Protein AF-A0AAD7FNU8-F1 (afdb_monomer)

Solvent-accessible surface area (backbone atoms only — not comparable to full-atom values): 42254 Å² total; per-residue (Å²): 108,74,70,59,52,51,51,50,52,50,52,52,50,50,50,50,52,49,52,51,49,50,51,52,52,49,50,64,72,70,51,75,76,80,75,76,83,82,71,83,77,91,69,83,56,54,27,39,28,39,37,50,43,70,77,60,97,54,62,67,62,53,40,52,51,52,29,52,52,54,51,49,30,21,74,75,56,26,42,32,42,37,39,37,27,58,85,37,62,63,69,80,40,42,68,61,36,52,51,46,36,35,50,73,66,65,56,71,81,77,80,84,76,89,80,83,79,81,82,83,85,83,83,91,75,88,82,82,87,89,84,80,92,75,95,72,87,74,72,80,72,70,72,64,51,54,74,48,79,45,75,61,56,75,85,75,84,78,81,91,71,90,81,84,93,72,94,68,80,86,72,84,89,65,79,36,43,40,32,36,42,24,45,39,30,39,62,53,12,71,57,40,54,55,52,51,51,52,52,40,62,72,67,68,64,83,86,77,54,70,66,60,52,46,49,71,74,21,48,99,75,67,57,71,62,31,50,33,33,38,46,45,70,61,61,66,97,83,65,80,83,71,80,95,72,70,68,53,58,45,73,85,42,56,82,78,37,47,79,46,72,78,72,83,78,78,51,71,69,68,62,74,58,77,85,68,83,77,80,81,78,75,93,83,66,85,75,82,73,72,76,86,76,79,78,54,38,36,44,34,42,31,24,26,19,55,90,49,36,48,82,82,43,91,48,80,54,27,35,20,41,46,54,54,50,62,71,22,50,37,66,47,27,74,94,42,90,76,56,33,43,38,49,77,44,79,43,75,13,60,81,69,68,91,49,97,76,43,88,83,75,57,84,80,52,68,65,65,55,54,54,52,32,48,52,58,43,48,54,45,23,66,72,59,52,69,66,44,42,35,33,32,26,12,18,27,54,10,17,41,36,34,46,50,38,48,18,46,41,65,49,31,19,44,45,52,60,86,52,51,86,47,48,66,60,52,52,52,45,49,46,47,52,40,64,57,87,48,68,66,62,44,52,50,50,51,59,73,43,38,72,42,49,36,83,83,8,72,12,25,47,36,40,44,56,73,72,53,83,41,61,26,50,35,38,44,30,20,41,30,28,51,71,64,29,85,62,26,78,72,54,33,54,53,82,76,60,61,51,52,58,33,39,34,32,39,39,37,43,36,42,47,60,41,26,47,50,54,57,43,64,57,75,66,73,60,50,75,66,21,50,73,74,63,37,44,67,43,27,36,35,35,54,17,13,61,44,29,40,26,24,43,39,66,83,34,57,46,13,48,53,47,41,38,51,53,50,48,73,42,47,89,79,42,46,62,38,61,69,60,55,71,62,66,73,73,33,86,47,61,82,44,35,61,76,58,65,82,79,64,58,74,95,44,60,80,55,60,74,48,80,57,80,79,85,80,64,78,39,94,42,44,38,50,30,35,38,57,46,53,76,45,40,77,84,62,54,72,66,57,52,50,52,50,63,77,41,42,89,78,33,46,40,79,77,51,71,59,38,51,55,53,55,68,49,47,69,70,55,22,80,79,62,66,90,85,81,75,86,75,95,77,77,95,77,80,92,82,82,76,94,78,85,93,73,72,75,76,54,60,70,53,50,57,57,52,49,54,55,47,52,50,48,56,52,60,73,66,58,133

Sequence (720 aa):
MAVLEFLLLRILHWLYCFIALVNAYWNRFLWSPPLPLEAPRRRIPQHLALLLVPVSSSPGLCVETVSRTAAWCRVVGIEKLTVFDSHGVLVDCADQIQQSVAGACGLDEYDSSSDIEYPITPPPSDYSESRPRSPENDSQKETSVITFRFPEIKPKPKPSRFGLKRRQQRTLDAPTAPLTLCIASRQCSKPAIAAAATQLARRRQLDLSIESLNTLLEGPHALAPPDFLIVHHLCPSNVMPRPLELYGFPPWQIRLTEIYNNSKRRSLRQWLTLGKTPPIPDSTNGPNQAPFTRVKKRIIVCCDGTWEDGVSQENRQSYTNILRLARTINHEDARFQPPIPQIVFYQSGIGSEKTLYSQYVVGITGDSLGDKVEEAYAFIAHNYQPGDEIFLFGFSRGAYTARMVAMFIGEIGVLDRTDMDHFATIFLAYQKLGKSKDAAETQQLKAEMAPWTSSNSPGKRRADSDQDTFSIKFVGVFETVGSGSYLSILITTNPTLLSREHIQYAYHALALDENRVDFTPCKFEQTPHGLQKGQVLSQCWFSGSHADVGGGWKEHDLADISLFWMAANVGDHLSLDYAYLGSLPNPSAAWGALPPHNPDKGLYTLAKLQPRAPPTEKNNVTHETIHLSVTQRKSATPVLKEDLQVHSSSIIAPLLALEDGLRSHWHSLGPGAQDHSAPSAKHAAAKEELQTDSVGKHAREKHWLSHIVKDIKHAVEKLP

Mean predicted aligned error: 20.64 Å

Radius of gyration: 37.25 Å; Cα contacts (8 Å, |Δi|>4): 1048; chains: 1; bounding box: 126×72×102 Å

InterPro domains:
  IPR018712 T6SS, Phospholipase effector Tle1-like, catalytic domain [PF09994] (297-568)
  IPR029058 Alpha/Beta hydrolase fold [SSF53474] (349-410)
  IPR036424 Decaprenyl diphosphate synthase-like superfamily [SSF64005] (42-262)

Organism: NCBI:txid1738132

Nearest PDB structures (foldseek):
  7pax-assembly1_B-2  TM=7.019E-01  e=1.034E-06  Homo sapiens
  6jcn-assembly1_B  TM=6.489E-01  e=5.544E-07  Saccharomyces cerevisiae S288C
  6yv9-assembly1_A  TM=4.170E-01  e=2.598E+00  Pyrobaculum calidifontis JCM 11548
  6xyw-assembly1_Bj  TM=4.434E-01  e=4.578E+00  Arabidopsis thaliana

pLDDT: mean 72.39, std 21.75, range [24.98, 98.69]

Structure (mmCIF, N/CA/C/O backbone):
data_AF-A0AAD7FNU8-F1
#
_entry.id   AF-A0AAD7FNU8-F1
#
loop_
_atom_site.group_PDB
_atom_site.id
_atom_site.type_symbol
_atom_site.label_atom_id
_atom_site.label_alt_id
_atom_site.label_comp_id
_atom_site.label_asym_id
_atom_site.label_entity_id
_atom_site.label_seq_id
_atom_site.pdbx_PDB_ins_code
_atom_site.Cartn_x
_atom_site.Cartn_y
_atom_site.Cartn_z
_atom_site.occupancy
_atom_site.B_iso_or_equiv
_atom_site.auth_seq_id
_atom_site.auth_comp_id
_atom_site.auth_asym_id
_atom_site.auth_atom_id
_atom_site.pdbx_PDB_model_num
ATOM 1 N N . MET A 1 1 ? -38.423 -18.707 -46.048 1.00 62.41 1 MET A N 1
ATOM 2 C CA . MET A 1 1 ? -38.112 -17.553 -45.177 1.00 62.41 1 MET A CA 1
ATOM 3 C C . MET A 1 1 ? -38.368 -17.884 -43.708 1.00 62.41 1 MET A C 1
ATOM 5 O O . MET A 1 1 ? -37.390 -18.076 -43.004 1.00 62.41 1 MET A O 1
ATOM 9 N N . ALA A 1 2 ? -39.609 -18.148 -43.277 1.00 67.62 2 ALA A N 1
ATOM 10 C CA . ALA A 1 2 ? -39.935 -18.438 -41.865 1.00 67.62 2 ALA A CA 1
ATOM 11 C C . ALA A 1 2 ? -39.154 -19.605 -41.205 1.00 67.62 2 ALA A C 1
ATOM 13 O O . ALA A 1 2 ? -38.770 -19.520 -40.043 1.00 67.62 2 ALA A O 1
ATOM 14 N N . VAL A 1 3 ? -38.865 -20.689 -41.937 1.00 81.06 3 VAL A N 1
ATOM 15 C CA . VAL A 1 3 ? -38.079 -21.827 -41.404 1.00 81.06 3 VAL A CA 1
ATOM 16 C C . VAL A 1 3 ? -36.604 -21.457 -41.202 1.00 81.06 3 VAL A C 1
ATOM 18 O O . VAL A 1 3 ? -35.977 -21.895 -40.239 1.00 81.06 3 VAL A O 1
ATOM 21 N N . LEU A 1 4 ? -36.059 -20.616 -42.086 1.00 80.81 4 LEU A N 1
ATOM 22 C CA . LEU A 1 4 ? -34.679 -20.140 -42.005 1.00 80.81 4 LEU A CA 1
ATOM 23 C C . LEU A 1 4 ? -34.521 -19.133 -40.855 1.00 80.81 4 LEU A C 1
ATOM 25 O O . LEU A 1 4 ? -33.554 -19.204 -40.105 1.00 80.81 4 LEU A O 1
ATOM 29 N N . GLU A 1 5 ? -35.510 -18.254 -40.671 1.00 83.88 5 GLU A N 1
ATOM 30 C CA . GLU A 1 5 ? -35.587 -17.311 -39.548 1.00 83.88 5 GLU A CA 1
ATOM 31 C C . GLU A 1 5 ? -35.706 -18.039 -38.203 1.00 83.88 5 GLU A C 1
ATOM 33 O O . GLU A 1 5 ? -34.999 -17.700 -37.257 1.00 83.88 5 GLU A O 1
ATOM 38 N N . PHE A 1 6 ? -36.524 -19.094 -38.122 1.00 88.38 6 PHE A N 1
ATOM 39 C CA . PHE A 1 6 ? -36.639 -19.923 -36.920 1.00 88.38 6 PHE A CA 1
ATOM 40 C C . PHE A 1 6 ? -35.325 -20.642 -36.569 1.00 88.38 6 PHE A C 1
ATOM 42 O O . PHE A 1 6 ? -34.935 -20.690 -35.399 1.00 88.38 6 PHE A O 1
ATOM 49 N N . LEU A 1 7 ? -34.619 -21.173 -37.573 1.00 88.69 7 LEU A N 1
ATOM 50 C CA . LEU A 1 7 ? -33.307 -21.800 -37.390 1.00 88.69 7 LEU A CA 1
ATOM 51 C C . LEU A 1 7 ? -32.254 -20.784 -36.936 1.00 88.69 7 LEU A C 1
ATOM 53 O O . LEU A 1 7 ? -31.523 -21.055 -35.984 1.00 88.69 7 LEU A O 1
ATOM 57 N N . LEU A 1 8 ? -32.222 -19.603 -37.555 1.00 90.88 8 LEU A N 1
ATOM 58 C CA . LEU A 1 8 ? -31.321 -18.518 -37.172 1.00 90.88 8 LEU A CA 1
ATOM 59 C C . LEU A 1 8 ? -31.574 -18.072 -35.725 1.00 90.88 8 LEU A C 1
ATOM 61 O O . LEU A 1 8 ? -30.629 -17.944 -34.947 1.00 90.88 8 LEU A O 1
ATOM 65 N N . LEU A 1 9 ? -32.844 -17.908 -35.338 1.00 88.81 9 LEU A N 1
ATOM 66 C CA . LEU A 1 9 ? -33.218 -17.523 -33.979 1.00 88.81 9 LEU A CA 1
ATOM 67 C C . LEU A 1 9 ? -32.806 -18.594 -32.960 1.00 88.81 9 LEU A C 1
ATOM 69 O O . LEU A 1 9 ? -32.323 -18.255 -31.883 1.00 88.81 9 LEU A O 1
ATOM 73 N N . ARG A 1 10 ? -32.942 -19.885 -33.297 1.00 91.25 10 ARG A N 1
ATOM 74 C CA . ARG A 1 10 ? -32.477 -20.983 -32.435 1.00 91.25 10 ARG A CA 1
ATOM 75 C C . ARG A 1 10 ? -30.962 -21.017 -32.284 1.00 91.25 10 ARG A C 1
ATOM 77 O O . ARG A 1 10 ? -30.492 -21.274 -31.180 1.00 91.25 10 ARG A O 1
ATOM 84 N N . ILE A 1 11 ? -30.212 -20.736 -33.349 1.00 92.75 11 ILE A N 1
ATOM 85 C CA . ILE A 1 11 ? -28.746 -20.653 -33.295 1.00 92.75 11 ILE A CA 1
ATOM 86 C C . ILE A 1 11 ? -28.316 -19.473 -32.415 1.00 92.75 11 ILE A C 1
ATOM 88 O O . ILE A 1 11 ? -27.470 -19.645 -31.541 1.00 92.75 11 ILE A O 1
ATOM 92 N N . LEU A 1 12 ? -28.946 -18.305 -32.574 1.00 91.88 12 LEU A N 1
ATOM 93 C CA . LEU A 1 12 ? -28.713 -17.131 -31.724 1.00 91.88 12 LEU A CA 1
ATOM 94 C C . LEU A 1 12 ? -29.041 -17.406 -30.254 1.00 91.88 12 LEU A C 1
ATOM 96 O O . LEU A 1 12 ? -28.252 -17.063 -29.376 1.00 91.88 12 LEU A O 1
ATOM 100 N N . HIS A 1 13 ? -30.169 -18.064 -29.977 1.00 85.88 13 HIS A N 1
ATOM 101 C CA . HIS A 1 13 ? -30.561 -18.415 -28.612 1.00 85.88 13 HIS A CA 1
ATOM 102 C C . HIS A 1 13 ? -29.588 -19.427 -27.997 1.00 85.88 13 HIS A C 1
ATOM 104 O O . HIS A 1 13 ? -29.202 -19.285 -26.840 1.00 85.88 13 HIS A O 1
ATOM 110 N N . TRP A 1 14 ? -29.141 -20.417 -28.776 1.00 94.94 14 TRP A N 1
ATOM 111 C CA . TRP A 1 14 ? -28.143 -21.386 -28.333 1.00 94.94 14 TRP A CA 1
ATOM 112 C C . TRP A 1 14 ? -26.798 -20.714 -28.035 1.00 94.94 14 TRP A C 1
ATOM 114 O O . TRP A 1 14 ? -26.209 -20.976 -26.989 1.00 94.94 14 TRP A O 1
ATOM 124 N N . LEU A 1 15 ? -26.354 -19.788 -28.892 1.00 91.50 15 LEU A N 1
ATOM 125 C CA . LEU A 1 15 ? -25.132 -19.012 -28.684 1.00 91.50 15 LEU A CA 1
ATOM 126 C C . LEU A 1 15 ? -25.233 -18.122 -27.438 1.00 91.50 15 LEU A C 1
ATOM 128 O O . LEU A 1 15 ? -24.309 -18.094 -26.630 1.00 91.50 15 LEU A O 1
ATOM 132 N N . TYR A 1 16 ? -26.368 -17.447 -27.240 1.00 88.12 16 TYR A N 1
ATOM 133 C CA . TYR A 1 16 ? -26.632 -16.657 -26.038 1.00 88.12 16 TYR A CA 1
ATOM 134 C C . TYR A 1 16 ? -26.602 -17.526 -24.775 1.00 88.12 16 TYR A C 1
ATOM 136 O O . TYR A 1 16 ? -25.912 -17.184 -23.816 1.00 88.12 16 TYR A O 1
ATOM 144 N N . CYS A 1 17 ? -27.280 -18.680 -24.784 1.00 79.00 17 CYS A N 1
ATOM 145 C CA . CYS A 1 17 ? -27.246 -19.631 -23.674 1.00 79.00 17 CYS A CA 1
ATOM 146 C C . CYS A 1 17 ? -25.829 -20.147 -23.407 1.00 79.00 17 CYS A C 1
ATOM 148 O O . CYS A 1 17 ? -25.443 -20.273 -22.248 1.00 79.00 17 CYS A O 1
ATOM 150 N N . PHE A 1 18 ? -25.045 -20.415 -24.453 1.00 88.44 18 PHE A N 1
ATOM 151 C CA . PHE A 1 18 ? -23.664 -20.867 -24.325 1.00 88.44 18 PHE A CA 1
ATOM 152 C C . PHE A 1 18 ? -22.765 -19.782 -23.724 1.00 88.44 18 PHE A C 1
ATOM 154 O O . PHE A 1 18 ? -22.047 -20.053 -22.766 1.00 88.44 18 PHE A O 1
ATOM 161 N N . ILE A 1 19 ? -22.854 -18.540 -24.208 1.00 87.44 19 ILE A N 1
ATOM 162 C CA . ILE A 1 19 ? -22.109 -17.398 -23.656 1.00 87.44 19 ILE A CA 1
ATOM 163 C C . ILE A 1 19 ? -22.520 -17.145 -22.205 1.00 87.44 19 ILE A C 1
ATOM 165 O O . ILE A 1 19 ? -21.654 -16.966 -21.353 1.00 87.44 19 ILE A O 1
ATOM 169 N N . ALA A 1 20 ? -23.817 -17.174 -21.894 1.00 69.25 20 ALA A N 1
ATOM 170 C CA . ALA A 1 20 ? -24.308 -17.020 -20.530 1.00 69.25 20 ALA A CA 1
ATOM 171 C C . ALA A 1 20 ? -23.807 -18.148 -19.616 1.00 69.25 20 ALA A C 1
ATOM 173 O O . ALA A 1 20 ? -23.425 -17.882 -18.480 1.00 69.25 20 ALA A O 1
ATOM 174 N N . LEU A 1 21 ? -23.747 -19.387 -20.113 1.00 77.81 21 LEU A N 1
ATOM 175 C CA . LEU A 1 21 ? -23.231 -20.539 -19.376 1.00 77.81 21 LEU A CA 1
ATOM 176 C C . LEU A 1 21 ?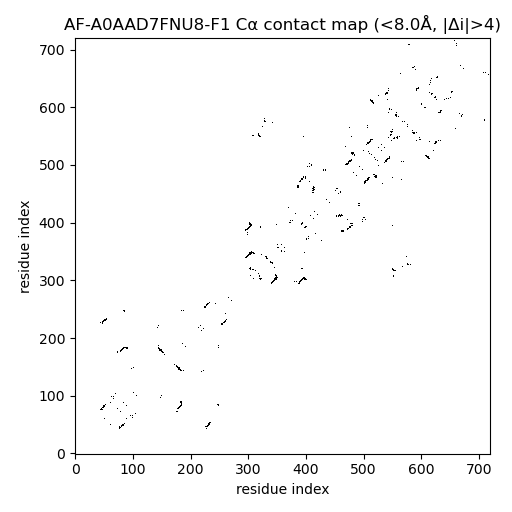 -21.720 -20.437 -19.143 1.00 77.81 21 LEU A C 1
ATOM 178 O O . LEU A 1 21 ? -21.272 -20.669 -18.023 1.00 77.81 21 LEU A O 1
ATOM 182 N N . VAL A 1 22 ? -20.947 -20.028 -20.153 1.00 78.38 22 VAL A N 1
ATOM 183 C CA . VAL A 1 22 ? -19.506 -19.771 -20.021 1.00 78.38 22 VAL A CA 1
ATOM 184 C C . VAL A 1 22 ? -19.259 -18.621 -19.053 1.00 78.38 22 VAL A C 1
ATOM 186 O O . VAL A 1 22 ? -18.458 -18.776 -18.143 1.00 78.38 22 VAL A O 1
ATOM 189 N N . ASN A 1 23 ? -19.981 -17.506 -19.175 1.00 70.94 23 ASN A N 1
ATOM 190 C CA . ASN A 1 23 ? -19.835 -16.349 -18.292 1.00 70.94 23 ASN A CA 1
ATOM 191 C C . ASN A 1 23 ? -20.239 -16.695 -16.848 1.00 70.94 23 ASN A C 1
ATOM 193 O O . ASN A 1 23 ? -19.533 -16.363 -15.903 1.00 70.94 23 ASN A O 1
ATOM 197 N N . ALA A 1 24 ? -21.322 -17.454 -16.657 1.00 62.41 24 ALA A N 1
ATOM 198 C CA . ALA A 1 24 ? -21.714 -17.960 -15.344 1.00 62.41 24 ALA A CA 1
ATOM 199 C C . ALA A 1 24 ? -20.671 -18.928 -14.766 1.00 62.41 24 ALA A C 1
ATOM 201 O O . ALA A 1 24 ? -20.383 -18.861 -13.574 1.00 62.41 24 ALA A O 1
ATOM 202 N N . TYR A 1 25 ? -20.080 -19.800 -15.587 1.00 69.00 25 TYR A N 1
ATOM 203 C CA . TYR A 1 25 ? -19.017 -20.719 -15.174 1.00 69.00 25 TYR A CA 1
ATOM 204 C C . TYR A 1 25 ? -17.726 -19.969 -14.812 1.00 69.00 25 TYR A C 1
ATOM 206 O O . TYR A 1 25 ? -17.117 -20.250 -13.782 1.00 69.00 25 TYR A O 1
ATOM 214 N N . TRP A 1 26 ? -17.359 -18.965 -15.608 1.00 68.94 26 TRP A N 1
ATOM 215 C CA . TRP A 1 26 ? -16.191 -18.104 -15.422 1.00 68.94 26 TRP A CA 1
ATOM 216 C C . TRP A 1 26 ? -16.326 -17.261 -14.147 1.00 68.94 26 TRP A C 1
ATOM 218 O O . TRP A 1 26 ? -15.466 -17.321 -13.269 1.00 68.94 26 TRP A O 1
ATOM 228 N N . ASN A 1 27 ? -17.469 -16.592 -13.963 1.00 59.06 27 ASN A N 1
ATOM 229 C CA . ASN A 1 27 ? -17.781 -15.831 -12.749 1.00 59.06 27 ASN A CA 1
ATOM 230 C C . ASN A 1 27 ? -17.885 -16.740 -11.516 1.00 59.06 27 ASN A C 1
ATOM 232 O O . ASN A 1 27 ? -17.497 -16.348 -10.421 1.00 59.06 27 ASN A O 1
ATOM 236 N N . ARG A 1 28 ? -18.347 -17.986 -11.672 1.00 56.06 28 ARG A N 1
ATOM 237 C CA . ARG A 1 28 ? -18.404 -18.978 -10.587 1.00 56.06 28 ARG A CA 1
ATOM 238 C C . ARG A 1 28 ? -17.026 -19.481 -10.148 1.00 56.06 28 ARG A C 1
ATOM 240 O O . ARG A 1 28 ? -16.899 -19.876 -8.991 1.00 56.06 28 ARG A O 1
ATOM 247 N N . PHE A 1 29 ? -16.029 -19.481 -11.033 1.00 56.44 29 PHE A N 1
ATOM 248 C CA . PHE A 1 29 ? -14.654 -19.887 -10.714 1.00 56.44 29 PHE A CA 1
ATOM 249 C C . PHE A 1 29 ? -13.760 -18.737 -10.248 1.00 56.44 29 PHE A C 1
ATOM 251 O O . PHE A 1 29 ? -12.834 -18.986 -9.480 1.00 56.44 29 PHE A O 1
ATOM 258 N N . LEU A 1 30 ? -14.027 -17.507 -10.696 1.00 54.72 30 LEU A N 1
ATOM 259 C CA . LEU A 1 30 ? -13.150 -16.358 -10.454 1.00 54.72 30 LEU A CA 1
ATOM 260 C C . LEU A 1 30 ? -13.668 -15.369 -9.409 1.00 54.72 30 LEU A C 1
ATOM 262 O O . LEU A 1 30 ? -12.879 -14.569 -8.915 1.00 54.72 30 LEU A O 1
ATOM 266 N N . TRP A 1 31 ? -14.953 -15.399 -9.042 1.00 46.62 31 TRP A N 1
ATOM 267 C CA . TRP A 1 31 ? -15.440 -14.571 -7.939 1.00 46.62 31 TRP A CA 1
ATOM 268 C C . TRP A 1 31 ? -15.300 -15.271 -6.594 1.00 46.62 31 TRP A C 1
ATOM 270 O O . TRP A 1 31 ? -15.918 -16.312 -6.331 1.00 46.62 31 TRP A O 1
ATOM 280 N N . SER A 1 32 ? -14.564 -14.614 -5.701 1.00 46.31 32 SER A N 1
ATOM 281 C CA . SER A 1 32 ? -14.634 -14.841 -4.263 1.00 46.31 32 SER A CA 1
ATOM 282 C C . SER A 1 32 ? -16.096 -14.771 -3.799 1.00 46.31 32 SER A C 1
ATOM 284 O O . SER A 1 32 ? -16.859 -13.936 -4.296 1.00 46.31 32 SER A O 1
ATOM 286 N N . PRO A 1 33 ? -16.543 -15.651 -2.883 1.00 47.25 33 PRO A N 1
ATOM 287 C CA . PRO A 1 33 ? -17.853 -15.479 -2.270 1.00 47.25 33 PRO A CA 1
ATOM 288 C C . PRO A 1 33 ? -17.920 -14.074 -1.646 1.00 47.25 33 PRO A C 1
ATOM 290 O O . PRO A 1 33 ? -16.927 -13.651 -1.050 1.00 47.25 33 PRO A O 1
ATOM 293 N N . PRO A 1 34 ? -19.039 -13.339 -1.788 1.00 49.03 34 PRO A N 1
ATOM 294 C CA . PRO A 1 34 ? -19.197 -12.073 -1.086 1.00 49.03 34 PRO A CA 1
ATOM 295 C C . PRO A 1 34 ? -18.975 -12.323 0.407 1.00 49.03 34 PRO A C 1
ATOM 297 O O . PRO A 1 34 ? -19.515 -13.287 0.962 1.00 49.03 34 PRO A O 1
ATOM 300 N N . LEU A 1 35 ? -18.123 -11.500 1.020 1.00 47.16 35 LEU A N 1
ATOM 301 C CA . LEU A 1 35 ? -17.827 -11.585 2.444 1.00 47.16 35 LEU A CA 1
ATOM 302 C C . LEU A 1 35 ? -19.149 -11.480 3.225 1.00 47.16 35 LEU A C 1
ATOM 304 O O . LEU A 1 35 ? -20.014 -10.683 2.845 1.00 47.16 35 LEU A O 1
ATOM 308 N N . PRO A 1 36 ? -19.354 -12.302 4.269 1.00 48.16 36 PRO A N 1
ATOM 309 C CA . PRO A 1 36 ? -20.536 -12.175 5.108 1.00 48.16 36 PRO A CA 1
ATOM 310 C C . PRO A 1 36 ? -20.602 -10.745 5.651 1.00 48.16 36 PRO A C 1
ATOM 312 O O . PRO A 1 36 ? -19.588 -10.192 6.061 1.00 48.16 36 PRO A O 1
ATOM 315 N N . LEU A 1 37 ? -21.789 -10.139 5.636 1.00 47.16 37 LEU A N 1
ATOM 316 C CA . LEU A 1 37 ? -22.007 -8.825 6.238 1.00 47.16 37 LEU A CA 1
ATOM 317 C C . LEU A 1 37 ? -21.635 -8.902 7.728 1.00 47.16 37 LEU A C 1
ATOM 319 O O . LEU A 1 37 ? -22.375 -9.483 8.520 1.00 47.16 37 LEU A O 1
ATOM 323 N N . GLU A 1 38 ? -20.492 -8.325 8.103 1.00 44.38 38 GLU A N 1
ATOM 324 C CA . GLU A 1 38 ? -19.953 -8.315 9.475 1.00 44.38 38 GLU A CA 1
ATOM 325 C C . GLU A 1 38 ? -20.661 -7.308 10.399 1.00 44.38 38 GLU A C 1
ATOM 327 O O . GLU A 1 38 ? -20.214 -7.054 11.516 1.00 44.38 38 GLU A O 1
ATOM 332 N N . ALA A 1 39 ? -21.780 -6.723 9.961 1.00 44.53 39 ALA A N 1
ATOM 333 C CA . ALA A 1 39 ? -22.558 -5.800 10.775 1.00 44.53 39 ALA A CA 1
ATOM 334 C C . ALA A 1 39 ? -23.099 -6.525 12.031 1.00 44.53 39 ALA A C 1
ATOM 336 O O . ALA A 1 39 ? -23.901 -7.459 11.902 1.00 44.53 39 ALA A O 1
ATOM 337 N N . PRO A 1 40 ? -22.704 -6.119 13.256 1.00 45.53 40 PRO A N 1
ATOM 338 C CA . PRO A 1 40 ? -23.220 -6.722 14.478 1.00 45.53 40 PRO A CA 1
ATOM 339 C C . PRO A 1 40 ? -24.706 -6.381 14.626 1.00 45.53 40 PRO A C 1
ATOM 341 O O . PRO A 1 40 ? -25.088 -5.234 14.868 1.00 45.53 40 PRO A O 1
ATOM 344 N N . ARG A 1 41 ? -25.565 -7.392 14.478 1.00 55.81 41 ARG A N 1
ATOM 345 C CA . ARG A 1 41 ? -27.020 -7.238 14.579 1.00 55.81 41 ARG A CA 1
ATOM 346 C C . ARG A 1 41 ? -27.414 -7.118 16.046 1.00 55.81 41 ARG A C 1
ATOM 348 O O . ARG A 1 41 ? -27.297 -8.073 16.805 1.00 55.81 41 ARG A O 1
ATOM 355 N N . ARG A 1 42 ? -27.894 -5.941 16.451 1.00 54.78 42 ARG A N 1
ATOM 356 C CA . ARG A 1 42 ? -28.372 -5.692 17.824 1.00 54.78 42 ARG A CA 1
ATOM 357 C C . ARG A 1 42 ? -29.843 -6.076 18.043 1.00 54.78 42 ARG A C 1
ATOM 359 O O . ARG A 1 42 ? -30.299 -6.027 19.179 1.00 54.78 42 ARG A O 1
ATOM 366 N N . ARG A 1 43 ? -30.595 -6.418 16.986 1.00 71.31 43 ARG A N 1
ATOM 367 C CA . ARG A 1 43 ? -32.040 -6.710 17.047 1.00 71.31 43 ARG A CA 1
ATOM 368 C C . ARG A 1 43 ? -32.375 -8.050 16.392 1.00 71.31 43 ARG A C 1
ATOM 370 O O . ARG A 1 43 ? -31.843 -8.374 15.334 1.00 71.31 43 ARG A O 1
ATOM 377 N N . ILE A 1 44 ? -33.255 -8.800 17.048 1.00 80.38 44 ILE A N 1
ATOM 378 C CA . ILE A 1 44 ? -33.855 -10.045 16.556 1.00 80.38 44 ILE A CA 1
ATOM 379 C C . ILE A 1 44 ? -34.965 -9.668 15.555 1.00 80.38 44 ILE A C 1
ATOM 381 O O . ILE A 1 44 ? -35.704 -8.723 15.842 1.00 80.38 44 ILE A O 1
ATOM 385 N N . PRO A 1 45 ? -35.081 -10.337 14.390 1.00 86.56 45 PRO A N 1
ATOM 386 C CA . PRO A 1 45 ? -36.159 -10.066 13.438 1.00 86.56 45 PRO A CA 1
ATOM 387 C C . PRO A 1 45 ? -37.518 -10.429 14.048 1.00 86.56 45 PRO A C 1
ATOM 389 O O . PRO A 1 45 ? -37.653 -11.482 14.669 1.00 86.56 45 PRO A O 1
ATOM 392 N N . GLN A 1 46 ? -38.530 -9.585 13.849 1.00 87.62 46 GLN A N 1
ATOM 393 C CA . GLN A 1 46 ? -39.898 -9.873 14.291 1.00 87.62 46 GLN A CA 1
ATOM 394 C C . GLN A 1 46 ? -40.592 -10.823 13.312 1.00 87.62 46 GLN A C 1
ATOM 396 O O . GLN A 1 46 ? -41.360 -11.694 13.728 1.00 87.62 46 GLN A O 1
ATOM 401 N N . HIS A 1 47 ? -40.270 -10.697 12.020 1.00 89.81 47 HIS A N 1
ATOM 402 C CA . HIS A 1 47 ? -40.770 -11.567 10.967 1.00 89.81 47 HIS A CA 1
ATOM 403 C C . HIS A 1 47 ? -39.634 -12.268 10.205 1.00 89.81 47 HIS A C 1
ATOM 405 O O . HIS A 1 47 ? -38.901 -11.655 9.425 1.00 89.81 47 HIS A O 1
ATOM 411 N N . LEU A 1 48 ? -39.531 -13.586 10.394 1.00 90.75 48 LEU A N 1
ATOM 412 C CA . LEU A 1 48 ? -38.610 -14.461 9.671 1.00 90.75 48 LEU A CA 1
ATOM 413 C C . LEU A 1 48 ? -39.327 -15.169 8.518 1.00 90.75 48 LEU A C 1
ATOM 415 O O . LEU A 1 48 ? -40.356 -15.809 8.725 1.00 90.75 48 LEU A O 1
ATOM 419 N N . ALA A 1 49 ? -38.748 -15.138 7.321 1.00 91.06 49 ALA A N 1
ATOM 420 C CA . ALA A 1 49 ? -39.161 -15.990 6.217 1.00 91.06 49 ALA A CA 1
ATOM 421 C C . ALA A 1 49 ? -38.123 -17.088 5.943 1.00 91.06 49 ALA A C 1
ATOM 423 O O . ALA A 1 49 ? -36.919 -16.838 5.892 1.00 91.06 49 ALA A O 1
ATOM 424 N N . LEU A 1 50 ? -38.589 -18.317 5.738 1.00 91.06 50 LEU A N 1
ATOM 425 C CA . LEU A 1 50 ? -37.778 -19.483 5.414 1.00 91.06 50 LEU A CA 1
ATOM 426 C C . LEU A 1 50 ? -38.232 -20.064 4.075 1.00 91.06 50 LEU A C 1
ATOM 428 O O . LEU A 1 50 ? -39.332 -20.600 3.953 1.00 91.06 50 LEU A O 1
ATOM 432 N N . LEU A 1 51 ? -37.366 -19.986 3.072 1.00 89.06 51 LEU A N 1
ATOM 433 C CA . LEU A 1 51 ? -37.590 -20.579 1.764 1.00 89.06 51 LEU A CA 1
ATOM 434 C C . LEU A 1 51 ? -36.937 -21.959 1.720 1.00 89.06 51 LEU A C 1
ATOM 436 O O . LEU A 1 51 ? -35.708 -22.068 1.726 1.00 89.06 51 LEU A O 1
ATOM 440 N N . LEU A 1 52 ? -37.757 -23.009 1.666 1.00 86.75 52 LEU A N 1
ATOM 441 C CA . LEU A 1 52 ? -37.290 -24.388 1.577 1.00 86.75 52 LEU A CA 1
ATOM 442 C C . LEU A 1 52 ? -37.164 -24.801 0.110 1.00 86.75 52 LEU A C 1
ATOM 444 O O . LEU A 1 52 ? -38.126 -24.746 -0.653 1.00 86.75 52 LEU A O 1
ATOM 448 N N . VAL A 1 53 ? -35.963 -25.231 -0.281 1.00 80.38 53 VAL A N 1
ATOM 449 C CA . VAL A 1 53 ? -35.683 -25.766 -1.620 1.00 80.38 53 VAL A CA 1
ATOM 450 C C . VAL A 1 53 ? -35.424 -27.271 -1.498 1.00 80.38 53 VAL A C 1
ATOM 452 O O . VAL A 1 53 ? -34.279 -27.668 -1.237 1.00 80.38 53 VAL A O 1
ATOM 455 N N . PRO A 1 54 ? -36.455 -28.124 -1.643 1.00 70.50 54 PRO A N 1
ATOM 456 C CA . PRO A 1 54 ? -36.284 -29.572 -1.604 1.00 70.50 54 PRO A CA 1
ATOM 457 C C . PRO A 1 54 ? -35.561 -30.089 -2.861 1.00 70.50 54 PRO A C 1
ATOM 459 O O . PRO A 1 54 ? -35.827 -29.642 -3.976 1.00 70.50 54 PRO A O 1
ATOM 462 N N . VAL A 1 55 ? -34.636 -31.045 -2.694 1.00 62.28 55 VAL A N 1
ATOM 463 C CA . VAL A 1 55 ? -33.995 -31.769 -3.819 1.00 62.28 55 VAL A CA 1
ATOM 464 C C . VAL A 1 55 ? -34.822 -32.977 -4.258 1.00 62.28 55 VAL A C 1
ATOM 466 O O . VAL A 1 55 ? -34.814 -33.338 -5.433 1.00 62.28 55 VAL A O 1
ATOM 469 N N . SER A 1 56 ? -35.552 -33.572 -3.319 1.00 59.62 56 SER A N 1
ATOM 470 C CA . SER A 1 56 ? -36.487 -34.674 -3.519 1.00 59.62 56 SER A CA 1
ATOM 471 C C . SER A 1 56 ? -37.779 -34.388 -2.757 1.00 59.62 56 SER A C 1
ATOM 473 O O . SER A 1 56 ? -37.770 -33.700 -1.737 1.00 59.62 56 SER A O 1
ATOM 475 N N . SER A 1 57 ? -38.894 -34.928 -3.244 1.00 57.19 57 SER A N 1
ATOM 476 C CA . SER A 1 57 ? -40.236 -34.794 -2.664 1.00 57.19 57 SER A CA 1
ATOM 477 C C . SER A 1 57 ? -40.390 -35.601 -1.365 1.00 57.19 57 SER A C 1
ATOM 479 O O . SER A 1 57 ? -41.287 -36.428 -1.258 1.00 57.19 57 SER A O 1
ATOM 481 N N . SER A 1 58 ? -39.479 -35.453 -0.399 1.00 67.06 58 SER A N 1
ATOM 482 C CA . SER A 1 58 ? -39.570 -36.117 0.904 1.00 67.06 58 SER A CA 1
ATOM 483 C C . SER A 1 58 ? -40.278 -35.192 1.905 1.00 67.06 58 SER A C 1
ATOM 485 O O . SER A 1 58 ? -39.608 -34.355 2.518 1.00 67.06 58 SER A O 1
ATOM 487 N N . PRO A 1 59 ? -41.605 -35.315 2.097 1.00 73.25 59 PRO A N 1
ATOM 488 C CA . PRO A 1 59 ? -42.369 -34.422 2.969 1.00 73.25 59 PRO A CA 1
ATOM 489 C C . PRO A 1 59 ? -41.879 -34.454 4.422 1.00 73.25 59 PRO A C 1
ATOM 491 O O . PRO A 1 59 ? -41.806 -33.408 5.058 1.00 73.25 59 PRO A O 1
ATOM 494 N N . GLY A 1 60 ? -41.441 -35.616 4.924 1.00 77.12 60 GLY A N 1
ATOM 495 C CA . GLY A 1 60 ? -41.003 -35.777 6.317 1.00 77.12 60 GLY A CA 1
ATOM 496 C C . GLY A 1 60 ? -39.843 -34.861 6.726 1.00 77.12 60 GLY A C 1
ATOM 497 O O . GLY A 1 60 ? -39.880 -34.271 7.802 1.00 77.12 60 GLY A O 1
ATOM 498 N N . LEU A 1 61 ? -38.853 -34.663 5.847 1.00 78.88 61 LEU A N 1
ATOM 499 C CA . LEU A 1 61 ? -37.718 -33.775 6.130 1.00 78.88 61 LEU A CA 1
ATOM 500 C C . LEU A 1 61 ? -38.151 -32.301 6.181 1.00 78.88 61 LEU A C 1
ATOM 502 O O . LEU A 1 61 ? -37.648 -31.527 6.997 1.00 78.88 61 LEU A O 1
ATOM 506 N N . CYS A 1 62 ? -39.097 -31.913 5.321 1.00 81.25 62 CYS A N 1
ATOM 507 C CA . CYS A 1 62 ? -39.666 -30.569 5.317 1.00 81.25 62 CYS A CA 1
ATOM 508 C C . CYS A 1 62 ? -40.447 -30.307 6.612 1.00 81.25 62 CYS A C 1
ATOM 510 O O . CYS A 1 62 ? -40.218 -29.280 7.247 1.00 81.25 62 CYS A O 1
ATOM 512 N N . VAL A 1 63 ? -41.298 -31.249 7.039 1.00 83.88 63 VAL A N 1
ATOM 513 C CA . VAL A 1 63 ? -42.065 -31.143 8.293 1.00 83.88 63 VAL A CA 1
ATOM 514 C C . VAL A 1 63 ? -41.138 -31.029 9.502 1.00 83.88 63 VAL A C 1
ATOM 516 O O . VAL A 1 63 ? -41.288 -30.110 10.306 1.00 83.88 63 VAL A O 1
ATOM 519 N N . GLU A 1 64 ? -40.126 -31.894 9.599 1.00 83.69 64 GLU A N 1
ATOM 520 C CA . GLU A 1 64 ? -39.155 -31.856 10.697 1.00 83.69 64 GLU A CA 1
ATOM 521 C C . GLU A 1 64 ? -38.390 -30.524 10.742 1.00 83.69 64 GLU A C 1
ATOM 523 O O . GLU A 1 64 ? -38.210 -29.934 11.811 1.00 83.69 64 GLU A O 1
ATOM 528 N N . THR A 1 65 ? -37.971 -30.020 9.578 1.00 85.50 65 THR A N 1
ATOM 529 C CA . THR A 1 65 ? -37.259 -28.739 9.471 1.00 85.50 65 THR A CA 1
ATOM 530 C C . THR A 1 65 ? -38.137 -27.586 9.947 1.00 85.50 65 THR A C 1
ATOM 532 O O . THR A 1 65 ? -37.704 -26.801 10.790 1.00 85.50 65 THR A O 1
ATOM 535 N N . VAL A 1 66 ? -39.388 -27.513 9.477 1.00 88.12 66 VAL A N 1
ATOM 536 C CA . VAL A 1 66 ? -40.344 -26.479 9.903 1.00 88.12 66 VAL A CA 1
ATOM 537 C C . VAL A 1 66 ? -40.617 -26.566 11.402 1.00 88.12 66 VAL A C 1
ATOM 539 O O . VAL A 1 66 ? -40.585 -25.540 12.080 1.00 88.12 66 VAL A O 1
ATOM 542 N N . SER A 1 67 ? -40.805 -27.774 11.940 1.00 85.62 67 SER A N 1
ATOM 543 C CA . SER A 1 67 ? -41.046 -27.994 13.368 1.00 85.62 67 SER A CA 1
ATOM 544 C C . SER A 1 67 ? -39.893 -27.482 14.233 1.00 85.62 67 SER A C 1
ATOM 546 O O . SER A 1 67 ? -40.112 -26.773 15.217 1.00 85.62 67 SER A O 1
ATOM 548 N N . ARG A 1 68 ? -38.649 -27.792 13.849 1.00 84.00 68 ARG A N 1
ATOM 549 C CA . ARG A 1 68 ? -37.447 -27.329 14.558 1.00 84.00 68 ARG A CA 1
ATOM 550 C C . ARG A 1 68 ? -37.271 -25.817 14.455 1.00 84.00 68 ARG A C 1
ATOM 552 O O . ARG A 1 68 ? -36.939 -25.176 15.451 1.00 84.00 68 ARG A O 1
ATOM 559 N N . THR A 1 69 ? -37.509 -25.234 13.279 1.00 87.81 69 THR A N 1
ATOM 560 C CA . THR A 1 69 ? -37.413 -23.781 13.095 1.00 87.81 69 THR A CA 1
ATOM 561 C C . THR A 1 69 ? -38.486 -23.043 13.889 1.00 87.81 69 THR A C 1
ATOM 563 O O . THR A 1 69 ? -38.166 -22.042 14.523 1.00 87.81 69 THR A O 1
ATOM 566 N N . ALA A 1 70 ? -39.724 -23.538 13.918 1.00 86.31 70 ALA A N 1
ATOM 567 C CA . ALA A 1 70 ? -40.801 -22.950 14.711 1.00 86.31 70 ALA A CA 1
ATOM 568 C C . ALA A 1 70 ? -40.483 -22.988 16.215 1.00 86.31 70 ALA A C 1
ATOM 570 O O . ALA A 1 70 ? -40.596 -21.964 16.889 1.00 86.31 70 ALA A O 1
ATOM 571 N N . ALA A 1 71 ? -39.998 -24.125 16.728 1.00 82.81 71 ALA A N 1
ATOM 572 C CA . ALA A 1 71 ? -39.559 -24.240 18.119 1.00 82.81 71 ALA A CA 1
ATOM 573 C C . ALA A 1 71 ? -38.426 -23.249 18.443 1.00 82.81 71 ALA A C 1
ATOM 575 O O . ALA A 1 71 ? -38.483 -22.540 19.448 1.00 82.81 71 ALA A O 1
ATOM 576 N N . TRP A 1 72 ? -37.431 -23.132 17.558 1.00 86.38 72 TRP A N 1
ATOM 577 C CA . TRP A 1 72 ? -36.342 -22.166 17.706 1.00 86.38 72 TRP A CA 1
ATOM 578 C C . TRP A 1 72 ? -36.840 -20.712 17.706 1.00 86.38 72 TRP A C 1
ATOM 580 O O . TRP A 1 72 ? -36.437 -19.935 18.569 1.00 86.38 72 TRP A O 1
ATOM 590 N N . CYS A 1 73 ? -37.769 -20.356 16.811 1.00 87.38 73 CYS A N 1
ATOM 591 C CA . CYS A 1 73 ? -38.365 -19.017 16.755 1.00 87.38 73 CYS A CA 1
ATOM 592 C C . CYS A 1 73 ? -39.028 -18.631 18.084 1.00 87.38 73 CYS A C 1
ATOM 594 O O . CYS A 1 73 ? -38.833 -17.513 18.557 1.00 87.38 73 CYS A O 1
ATOM 596 N N . ARG A 1 74 ? -39.733 -19.566 18.734 1.00 82.25 74 ARG A N 1
ATOM 597 C CA . ARG A 1 74 ? -40.380 -19.326 20.036 1.00 82.25 74 ARG A CA 1
ATOM 598 C C . ARG A 1 74 ? -39.395 -19.096 21.174 1.00 82.25 74 ARG A C 1
ATOM 600 O O . ARG A 1 74 ? -39.666 -18.270 22.040 1.00 82.25 74 ARG A O 1
ATOM 607 N N . VAL A 1 75 ? -38.272 -19.817 21.175 1.00 81.31 75 VAL A N 1
ATOM 608 C CA . VAL A 1 75 ? -37.209 -19.650 22.183 1.00 81.31 75 VAL A CA 1
ATOM 609 C C . VAL A 1 75 ? -36.500 -18.309 22.007 1.00 81.31 75 VAL A C 1
ATOM 611 O O . VAL A 1 75 ? -36.153 -17.659 22.988 1.00 81.31 75 VAL A O 1
ATOM 614 N N . VAL A 1 76 ? -36.290 -17.891 20.758 1.00 83.25 76 VAL A N 1
ATOM 615 C CA . VAL A 1 76 ? -35.612 -16.631 20.427 1.00 83.25 76 VAL A CA 1
ATOM 616 C C . VAL A 1 76 ? -36.540 -15.416 20.578 1.00 83.25 76 VAL A C 1
ATOM 618 O O . VAL A 1 76 ? -36.050 -14.308 20.776 1.00 83.25 76 VAL A O 1
ATOM 621 N N . GLY A 1 77 ? -37.861 -15.609 20.534 1.00 83.62 77 GLY A N 1
ATOM 622 C CA . GLY A 1 77 ? -38.849 -14.529 20.630 1.00 83.62 77 GLY A CA 1
ATOM 623 C C . GLY A 1 77 ? -39.217 -13.901 19.282 1.00 83.62 77 GLY A C 1
ATOM 624 O O . GLY A 1 77 ? -39.541 -12.721 19.226 1.00 83.62 77 GLY A O 1
ATOM 625 N N . ILE A 1 78 ? -39.142 -14.669 18.193 1.00 88.75 78 ILE A N 1
ATOM 626 C CA . ILE A 1 78 ? -39.602 -14.253 16.860 1.00 88.75 78 ILE A CA 1
ATOM 627 C C . ILE A 1 78 ? -41.121 -14.459 16.791 1.00 88.75 78 ILE A C 1
ATOM 629 O O . ILE A 1 78 ? -41.601 -15.578 16.964 1.00 88.75 78 ILE A O 1
ATOM 633 N N . GLU A 1 79 ? -41.872 -13.393 16.513 1.00 87.12 79 GLU A N 1
ATOM 634 C CA . GLU A 1 79 ? -43.343 -13.388 16.573 1.00 87.12 79 GLU A CA 1
ATOM 635 C C . GLU A 1 79 ? -44.004 -14.026 15.342 1.00 87.12 79 GLU A C 1
ATOM 637 O O . GLU A 1 79 ? -45.094 -14.603 15.436 1.00 87.12 79 GLU A O 1
ATOM 642 N N . LYS A 1 80 ? -43.356 -13.939 14.172 1.00 89.12 80 LYS A N 1
ATOM 643 C CA . LYS A 1 80 ? -43.903 -14.439 12.907 1.00 89.12 80 LYS A CA 1
ATOM 644 C C . LYS A 1 80 ? -42.880 -15.236 12.102 1.00 89.12 80 LYS A C 1
ATOM 646 O O . LYS A 1 80 ? -41.764 -14.777 11.861 1.00 89.12 80 LYS A O 1
ATOM 651 N N . LEU A 1 81 ? -43.298 -16.407 11.623 1.00 91.00 81 LEU A N 1
ATOM 652 C CA . LEU A 1 81 ? -42.530 -17.281 10.739 1.00 91.00 81 LEU A CA 1
ATOM 653 C C . LEU A 1 81 ? -43.329 -17.558 9.459 1.00 91.00 81 LEU A C 1
ATOM 655 O O . LEU A 1 81 ? -44.387 -18.175 9.522 1.00 91.00 81 LEU A O 1
ATOM 659 N N . THR A 1 82 ? -42.813 -17.157 8.298 1.00 91.25 82 THR A N 1
ATOM 660 C CA . THR A 1 82 ? -43.373 -17.532 6.990 1.00 91.25 82 THR A CA 1
ATOM 661 C C . THR A 1 82 ? -42.511 -18.607 6.345 1.00 91.25 82 THR A C 1
ATOM 663 O O . THR A 1 82 ? -41.334 -18.376 6.092 1.00 91.25 82 THR A O 1
ATOM 666 N N . VAL A 1 83 ? -43.073 -19.770 6.030 1.00 90.69 83 VAL A N 1
ATOM 667 C CA . VAL A 1 83 ? -42.360 -20.835 5.314 1.00 90.69 83 VAL A CA 1
ATOM 668 C C . VAL A 1 83 ? -42.895 -20.936 3.893 1.00 90.69 83 VAL A C 1
ATOM 670 O O . VAL A 1 83 ? -44.102 -21.051 3.691 1.00 90.69 83 VAL A O 1
ATOM 673 N N . PHE A 1 84 ? -41.998 -20.899 2.908 1.00 90.31 84 PHE A N 1
ATOM 674 C CA . PHE A 1 84 ? -42.346 -20.994 1.493 1.00 90.31 84 PHE A CA 1
ATOM 675 C C . PHE A 1 84 ? -41.777 -22.253 0.848 1.00 90.31 84 PHE A C 1
ATOM 677 O O . PHE A 1 84 ? -40.582 -22.535 0.971 1.00 90.31 84 PHE A O 1
ATOM 684 N N . ASP A 1 85 ? -42.622 -22.938 0.079 1.00 87.00 85 ASP A N 1
ATOM 685 C CA . ASP A 1 85 ? -42.219 -23.984 -0.858 1.00 87.00 85 ASP A CA 1
ATOM 686 C C . ASP A 1 85 ? -42.778 -23.714 -2.266 1.00 87.00 85 ASP A C 1
ATOM 688 O O . ASP A 1 85 ? -43.951 -23.391 -2.468 1.00 87.00 85 ASP A O 1
ATOM 692 N N . SER A 1 86 ? -41.921 -23.884 -3.269 1.00 81.88 86 SER A N 1
ATOM 693 C CA . SER A 1 86 ? -42.274 -23.694 -4.677 1.00 81.88 86 SER A CA 1
ATOM 694 C C . SER A 1 86 ? -43.159 -24.804 -5.252 1.00 81.88 86 SER A C 1
ATOM 696 O O . SER A 1 86 ? -43.884 -24.551 -6.220 1.00 81.88 86 SER A O 1
ATOM 698 N N . HIS A 1 87 ? -43.112 -26.007 -4.666 1.00 80.81 87 HIS A N 1
ATOM 699 C CA . HIS A 1 87 ? -43.816 -27.193 -5.157 1.00 80.81 87 HIS A CA 1
ATOM 700 C C . HIS A 1 87 ? -45.157 -27.461 -4.457 1.00 80.81 87 HIS A C 1
ATOM 702 O O . HIS A 1 87 ? -45.943 -28.241 -4.981 1.00 80.81 87 HIS A O 1
ATOM 708 N N . GLY A 1 88 ? -45.450 -26.782 -3.343 1.00 78.00 88 GLY A N 1
ATOM 709 C CA . GLY A 1 88 ? -46.707 -26.921 -2.598 1.00 78.00 88 GLY A CA 1
ATOM 710 C C . GLY A 1 88 ? -46.731 -28.061 -1.572 1.00 78.00 88 GLY A C 1
ATOM 711 O O . GLY A 1 88 ? -47.736 -28.233 -0.897 1.00 78.00 88 GLY A O 1
ATOM 712 N N . VAL A 1 89 ? -45.620 -28.769 -1.364 1.00 81.56 89 VAL A N 1
ATOM 713 C CA . VAL A 1 89 ? -45.487 -29.919 -0.450 1.00 81.56 89 VAL A CA 1
ATOM 714 C C . VAL A 1 89 ? -45.863 -29.557 0.990 1.00 81.56 89 VAL A C 1
ATOM 716 O O . VAL A 1 89 ? -46.442 -30.365 1.710 1.00 81.56 89 VAL A O 1
ATOM 719 N N . LEU A 1 90 ? -45.542 -28.335 1.425 1.00 82.50 90 LEU A N 1
ATOM 720 C CA . LEU A 1 90 ? -45.880 -27.859 2.772 1.00 82.50 90 LEU A CA 1
ATOM 721 C C . LEU A 1 90 ? -47.378 -27.620 2.966 1.00 82.50 90 LEU A C 1
ATOM 723 O O . LEU A 1 90 ? -47.869 -27.769 4.079 1.00 82.50 90 LEU A O 1
ATOM 727 N N . VAL A 1 91 ? -48.086 -27.236 1.901 1.00 83.69 91 VAL A N 1
ATOM 728 C CA . VAL A 1 91 ? -49.542 -27.051 1.934 1.00 83.69 91 VAL A CA 1
ATOM 729 C C . VAL A 1 91 ? -50.214 -28.413 2.093 1.00 83.69 91 VAL A C 1
ATOM 731 O O . VAL A 1 91 ? -51.100 -28.552 2.929 1.00 83.69 91 VAL A O 1
ATOM 734 N N . ASP A 1 92 ? -49.713 -29.433 1.393 1.00 81.50 92 ASP A N 1
ATOM 735 C CA . ASP A 1 92 ? -50.224 -30.807 1.481 1.00 81.50 92 ASP A CA 1
ATOM 736 C C . ASP A 1 92 ? -49.976 -31.457 2.858 1.00 81.50 92 ASP A C 1
ATOM 738 O O . ASP A 1 92 ? -50.702 -32.361 3.263 1.00 81.50 92 ASP A O 1
ATOM 742 N N . CYS A 1 93 ? -48.955 -30.999 3.594 1.00 81.69 93 CYS A N 1
ATOM 743 C CA . CYS A 1 93 ? -48.582 -31.524 4.914 1.00 81.69 93 CYS A CA 1
ATOM 744 C C . CYS A 1 93 ? -48.937 -30.573 6.072 1.00 81.69 93 CYS A C 1
ATOM 746 O O . CYS A 1 93 ? -48.391 -30.720 7.168 1.00 81.69 93 CYS A O 1
ATOM 748 N N . ALA A 1 94 ? -49.810 -29.584 5.849 1.00 81.31 94 ALA A N 1
ATOM 749 C CA . ALA A 1 94 ? -50.075 -28.514 6.812 1.00 81.31 94 ALA A CA 1
ATOM 750 C C . ALA A 1 94 ? -50.572 -29.032 8.176 1.00 81.31 94 ALA A C 1
ATOM 752 O O . ALA A 1 94 ? -50.085 -28.572 9.209 1.00 81.31 94 ALA A O 1
ATOM 753 N N . ASP A 1 95 ? -51.447 -30.042 8.188 1.00 77.44 95 ASP A N 1
ATOM 754 C CA . ASP A 1 95 ? -51.977 -30.641 9.423 1.00 77.44 95 ASP A CA 1
ATOM 755 C C . ASP A 1 95 ? -50.891 -31.376 10.227 1.00 77.44 95 ASP A C 1
ATOM 757 O O . ASP A 1 95 ? -50.808 -31.253 11.450 1.00 77.44 95 ASP A O 1
ATOM 761 N N . GLN A 1 96 ? -49.991 -32.089 9.538 1.00 79.94 96 GLN A N 1
ATOM 762 C CA . GLN A 1 96 ? -48.852 -32.768 10.169 1.00 79.94 96 GLN A CA 1
ATOM 763 C C . GLN A 1 96 ? -47.854 -31.762 10.749 1.00 79.94 96 GLN A C 1
ATOM 765 O O . GLN A 1 96 ? -47.286 -31.988 11.816 1.00 79.94 96 GLN A O 1
ATOM 770 N N . ILE A 1 97 ? -47.653 -30.631 10.064 1.00 81.44 97 ILE A N 1
ATOM 771 C CA . ILE A 1 97 ? -46.823 -29.528 10.555 1.00 81.44 97 ILE A CA 1
ATOM 772 C C . ILE A 1 97 ? -47.458 -28.909 11.800 1.00 81.44 97 ILE A C 1
ATOM 774 O O . ILE A 1 97 ? -46.752 -28.692 12.781 1.00 81.44 97 ILE A O 1
ATOM 778 N N . GLN A 1 98 ? -48.770 -28.662 11.797 1.00 81.19 98 GLN A N 1
ATOM 779 C CA . GLN A 1 98 ? -49.470 -28.117 12.959 1.00 81.19 98 GLN A CA 1
ATOM 780 C C . GLN A 1 98 ? -49.322 -29.032 14.182 1.00 81.19 98 GLN A C 1
ATOM 782 O O . GLN A 1 98 ? -48.954 -28.545 15.250 1.00 81.19 98 GLN A O 1
ATOM 787 N N . GLN A 1 99 ? -49.543 -30.339 14.018 1.00 80.56 99 GLN A N 1
ATOM 788 C CA . GLN A 1 99 ? -49.394 -31.332 15.089 1.00 80.56 99 GLN A CA 1
ATOM 789 C C . GLN A 1 99 ? -47.941 -31.455 15.562 1.00 80.56 99 GLN A C 1
ATOM 791 O O . GLN A 1 99 ? -47.674 -31.397 16.756 1.00 80.56 99 GLN A O 1
ATOM 796 N N . SER A 1 100 ? -46.976 -31.539 14.641 1.00 79.44 100 SER A N 1
ATOM 797 C CA . SER A 1 100 ? -45.552 -31.623 14.991 1.00 79.44 100 SER A CA 1
ATOM 798 C C . SER A 1 100 ? -45.069 -30.379 15.739 1.00 79.44 100 SER A C 1
ATOM 800 O O . SER A 1 100 ? -44.296 -30.489 16.689 1.00 79.44 100 SER A O 1
ATOM 802 N N . VAL A 1 1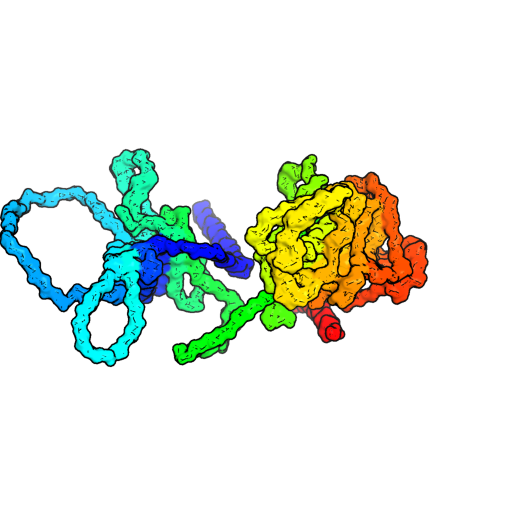01 ? -45.523 -29.188 15.335 1.00 78.50 101 VAL A N 1
ATOM 803 C CA . VAL A 1 101 ? -45.190 -27.929 16.014 1.00 78.50 101 VAL A CA 1
ATOM 804 C C . VAL A 1 101 ? -45.880 -27.857 17.377 1.00 78.50 101 VAL A C 1
ATOM 806 O O . VAL A 1 101 ? -45.240 -27.437 18.338 1.00 78.50 101 VAL A O 1
ATOM 809 N N . ALA A 1 102 ? -47.139 -28.291 17.491 1.00 75.06 102 ALA A N 1
ATOM 810 C CA . ALA A 1 102 ? -47.857 -28.359 18.764 1.00 75.06 102 ALA A CA 1
ATOM 811 C C . ALA A 1 102 ? -47.160 -29.303 19.763 1.00 75.06 102 ALA A C 1
ATOM 813 O O . ALA A 1 102 ? -46.848 -28.878 20.880 1.00 75.06 102 ALA A O 1
ATOM 814 N N . GLY A 1 103 ? -46.793 -30.511 19.330 1.00 68.88 103 GLY A N 1
ATOM 815 C CA . GLY A 1 103 ? -46.068 -31.491 20.140 1.00 68.88 103 GLY A CA 1
ATOM 816 C C . GLY A 1 103 ? -44.655 -31.056 20.516 1.00 68.88 103 GLY A C 1
ATOM 817 O O . GLY A 1 103 ? -44.274 -31.130 21.684 1.00 68.88 103 GLY A O 1
ATOM 818 N N . ALA A 1 104 ? -43.891 -30.488 19.576 1.00 62.03 104 ALA A N 1
ATOM 819 C CA . ALA A 1 104 ? -42.575 -29.909 19.865 1.00 62.03 104 ALA A CA 1
ATOM 820 C C . ALA A 1 104 ? -42.643 -28.717 20.842 1.00 62.03 104 ALA A C 1
ATOM 822 O O . ALA A 1 104 ? -41.651 -28.404 21.501 1.00 62.03 104 ALA A O 1
ATOM 823 N N . CYS A 1 105 ? -43.803 -28.062 20.944 1.00 57.62 105 CYS A N 1
ATOM 824 C CA . CYS A 1 105 ? -44.072 -26.979 21.890 1.00 57.62 105 CYS A CA 1
ATOM 825 C C . CYS A 1 105 ? -44.735 -27.450 23.200 1.00 57.62 105 CYS A C 1
ATOM 827 O O . CYS A 1 105 ? -45.069 -26.600 24.024 1.00 57.62 105 CYS A O 1
ATOM 829 N N . GLY A 1 106 ? -44.937 -28.758 23.403 1.00 57.66 106 GLY A N 1
ATOM 830 C CA . GLY A 1 106 ? -45.539 -29.311 24.623 1.00 57.66 106 GLY A CA 1
ATOM 831 C C . GLY A 1 106 ? -47.038 -29.027 24.785 1.00 57.66 106 GLY A C 1
ATOM 832 O O . GLY A 1 106 ? -47.532 -29.010 25.910 1.00 57.66 106 GLY A O 1
ATOM 833 N N . LEU A 1 107 ? -47.761 -28.769 23.689 1.00 55.66 107 LEU A N 1
ATOM 834 C CA . LEU A 1 107 ? -49.206 -28.502 23.709 1.00 55.66 107 LEU A CA 1
ATOM 835 C C . LEU A 1 107 ? -50.067 -29.780 23.693 1.00 55.66 107 LEU A C 1
ATOM 837 O O . LEU A 1 107 ? -51.257 -29.698 23.983 1.00 55.66 107 LEU A O 1
ATOM 841 N N . ASP A 1 108 ? -49.474 -30.946 23.426 1.00 45.81 108 ASP A N 1
ATOM 842 C CA . ASP A 1 108 ? -50.198 -32.221 23.280 1.00 45.81 108 ASP A CA 1
ATOM 843 C C . ASP A 1 108 ? -50.638 -32.856 24.618 1.00 45.81 108 ASP A C 1
ATOM 845 O O . ASP A 1 108 ? -51.433 -33.791 24.623 1.00 45.81 108 ASP A O 1
ATOM 849 N N . GLU A 1 109 ? -50.174 -32.355 25.771 1.00 43.72 109 GLU A N 1
ATOM 850 C CA . GLU A 1 109 ? -50.556 -32.885 27.097 1.00 43.72 109 GLU A CA 1
ATOM 851 C C . GLU A 1 109 ? -51.776 -32.189 27.735 1.00 43.72 109 GLU A C 1
ATOM 853 O O . GLU A 1 109 ? -52.167 -32.542 28.848 1.00 43.72 109 GLU A O 1
ATOM 858 N N . TYR A 1 110 ? -52.406 -31.218 27.061 1.00 41.91 110 TYR A N 1
ATOM 859 C CA . TYR A 1 110 ? -53.498 -30.419 27.642 1.00 41.91 110 TYR A CA 1
ATOM 860 C C . TYR A 1 110 ? -54.912 -30.738 27.145 1.00 41.91 110 TYR A C 1
ATOM 862 O O . TYR A 1 110 ? -55.829 -29.978 27.453 1.00 41.91 110 TYR A O 1
ATOM 870 N N . ASP A 1 111 ? -55.124 -31.870 26.472 1.00 36.19 111 ASP A N 1
ATOM 871 C CA . ASP A 1 111 ? -56.473 -32.305 26.088 1.00 36.19 111 ASP A CA 1
ATOM 872 C C . ASP A 1 111 ? -56.747 -33.767 26.474 1.00 36.19 111 ASP A C 1
ATOM 874 O O . ASP A 1 111 ? -56.846 -34.661 25.640 1.00 36.19 111 ASP A O 1
ATOM 878 N N . SER A 1 112 ? -56.808 -34.030 27.786 1.00 34.72 112 SER A N 1
ATOM 879 C CA . SER A 1 112 ? -57.459 -35.228 28.342 1.00 34.72 112 SER A CA 1
ATOM 880 C C . SER A 1 112 ? -57.759 -35.084 29.844 1.00 34.72 112 SER A C 1
ATOM 882 O O . SER A 1 112 ? -57.362 -35.919 30.657 1.00 34.72 112 SER A O 1
ATOM 884 N N . SER A 1 113 ? -58.494 -34.046 30.243 1.00 29.44 113 SER A N 1
ATOM 885 C CA . SER A 1 113 ? -59.392 -34.155 31.401 1.00 29.44 113 SER A CA 1
ATOM 886 C C . SER A 1 113 ? -60.478 -33.091 31.311 1.00 29.44 113 SER A C 1
ATOM 888 O O . SER A 1 113 ? -60.261 -31.913 31.584 1.00 29.44 113 SER A O 1
ATOM 890 N N . SER A 1 114 ? -61.655 -33.539 30.905 1.00 34.78 114 SER A N 1
ATOM 891 C CA . SER A 1 114 ? -62.920 -32.837 31.016 1.00 34.78 114 SER A CA 1
ATOM 892 C C . SER A 1 114 ? -63.242 -32.512 32.481 1.00 34.78 114 SER A C 1
ATOM 894 O O . SER A 1 114 ? -63.734 -33.383 33.194 1.00 34.78 114 SER A O 1
ATOM 896 N N . ASP A 1 115 ? -63.034 -31.267 32.904 1.00 31.73 115 ASP A N 1
ATOM 897 C CA . ASP A 1 115 ? -63.850 -30.667 33.963 1.00 31.73 115 ASP A CA 1
ATOM 898 C C . ASP A 1 115 ? -64.931 -29.838 33.272 1.00 31.73 115 ASP A C 1
ATOM 900 O O . ASP A 1 115 ? -64.733 -28.708 32.825 1.00 31.73 115 ASP A O 1
ATOM 904 N N . ILE A 1 116 ? -66.075 -30.492 33.091 1.00 40.62 116 ILE A N 1
ATOM 905 C CA . ILE A 1 116 ? -67.309 -29.896 32.604 1.00 40.62 116 ILE A CA 1
ATOM 906 C C . ILE A 1 116 ? -67.872 -29.038 33.740 1.00 40.62 116 ILE A C 1
ATOM 908 O O . ILE A 1 116 ? -68.410 -29.572 34.708 1.00 40.62 116 ILE A O 1
ATOM 912 N N . GLU A 1 117 ? -67.791 -27.718 33.608 1.00 31.77 117 GLU A N 1
ATOM 913 C CA . GLU A 1 117 ? -68.575 -26.787 34.420 1.00 31.77 117 GLU A CA 1
ATOM 914 C C . GLU A 1 117 ? -69.709 -26.233 33.546 1.00 31.77 117 GLU A C 1
ATOM 916 O O . GLU A 1 117 ? -69.511 -25.381 32.679 1.00 31.77 117 GLU A O 1
ATOM 921 N N . TYR A 1 118 ? -70.906 -26.798 33.718 1.00 37.59 118 TYR A N 1
ATOM 922 C CA . TYR A 1 118 ? -72.131 -26.306 33.088 1.00 37.59 118 TYR A CA 1
ATOM 923 C C . TYR A 1 118 ? -72.583 -25.003 33.760 1.00 37.59 118 TYR A C 1
ATOM 925 O O . TYR A 1 118 ? -72.771 -24.998 34.979 1.00 37.59 118 TYR A O 1
ATOM 933 N N . PRO A 1 119 ? -72.915 -23.942 33.008 1.00 37.81 119 PRO A N 1
ATOM 934 C CA . PRO A 1 119 ? -73.858 -22.953 33.492 1.00 37.81 119 PRO A CA 1
ATOM 935 C C . PRO A 1 119 ? -75.307 -23.452 33.344 1.00 37.81 119 PRO A C 1
ATOM 937 O O . PRO A 1 119 ? -75.671 -24.188 32.426 1.00 37.81 119 PRO A O 1
ATOM 940 N N . ILE A 1 120 ? -76.125 -23.032 34.304 1.00 35.56 120 ILE A N 1
ATOM 941 C CA . ILE A 1 120 ? -77.538 -23.359 34.523 1.00 35.56 120 ILE A CA 1
ATOM 942 C C . ILE A 1 120 ? -78.414 -22.727 33.410 1.00 35.56 120 ILE A C 1
ATOM 944 O O . ILE A 1 120 ? -78.342 -21.520 33.232 1.00 35.56 120 ILE A O 1
ATOM 948 N N . THR A 1 121 ? -79.199 -23.556 32.689 1.00 42.12 121 THR A N 1
ATOM 949 C CA . THR A 1 121 ? -80.463 -23.342 31.896 1.00 42.12 121 THR A CA 1
ATOM 950 C C . THR A 1 121 ? -80.899 -21.943 31.389 1.00 42.12 121 THR A C 1
ATOM 952 O O . THR A 1 121 ? -80.764 -20.977 32.133 1.00 42.12 121 THR A O 1
ATOM 955 N N . PRO A 1 122 ? -81.747 -21.835 30.326 1.00 48.03 122 PRO A N 1
ATOM 956 C CA . PRO A 1 122 ? -81.953 -22.651 29.110 1.00 48.03 122 PRO A CA 1
ATOM 957 C C . PRO A 1 122 ? -81.831 -21.792 27.803 1.00 48.03 122 PRO A C 1
ATOM 959 O O . PRO A 1 122 ? -81.616 -20.582 27.895 1.00 48.03 122 PRO A O 1
ATOM 962 N N . PRO A 1 123 ? -81.942 -22.359 26.577 1.00 43.75 123 PRO A N 1
ATOM 963 C CA . PRO A 1 123 ? -81.691 -21.615 25.337 1.00 43.75 123 PRO A CA 1
ATOM 964 C C . PRO A 1 123 ? -82.948 -20.869 24.841 1.00 43.75 123 PRO A C 1
ATOM 966 O O . PRO A 1 123 ? -84.056 -21.380 25.024 1.00 43.75 123 PRO A O 1
ATOM 969 N N . PRO A 1 124 ? -82.825 -19.715 24.155 1.00 37.84 124 PRO A N 1
ATOM 970 C CA . PRO A 1 124 ? -83.928 -19.177 23.373 1.00 37.84 124 PRO A CA 1
ATOM 971 C C . PRO A 1 124 ? -84.117 -20.003 22.094 1.00 37.84 124 PRO A C 1
ATOM 973 O O . PRO A 1 124 ? -83.177 -20.225 21.329 1.00 37.84 124 PRO A O 1
ATOM 976 N N . SER A 1 125 ? -85.351 -20.461 21.912 1.00 39.62 125 SER A N 1
ATOM 977 C CA . SER A 1 125 ? -85.911 -21.146 20.751 1.00 39.62 125 SER A CA 1
ATOM 978 C C . SER A 1 125 ? -86.240 -20.191 19.593 1.00 39.62 125 SER A C 1
ATOM 980 O O . SER A 1 125 ? -86.449 -19.001 19.813 1.00 39.62 125 SER A O 1
ATOM 982 N N . ASP A 1 126 ? -86.372 -20.788 18.400 1.00 35.47 126 ASP A N 1
ATOM 983 C CA . ASP A 1 126 ? -86.934 -20.265 17.138 1.00 35.47 126 ASP A CA 1
ATOM 984 C C . ASP A 1 126 ? -86.107 -19.149 16.459 1.00 35.47 126 ASP A C 1
ATOM 986 O O . ASP A 1 126 ? -85.910 -18.069 16.996 1.00 35.47 126 ASP A O 1
ATOM 990 N N . TYR A 1 127 ? -85.549 -19.320 15.255 1.00 32.97 127 TYR A N 1
ATOM 991 C CA . TYR A 1 127 ? -86.198 -19.817 14.042 1.00 32.97 127 TYR A CA 1
ATOM 992 C C . TYR A 1 127 ? -85.249 -20.598 13.122 1.00 32.97 127 TYR A C 1
ATOM 994 O O . TYR A 1 127 ? -84.146 -20.160 12.792 1.00 32.97 127 TYR A O 1
ATOM 1002 N N . SER A 1 128 ? -85.764 -21.725 12.638 1.00 33.47 128 SER A N 1
ATOM 1003 C CA . SER A 1 128 ? -85.306 -22.442 11.456 1.00 33.47 128 SER A CA 1
ATOM 1004 C C . SER A 1 128 ? -85.541 -21.636 10.171 1.00 33.47 128 SER A C 1
ATOM 1006 O O . SER A 1 128 ? -86.578 -21.005 9.991 1.00 33.47 128 SER A O 1
ATOM 1008 N N . GLU A 1 129 ? -84.545 -21.708 9.291 1.00 43.19 129 GLU A N 1
ATOM 1009 C CA . GLU A 1 129 ? -84.601 -21.822 7.828 1.00 43.19 129 GLU A CA 1
ATOM 1010 C C . GLU A 1 129 ? -85.844 -21.333 7.061 1.00 43.19 129 GLU A C 1
ATOM 1012 O O . GLU A 1 129 ? -86.947 -21.852 7.205 1.00 43.19 129 GLU A O 1
ATOM 1017 N N . SER A 1 130 ? -85.615 -20.479 6.055 1.00 34.66 130 SER A N 1
ATOM 1018 C CA . SER A 1 130 ? -86.081 -20.758 4.683 1.00 34.66 130 SER A CA 1
ATOM 1019 C C . SER A 1 130 ? -85.618 -19.691 3.683 1.00 34.66 130 SER A C 1
ATOM 1021 O O . SER A 1 130 ? -86.210 -18.621 3.591 1.00 34.66 130 SER A O 1
ATOM 1023 N N . ARG A 1 131 ? -84.615 -20.012 2.849 1.00 35.62 131 ARG A N 1
ATOM 1024 C CA . ARG A 1 131 ? -84.790 -20.159 1.383 1.00 35.62 131 ARG A CA 1
ATOM 1025 C C . ARG A 1 131 ? -83.471 -20.355 0.612 1.00 35.62 131 ARG A C 1
ATOM 1027 O O . ARG A 1 131 ? -82.402 -20.032 1.119 1.00 35.62 131 ARG A O 1
ATOM 1034 N N . PRO A 1 132 ? -83.556 -20.967 -0.587 1.00 35.12 132 PRO A N 1
ATOM 1035 C CA . PRO A 1 132 ? -82.478 -21.728 -1.198 1.00 35.12 132 PRO A CA 1
ATOM 1036 C C . PRO A 1 132 ? -81.550 -20.885 -2.074 1.00 35.12 132 PRO A C 1
ATOM 1038 O O . PRO A 1 132 ? -81.887 -19.794 -2.532 1.00 35.12 132 PRO A O 1
ATOM 1041 N N . ARG A 1 133 ? -80.380 -21.477 -2.332 1.00 44.72 133 ARG A N 1
ATOM 1042 C CA . ARG A 1 133 ? -79.318 -21.023 -3.237 1.00 44.72 133 ARG A CA 1
ATOM 1043 C C . ARG A 1 133 ? -79.860 -20.415 -4.539 1.00 44.72 133 ARG A C 1
ATOM 1045 O O . ARG A 1 133 ? -80.555 -21.092 -5.292 1.00 44.72 133 ARG A O 1
ATOM 1052 N N . SER A 1 134 ? -79.430 -19.186 -4.831 1.00 28.91 134 SER A N 1
ATOM 1053 C CA . SER A 1 134 ? -79.348 -18.631 -6.189 1.00 28.91 134 SER A CA 1
ATOM 1054 C C . SER A 1 134 ? -77.872 -18.434 -6.574 1.00 28.91 134 SER A C 1
ATOM 1056 O O . SER A 1 134 ? -77.043 -18.221 -5.686 1.00 28.91 134 SER A O 1
ATOM 1058 N N . PRO A 1 135 ? -77.511 -18.583 -7.860 1.00 38.56 135 PRO A N 1
ATOM 1059 C CA . PRO A 1 135 ? -76.147 -18.851 -8.285 1.00 38.56 135 PRO A CA 1
ATOM 1060 C C . PRO A 1 135 ? -75.418 -17.554 -8.638 1.00 38.56 135 PRO A C 1
ATOM 1062 O O . PRO A 1 135 ? -75.340 -17.174 -9.800 1.00 38.56 135 PRO A O 1
ATOM 1065 N N . GLU A 1 136 ? -74.824 -16.904 -7.647 1.00 28.00 136 GLU A N 1
ATOM 1066 C CA . GLU A 1 136 ? -73.720 -15.979 -7.895 1.00 28.00 136 GLU A CA 1
ATOM 1067 C C . GLU A 1 136 ? -72.483 -16.565 -7.240 1.00 28.00 136 GLU A C 1
ATOM 1069 O O . GLU A 1 136 ? -72.257 -16.490 -6.036 1.00 28.00 136 GLU A O 1
ATOM 1074 N N . ASN A 1 137 ? -71.717 -17.263 -8.070 1.00 30.50 137 ASN A N 1
ATOM 1075 C CA . ASN A 1 137 ? -70.455 -17.879 -7.717 1.00 30.50 137 ASN A CA 1
ATOM 1076 C C . ASN A 1 137 ? -69.385 -16.781 -7.581 1.00 30.50 137 ASN A C 1
ATOM 1078 O O . ASN A 1 137 ? -68.418 -16.751 -8.340 1.00 30.50 137 ASN A O 1
ATOM 1082 N N . ASP A 1 138 ? -69.563 -15.862 -6.632 1.00 30.72 138 ASP A N 1
ATOM 1083 C CA . ASP A 1 138 ? -68.466 -15.063 -6.099 1.00 30.72 138 ASP A CA 1
ATOM 1084 C C . ASP A 1 138 ? -67.784 -15.943 -5.054 1.00 30.72 138 ASP A C 1
ATOM 1086 O O . ASP A 1 138 ? -67.984 -15.838 -3.845 1.00 30.72 138 ASP A O 1
ATOM 1090 N N . SER A 1 139 ? -67.018 -16.914 -5.559 1.00 35.72 139 SER A N 1
ATOM 1091 C CA . SER A 1 139 ? -66.082 -17.668 -4.745 1.00 35.72 139 SER A CA 1
ATOM 1092 C C . SER A 1 139 ? -65.187 -16.648 -4.044 1.00 35.72 139 SER A C 1
ATOM 1094 O O . SER A 1 139 ? -64.274 -16.096 -4.669 1.00 35.72 139 SER A O 1
ATOM 1096 N N . GLN A 1 140 ? -65.450 -16.392 -2.762 1.00 39.50 140 GLN A N 1
ATOM 1097 C CA . GLN A 1 140 ? -64.428 -15.987 -1.813 1.00 39.50 140 GLN A CA 1
ATOM 1098 C C . GLN A 1 140 ? -63.321 -17.031 -1.944 1.00 39.50 140 GLN A C 1
ATOM 1100 O O . GLN A 1 140 ? -63.391 -18.107 -1.359 1.00 39.50 140 GLN A O 1
ATOM 1105 N N . LYS A 1 141 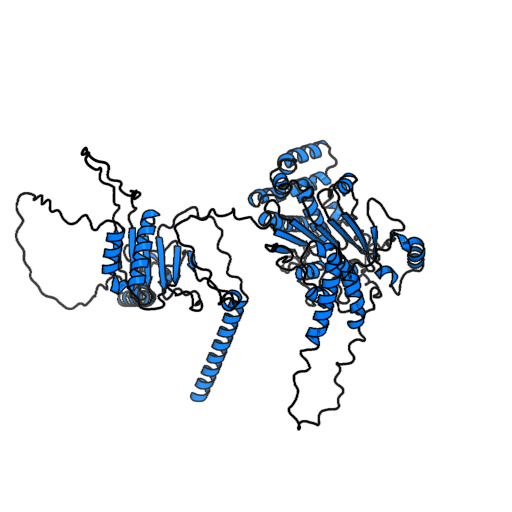? -62.351 -16.779 -2.826 1.00 41.47 141 LYS A N 1
ATOM 1106 C CA . LYS A 1 141 ? -61.172 -17.623 -2.907 1.00 41.47 141 LYS A CA 1
ATOM 1107 C C . LYS A 1 141 ? -60.419 -17.391 -1.613 1.00 41.47 141 LYS A C 1
ATOM 1109 O O . LYS A 1 141 ? -59.928 -16.289 -1.375 1.00 41.47 141 LYS A O 1
ATOM 1114 N N . GLU A 1 142 ? -60.418 -18.436 -0.795 1.00 47.78 142 GLU A N 1
ATOM 1115 C CA . GLU A 1 142 ? -59.542 -18.643 0.348 1.00 47.78 142 GLU A CA 1
ATOM 1116 C C . GLU A 1 142 ? -58.176 -18.018 0.066 1.00 47.78 142 GLU A C 1
ATOM 1118 O O . GLU A 1 142 ? -57.570 -18.234 -0.990 1.00 47.78 142 GLU A O 1
ATOM 1123 N N . THR A 1 143 ? -57.702 -17.195 0.997 1.00 52.47 143 THR A N 1
ATOM 1124 C CA . THR A 1 143 ? -56.336 -16.682 0.971 1.00 52.47 143 THR A CA 1
ATOM 1125 C C . THR A 1 143 ? -55.384 -17.856 0.757 1.00 52.47 143 THR A C 1
ATOM 1127 O O . THR A 1 143 ? -55.429 -18.821 1.512 1.00 52.47 143 THR A O 1
ATOM 1130 N N . SER A 1 144 ? -54.518 -17.787 -0.257 1.00 65.31 144 SER A N 1
ATOM 1131 C CA . SER A 1 144 ? -53.620 -18.871 -0.700 1.00 65.31 144 SER A CA 1
ATOM 1132 C C . SER A 1 144 ? -52.492 -19.227 0.293 1.00 65.31 144 SER A C 1
ATOM 1134 O O . SER A 1 144 ? -51.433 -19.707 -0.115 1.00 65.31 144 SER A O 1
ATOM 1136 N N . VAL A 1 145 ? -52.677 -18.905 1.574 1.00 75.81 145 VAL A N 1
ATOM 1137 C CA . VAL A 1 145 ? -51.721 -19.041 2.674 1.00 75.81 145 VAL A CA 1
ATOM 1138 C C . VAL A 1 145 ? -52.443 -19.590 3.893 1.00 75.81 145 VAL A C 1
ATOM 1140 O O . VAL A 1 145 ? -53.428 -19.013 4.352 1.00 75.81 145 VAL A O 1
ATOM 1143 N N . ILE A 1 146 ? -51.911 -20.678 4.442 1.00 80.88 146 ILE A N 1
ATOM 1144 C CA . ILE A 1 146 ? -52.423 -21.307 5.662 1.00 80.88 146 ILE A CA 1
ATOM 1145 C C . ILE A 1 146 ? -51.732 -20.645 6.854 1.00 80.88 146 ILE A C 1
ATOM 1147 O O . ILE A 1 146 ? -50.509 -20.525 6.863 1.00 80.88 146 ILE A O 1
ATOM 1151 N N . THR A 1 147 ? -52.493 -20.187 7.849 1.00 81.75 147 THR A N 1
ATOM 1152 C CA . THR A 1 147 ? -51.940 -19.501 9.028 1.00 81.75 147 THR A CA 1
ATOM 1153 C C . THR A 1 147 ? -52.332 -20.222 10.312 1.00 81.75 147 THR A C 1
ATOM 1155 O O . THR A 1 147 ? -53.515 -20.380 10.596 1.00 81.75 147 THR A O 1
ATOM 1158 N N . PHE A 1 148 ? -51.339 -20.579 11.122 1.00 83.50 148 PHE A N 1
ATOM 1159 C CA . PHE A 1 148 ? -51.510 -21.138 12.461 1.00 83.50 148 PHE A CA 1
ATOM 1160 C C . PHE A 1 148 ? -51.059 -20.124 13.514 1.00 83.50 148 PHE A C 1
ATOM 1162 O O . PHE A 1 148 ? -50.026 -19.471 13.357 1.00 83.50 148 PHE A O 1
ATOM 1169 N N . ARG A 1 149 ? -51.820 -19.992 14.605 1.00 82.38 149 ARG A N 1
ATOM 1170 C CA . ARG A 1 149 ? -51.470 -19.133 15.744 1.00 82.38 149 ARG A CA 1
ATOM 1171 C C . ARG A 1 149 ? -51.239 -19.990 16.977 1.00 82.38 149 ARG A C 1
ATOM 1173 O O . ARG A 1 149 ? -52.145 -20.690 17.417 1.00 82.38 149 ARG A O 1
ATOM 1180 N N . PHE A 1 150 ? -50.044 -19.892 17.543 1.00 82.12 150 PHE A N 1
ATOM 1181 C CA . PHE A 1 150 ? -49.666 -20.592 18.762 1.00 82.12 150 PHE A CA 1
ATOM 1182 C C . PHE A 1 150 ? -49.591 -19.586 19.921 1.00 82.12 150 PHE A C 1
ATOM 1184 O O . PHE A 1 150 ? -48.776 -18.660 19.857 1.00 82.12 150 PHE A O 1
ATOM 1191 N N . PRO A 1 151 ? -50.435 -19.726 20.960 1.00 77.06 151 PRO A N 1
ATOM 1192 C CA . PRO A 1 151 ? -50.470 -18.788 22.077 1.00 77.06 151 PRO A CA 1
ATOM 1193 C C . PRO A 1 151 ? -49.239 -18.916 22.988 1.00 77.06 151 PRO A C 1
ATOM 1195 O O . PRO A 1 151 ? -48.543 -19.938 22.999 1.00 77.06 151 PRO A O 1
ATOM 1198 N N . GLU A 1 152 ? -48.989 -17.863 23.769 1.00 73.75 152 GLU A N 1
ATOM 1199 C CA . GLU A 1 152 ? -47.979 -17.842 24.832 1.00 73.75 152 GLU A CA 1
ATOM 1200 C C . GLU A 1 152 ? -48.326 -18.887 25.904 1.00 73.75 152 GLU A C 1
ATOM 1202 O O . GLU A 1 152 ? -49.443 -18.906 26.427 1.00 73.75 152 GLU A O 1
ATOM 1207 N N . ILE A 1 153 ? -47.368 -19.748 26.253 1.00 66.00 153 ILE A N 1
ATOM 1208 C CA . ILE A 1 153 ? -47.550 -20.742 27.314 1.00 66.00 153 ILE A CA 1
ATOM 1209 C C . ILE A 1 153 ? -46.902 -20.192 28.582 1.00 66.00 153 ILE A C 1
ATOM 1211 O O . ILE A 1 153 ? -45.675 -20.153 28.700 1.00 66.00 153 ILE A O 1
ATOM 1215 N N . LYS A 1 154 ? -47.729 -19.773 29.544 1.00 57.97 154 LYS A N 1
ATOM 1216 C CA . LYS A 1 154 ? -47.266 -19.381 30.881 1.00 57.97 154 LYS A CA 1
ATOM 1217 C C . LYS A 1 154 ? -47.189 -20.621 31.778 1.00 57.97 154 LYS A C 1
ATOM 1219 O O . LYS A 1 154 ? -48.171 -21.363 31.847 1.00 57.97 154 LYS A O 1
ATOM 1224 N N . PRO A 1 155 ? -46.075 -20.864 32.489 1.00 54.06 155 PRO A N 1
ATOM 1225 C CA . PRO A 1 155 ? -45.990 -21.994 33.406 1.00 54.06 155 PRO A CA 1
ATOM 1226 C C . PRO A 1 155 ? -47.012 -21.825 34.542 1.00 54.06 155 PRO A C 1
ATOM 1228 O O . PRO A 1 155 ? -46.974 -20.838 35.279 1.00 54.06 155 PRO A O 1
ATOM 1231 N N . LYS A 1 156 ? -47.941 -22.781 34.696 1.00 48.59 156 LYS A N 1
ATOM 1232 C CA . LYS A 1 156 ? -48.843 -22.822 35.859 1.00 48.59 156 LYS A CA 1
ATOM 1233 C C . LYS A 1 156 ? -48.022 -23.097 37.132 1.00 48.59 156 LYS A C 1
ATOM 1235 O O . LYS A 1 156 ? -47.168 -23.988 37.112 1.00 48.59 156 LYS A O 1
ATOM 1240 N N . PRO A 1 157 ? -48.275 -22.400 38.256 1.00 41.50 157 PRO A N 1
ATOM 1241 C CA . PRO A 1 157 ? -47.634 -22.726 39.525 1.00 41.50 157 PRO A CA 1
ATOM 1242 C C . PRO A 1 157 ? -48.054 -24.137 39.966 1.00 41.50 157 PRO A C 1
ATOM 1244 O O . PRO A 1 157 ? -49.242 -24.423 40.108 1.00 41.50 157 PRO A O 1
ATOM 1247 N N . LYS A 1 158 ? -47.084 -25.040 40.161 1.00 42.22 158 LYS A N 1
ATOM 1248 C CA . LYS A 1 158 ? -47.356 -26.399 40.657 1.00 42.22 158 LYS A CA 1
ATOM 1249 C C . LYS A 1 158 ? -47.828 -26.325 42.121 1.00 42.22 158 LYS A C 1
ATOM 1251 O O . LYS A 1 158 ? -47.138 -25.692 42.924 1.00 42.22 158 LYS A O 1
ATOM 1256 N N . PRO A 1 159 ? -48.940 -26.978 42.510 1.00 42.72 159 PRO A N 1
ATOM 1257 C CA . PRO A 1 159 ? -49.317 -27.083 43.915 1.00 42.72 159 PRO A CA 1
ATOM 1258 C C . PRO A 1 159 ? -48.279 -27.927 44.664 1.00 42.72 159 PRO A C 1
ATOM 1260 O O . PRO A 1 159 ? -47.854 -28.984 44.189 1.00 42.72 159 PRO A O 1
ATOM 1263 N N . SER A 1 160 ? -47.847 -27.454 45.833 1.00 38.69 160 SER A N 1
ATOM 1264 C CA . SER A 1 160 ? -46.864 -28.158 46.650 1.00 38.69 160 SER A CA 1
ATOM 1265 C C . SER A 1 160 ? -47.464 -29.459 47.193 1.00 38.69 160 SER A C 1
ATOM 1267 O O . SER A 1 160 ? -48.410 -29.469 47.978 1.00 38.69 160 SER A O 1
ATOM 1269 N N . ARG A 1 161 ? -46.893 -30.596 46.791 1.00 41.94 161 ARG A N 1
ATOM 1270 C CA . ARG A 1 161 ? -47.030 -31.848 47.536 1.00 41.94 161 ARG A CA 1
ATOM 1271 C C . ARG A 1 161 ? -45.649 -32.371 47.893 1.00 41.94 161 ARG A C 1
ATOM 1273 O O . ARG A 1 161 ? -44.767 -32.499 47.049 1.00 41.94 161 ARG A O 1
ATOM 1280 N N . PHE A 1 162 ? -45.487 -32.607 49.189 1.00 43.81 162 PHE A N 1
ATOM 1281 C CA . PHE A 1 162 ? -44.339 -33.242 49.816 1.00 43.81 162 PHE A CA 1
ATOM 1282 C C . PHE A 1 162 ? -44.035 -34.606 49.176 1.00 43.81 162 PHE A C 1
ATOM 1284 O O . PHE A 1 162 ? -44.944 -35.411 48.990 1.00 43.81 162 PHE A O 1
ATOM 1291 N N . GLY A 1 163 ? -42.747 -34.896 48.960 1.00 43.44 163 GLY A N 1
ATOM 1292 C CA . GLY A 1 163 ? -42.235 -36.270 48.916 1.00 43.44 163 GLY A CA 1
ATOM 1293 C C . GLY A 1 163 ? -41.504 -36.696 47.638 1.00 43.44 163 GLY A C 1
ATOM 1294 O O . GLY A 1 163 ? -42.094 -36.791 46.573 1.00 43.44 163 GLY A O 1
ATOM 1295 N N . LEU A 1 164 ? -40.233 -37.076 47.832 1.00 38.88 164 LEU A N 1
ATOM 1296 C CA . LEU A 1 164 ? -39.366 -37.922 46.990 1.00 38.88 164 LEU A CA 1
ATOM 1297 C C . LEU A 1 164 ? -38.746 -37.306 45.717 1.00 38.88 164 LEU A C 1
ATOM 1299 O O . LEU A 1 164 ? -39.339 -37.204 44.647 1.00 38.88 164 LEU A O 1
ATOM 1303 N N . LYS A 1 165 ? -37.446 -36.993 45.843 1.00 42.00 165 LYS A N 1
ATOM 1304 C CA . LYS A 1 165 ? -36.529 -36.609 44.761 1.00 42.00 165 LYS A CA 1
ATOM 1305 C C . LYS A 1 165 ? -36.352 -37.763 43.767 1.00 42.00 165 LYS A C 1
ATOM 1307 O O . LYS A 1 165 ? -35.585 -38.689 44.021 1.00 42.00 165 LYS A O 1
ATOM 1312 N N . ARG A 1 166 ? -36.979 -37.655 42.595 1.00 37.84 166 ARG A N 1
ATOM 1313 C CA . ARG A 1 166 ? -36.580 -38.386 41.384 1.00 37.84 166 ARG A CA 1
ATOM 1314 C C . ARG A 1 166 ? -35.775 -37.429 40.503 1.00 37.84 166 ARG A C 1
ATOM 1316 O O . ARG A 1 166 ? -36.211 -36.313 40.242 1.00 37.84 166 ARG A O 1
ATOM 1323 N N . ARG A 1 167 ? -34.571 -37.842 40.096 1.00 39.25 167 ARG A N 1
ATOM 1324 C CA . ARG A 1 167 ? -33.663 -37.084 39.219 1.00 39.25 167 ARG A CA 1
ATOM 1325 C C . ARG A 1 167 ? -34.330 -36.890 37.851 1.00 39.25 167 ARG A C 1
ATOM 1327 O O . ARG A 1 167 ? -34.244 -37.771 37.006 1.00 39.25 167 ARG A O 1
ATOM 1334 N N . GLN A 1 168 ? -35.014 -35.765 37.661 1.00 35.00 168 GLN A N 1
ATOM 1335 C CA . GLN A 1 168 ? -35.519 -35.322 36.362 1.00 35.00 168 GLN A CA 1
ATOM 1336 C C . GLN A 1 168 ? -34.483 -34.421 35.686 1.00 35.00 168 GLN A C 1
ATOM 1338 O O . GLN A 1 168 ? -33.868 -33.561 36.322 1.00 35.00 168 GLN A O 1
ATOM 1343 N N . GLN A 1 169 ? -34.268 -34.673 34.395 1.00 34.28 169 GLN A N 1
ATOM 1344 C CA . GLN A 1 169 ? -33.527 -33.805 33.490 1.00 34.28 169 GLN A CA 1
ATOM 1345 C C . GLN A 1 169 ? -34.062 -32.375 33.594 1.00 34.28 169 GLN A C 1
ATOM 1347 O O . GLN A 1 169 ? -35.263 -32.142 33.535 1.00 34.28 169 GLN A O 1
ATOM 1352 N N . ARG A 1 170 ? -33.140 -31.426 33.746 1.00 31.22 170 ARG A N 1
ATOM 1353 C CA . ARG A 1 170 ? -33.389 -29.989 33.631 1.00 31.22 170 ARG A CA 1
ATOM 1354 C C . ARG A 1 170 ? -33.816 -29.689 32.187 1.00 31.22 170 ARG A C 1
ATOM 1356 O O . ARG A 1 170 ? -32.961 -29.461 31.336 1.00 31.22 170 ARG A O 1
ATOM 1363 N N . THR A 1 171 ? -35.111 -29.700 31.899 1.00 37.94 171 THR A N 1
ATOM 1364 C CA . THR A 1 171 ? -35.662 -28.875 30.821 1.00 37.94 171 THR A CA 1
ATOM 1365 C C . THR A 1 171 ? -35.760 -27.452 31.362 1.00 37.94 171 THR A C 1
ATOM 1367 O O . THR A 1 171 ? -36.244 -27.223 32.469 1.00 37.94 171 THR A O 1
ATOM 1370 N N . LEU A 1 172 ? -35.170 -26.500 30.644 1.00 38.91 172 LEU A N 1
ATOM 1371 C CA . LEU A 1 172 ? -35.293 -25.078 30.942 1.00 38.91 172 LEU A CA 1
ATOM 1372 C C . LEU A 1 172 ? -36.750 -24.668 30.691 1.00 38.91 172 LEU A C 1
ATOM 1374 O O . LEU A 1 172 ? -37.128 -24.463 29.543 1.00 38.91 172 LEU A O 1
ATOM 1378 N N . ASP A 1 173 ? -37.551 -24.549 31.748 1.00 45.84 173 ASP A N 1
ATOM 1379 C CA . ASP A 1 173 ? -38.897 -23.967 31.686 1.00 45.84 173 ASP A CA 1
ATOM 1380 C C . ASP A 1 173 ? -38.775 -22.440 31.499 1.00 45.84 173 ASP A C 1
ATOM 1382 O O . ASP A 1 173 ? -38.932 -21.656 32.437 1.00 45.84 173 ASP A O 1
ATOM 1386 N N . ALA A 1 174 ? -38.404 -22.011 30.291 1.00 49.28 174 ALA A N 1
ATOM 1387 C CA . ALA A 1 174 ? -38.429 -20.613 29.877 1.00 49.28 174 ALA A CA 1
ATOM 1388 C C . ALA A 1 174 ? -39.821 -20.264 29.309 1.00 49.28 174 ALA A C 1
ATOM 1390 O O . ALA A 1 174 ? -40.404 -21.089 28.601 1.00 49.28 174 ALA A O 1
ATOM 1391 N N . PRO A 1 175 ? -40.374 -19.068 29.586 1.00 55.19 175 PRO A N 1
ATOM 1392 C CA . PRO A 1 175 ? -41.620 -18.625 28.964 1.00 55.19 175 PRO A CA 1
ATOM 1393 C C . PRO A 1 175 ? -41.449 -18.588 27.439 1.00 55.19 175 PRO A C 1
ATOM 1395 O O . PRO A 1 175 ? -40.491 -18.003 26.934 1.00 55.19 175 PRO A O 1
ATOM 1398 N N . THR A 1 176 ? -42.355 -19.239 26.704 1.00 64.75 176 THR A N 1
ATOM 1399 C CA . THR A 1 176 ? -42.292 -19.299 25.236 1.00 64.75 176 THR A CA 1
ATOM 1400 C C . THR A 1 176 ? -43.184 -18.227 24.626 1.00 64.75 176 THR A C 1
ATOM 1402 O O . THR A 1 176 ? -44.390 -18.192 24.879 1.00 64.75 176 THR A O 1
ATOM 1405 N N . ALA A 1 177 ? -42.590 -17.366 23.797 1.00 73.31 177 ALA A N 1
ATOM 1406 C CA . ALA A 1 177 ? -43.297 -16.293 23.107 1.00 73.31 177 ALA A CA 1
ATOM 1407 C C . ALA A 1 177 ? -44.399 -16.838 22.167 1.00 73.31 177 ALA A C 1
ATOM 1409 O O . ALA A 1 177 ? -44.294 -17.984 21.695 1.00 73.31 177 ALA A O 1
ATOM 1410 N N . PRO A 1 178 ? -45.459 -16.048 21.894 1.00 83.94 178 PRO A N 1
ATOM 1411 C CA . PRO A 1 178 ? -46.458 -16.395 20.887 1.00 83.94 178 PRO A CA 1
ATOM 1412 C C . PRO A 1 178 ? -45.825 -16.431 19.488 1.00 83.94 178 PRO A C 1
ATOM 1414 O O . PRO A 1 178 ? -44.939 -15.636 19.183 1.00 83.94 178 PRO A O 1
ATOM 1417 N N . LEU A 1 179 ? -46.293 -17.344 18.633 1.00 85.31 179 LEU A N 1
ATOM 1418 C CA . LEU A 1 179 ? -45.791 -17.499 17.263 1.00 85.31 179 LEU A CA 1
ATOM 1419 C C . LEU A 1 179 ? -46.947 -17.608 16.269 1.00 85.31 179 LEU A C 1
ATOM 1421 O O . LEU A 1 179 ? -47.840 -18.444 16.424 1.00 85.31 179 LEU A O 1
ATOM 1425 N N . THR A 1 180 ? -46.890 -16.810 15.205 1.00 88.25 180 THR A N 1
ATOM 1426 C CA . THR A 1 180 ? -47.742 -16.965 14.020 1.00 88.25 180 THR A CA 1
ATOM 1427 C C . THR A 1 180 ? -46.950 -17.649 12.908 1.00 88.25 180 THR A C 1
ATOM 1429 O O . THR A 1 180 ? -45.964 -17.097 12.420 1.00 88.25 180 THR A O 1
ATOM 1432 N N . LEU A 1 181 ? -47.377 -18.844 12.499 1.00 87.38 181 LEU A N 1
ATOM 1433 C CA . LEU A 1 181 ? -46.779 -19.614 11.408 1.00 87.38 181 LEU A CA 1
ATOM 1434 C C . LEU A 1 181 ? -47.631 -19.468 10.141 1.00 87.38 181 LEU A C 1
ATOM 1436 O O . LEU A 1 181 ? -48.795 -19.857 10.138 1.00 87.38 181 LEU A O 1
ATOM 1440 N N . CYS A 1 182 ? -47.047 -18.951 9.064 1.00 88.19 182 CYS A N 1
ATOM 1441 C CA . CYS A 1 182 ? -47.684 -18.798 7.757 1.00 88.19 182 CYS A CA 1
ATOM 1442 C C . CYS A 1 182 ? -47.040 -19.759 6.746 1.00 88.19 182 CYS A C 1
ATOM 1444 O O . CYS A 1 182 ? -45.837 -19.690 6.504 1.00 88.19 182 CYS A O 1
ATOM 1446 N N . ILE A 1 183 ? -47.826 -20.642 6.132 1.00 87.50 183 ILE A N 1
ATOM 1447 C CA . ILE A 1 183 ? -47.378 -21.555 5.075 1.00 87.50 183 ILE A CA 1
ATOM 1448 C C . ILE A 1 183 ? -47.803 -20.987 3.724 1.00 87.50 183 ILE A C 1
ATOM 1450 O O . ILE A 1 183 ? -48.993 -20.855 3.434 1.00 87.50 183 ILE A O 1
ATOM 1454 N N . ALA A 1 184 ? -46.813 -20.667 2.898 1.00 87.00 184 ALA A N 1
ATOM 1455 C CA . ALA A 1 184 ? -46.974 -20.055 1.591 1.00 87.00 184 ALA A CA 1
ATOM 1456 C C . ALA A 1 184 ? -46.501 -20.998 0.473 1.00 87.00 184 ALA A C 1
ATOM 1458 O O . ALA A 1 184 ? -45.531 -21.743 0.622 1.00 87.00 184 ALA A O 1
ATOM 1459 N N . SER A 1 185 ? -47.166 -20.934 -0.680 1.00 87.38 185 SER A N 1
ATOM 1460 C CA . SER A 1 185 ? -46.788 -21.687 -1.880 1.00 87.38 185 SER A CA 1
ATOM 1461 C C . SER A 1 185 ? -46.697 -20.779 -3.099 1.00 87.38 185 SER A C 1
ATOM 1463 O O . SER A 1 185 ? -47.108 -19.620 -3.067 1.00 87.38 185 SER A O 1
ATOM 1465 N N . ARG A 1 186 ? -46.228 -21.299 -4.237 1.00 84.50 186 ARG A N 1
ATOM 1466 C CA . ARG A 1 186 ? -46.159 -20.535 -5.498 1.00 84.50 186 ARG A CA 1
ATOM 1467 C C . ARG A 1 186 ? -47.490 -19.882 -5.916 1.00 84.50 186 ARG A C 1
ATOM 1469 O O . ARG A 1 186 ? -47.473 -18.899 -6.662 1.00 84.50 186 ARG A O 1
ATOM 1476 N N . GLN A 1 187 ? -48.629 -20.388 -5.438 1.00 81.19 187 GLN A N 1
ATOM 1477 C CA . GLN A 1 187 ? -49.946 -19.805 -5.705 1.00 81.19 187 GLN A CA 1
ATOM 1478 C C . GLN A 1 187 ? -50.092 -18.380 -5.146 1.00 81.19 187 GLN A C 1
ATOM 1480 O O . GLN A 1 187 ? -50.763 -17.557 -5.765 1.00 81.19 187 GLN A O 1
ATOM 1485 N N . CYS A 1 188 ? -49.391 -18.044 -4.058 1.00 80.19 188 CYS A N 1
ATOM 1486 C CA . CYS A 1 188 ? -49.481 -16.736 -3.409 1.00 80.19 188 CYS A CA 1
ATOM 1487 C C . CYS A 1 188 ? -48.613 -15.639 -4.059 1.00 80.19 188 CYS A C 1
ATOM 1489 O O . CYS A 1 188 ? -48.461 -14.563 -3.493 1.00 80.19 188 CYS A O 1
ATOM 1491 N N . SER A 1 189 ? -48.010 -15.906 -5.224 1.00 84.69 189 SER A N 1
ATOM 1492 C CA . SER A 1 189 ? -47.071 -15.013 -5.921 1.00 84.69 189 SER A CA 1
ATOM 1493 C C . SER A 1 189 ? -47.696 -14.412 -7.191 1.00 84.69 189 SER A C 1
ATOM 1495 O O . SER A 1 189 ? -48.769 -13.818 -7.146 1.00 84.69 189 SER A O 1
ATOM 1497 N N . LYS A 1 190 ? -47.070 -14.569 -8.364 1.00 84.62 190 LYS A N 1
ATOM 1498 C CA . LYS A 1 190 ? -47.603 -14.091 -9.656 1.00 84.62 190 LYS A CA 1
ATOM 1499 C C . LYS A 1 190 ? -49.075 -14.475 -9.911 1.00 84.62 190 LYS A C 1
ATOM 1501 O O . LYS A 1 190 ? -49.801 -13.620 -10.415 1.00 84.62 190 LYS A O 1
ATOM 1506 N N . PRO A 1 191 ? -49.548 -15.693 -9.563 1.00 83.81 191 PRO A N 1
ATOM 1507 C CA . PRO A 1 191 ? -50.961 -16.038 -9.722 1.00 83.81 191 PRO A CA 1
ATOM 1508 C C . PRO A 1 191 ? -51.895 -15.180 -8.857 1.00 83.81 191 PRO A C 1
ATOM 1510 O O . PRO A 1 191 ? -52.967 -14.810 -9.327 1.00 83.81 191 PRO A O 1
ATOM 1513 N N . ALA A 1 192 ? -51.478 -14.803 -7.644 1.00 81.62 192 ALA A N 1
ATOM 1514 C CA . ALA A 1 192 ? -52.247 -13.916 -6.773 1.00 81.62 192 ALA A CA 1
ATOM 1515 C C . ALA A 1 192 ? -52.349 -12.493 -7.346 1.00 81.62 192 ALA A C 1
ATOM 1517 O O . ALA A 1 192 ? -53.436 -11.922 -7.350 1.00 81.62 192 ALA A O 1
ATOM 1518 N N . ILE A 1 193 ? -51.270 -11.956 -7.937 1.00 83.12 193 ILE A N 1
ATOM 1519 C CA . ILE A 1 193 ? -51.325 -10.672 -8.666 1.00 83.12 193 ILE A CA 1
ATOM 1520 C C . ILE A 1 193 ? -52.310 -10.759 -9.832 1.00 83.12 193 ILE A C 1
ATOM 1522 O O . ILE A 1 193 ? -53.133 -9.867 -10.015 1.00 83.12 193 ILE A O 1
ATOM 1526 N N . ALA A 1 194 ? -52.236 -11.829 -10.628 1.00 83.00 194 ALA A N 1
ATOM 1527 C CA . ALA A 1 194 ? -53.130 -12.010 -11.768 1.00 83.00 194 ALA A CA 1
ATOM 1528 C C . ALA A 1 194 ? -54.600 -12.117 -11.324 1.00 83.00 194 ALA A C 1
ATOM 1530 O O . ALA A 1 194 ? -55.483 -11.535 -11.958 1.00 83.00 194 ALA A O 1
ATOM 1531 N N . ALA A 1 195 ? -54.865 -12.808 -10.212 1.00 81.50 195 ALA A N 1
ATOM 1532 C CA . ALA A 1 195 ? -56.194 -12.905 -9.617 1.00 81.50 195 ALA A CA 1
ATOM 1533 C C . ALA A 1 195 ? -56.697 -11.542 -9.112 1.00 81.50 195 ALA A C 1
ATOM 1535 O O . ALA A 1 195 ? -57.806 -11.141 -9.467 1.00 81.50 195 ALA A O 1
ATOM 1536 N N . ALA A 1 196 ? -55.864 -10.801 -8.375 1.00 80.88 196 ALA A N 1
ATOM 1537 C CA . ALA A 1 196 ? -56.173 -9.458 -7.888 1.00 80.88 196 ALA A CA 1
ATOM 1538 C C . ALA A 1 196 ? -56.450 -8.483 -9.044 1.00 80.88 196 ALA A C 1
ATOM 1540 O O . ALA A 1 196 ? -57.468 -7.795 -9.047 1.00 80.88 196 ALA A O 1
ATOM 1541 N N . ALA A 1 197 ? -55.607 -8.483 -10.080 1.00 83.62 197 ALA A N 1
ATOM 1542 C CA . ALA A 1 197 ? -55.800 -7.666 -11.276 1.00 83.62 197 ALA A CA 1
ATOM 1543 C C . ALA A 1 197 ? -57.108 -8.014 -12.006 1.00 83.62 197 ALA A C 1
ATOM 1545 O O . ALA A 1 197 ? -57.841 -7.119 -12.422 1.00 83.62 197 ALA A O 1
ATOM 1546 N N . THR A 1 198 ? -57.446 -9.304 -12.109 1.00 82.25 198 THR A N 1
ATOM 1547 C CA . THR A 1 198 ? -58.711 -9.757 -12.714 1.00 82.25 198 THR A CA 1
ATOM 1548 C C . THR A 1 198 ? -59.920 -9.282 -11.904 1.00 82.25 198 THR A C 1
ATOM 1550 O O . THR A 1 198 ? -60.925 -8.860 -12.476 1.00 82.25 198 THR A O 1
ATOM 1553 N N . GLN A 1 199 ? -59.832 -9.315 -10.573 1.00 81.81 199 GLN A N 1
ATOM 1554 C CA . GLN A 1 199 ? -60.891 -8.843 -9.681 1.00 81.81 199 GLN A CA 1
ATOM 1555 C C . GLN A 1 199 ? -61.085 -7.325 -9.773 1.00 81.81 199 GLN A C 1
ATOM 1557 O O . GLN A 1 199 ? -62.217 -6.854 -9.872 1.00 81.81 199 GLN A O 1
ATOM 1562 N N . LEU A 1 200 ? -59.993 -6.562 -9.805 1.00 82.19 200 LEU A N 1
ATOM 1563 C CA . LEU A 1 200 ? -60.022 -5.107 -9.959 1.00 82.19 200 LEU A CA 1
ATOM 1564 C C . LEU A 1 200 ? -60.564 -4.689 -11.330 1.00 82.19 200 LEU A C 1
ATOM 1566 O O . LEU A 1 200 ? -61.416 -3.803 -11.413 1.00 82.19 200 LEU A O 1
ATOM 1570 N N . ALA A 1 201 ? -60.161 -5.394 -12.392 1.00 81.06 201 ALA A N 1
ATOM 1571 C CA . ALA A 1 201 ? -60.685 -5.185 -13.740 1.00 81.06 201 ALA A CA 1
ATOM 1572 C C . ALA A 1 201 ? -62.200 -5.444 -13.818 1.00 81.06 201 ALA A C 1
ATOM 1574 O O . ALA A 1 201 ? -62.924 -4.674 -14.450 1.00 81.06 201 ALA A O 1
ATOM 1575 N N . ARG A 1 202 ? -62.707 -6.481 -13.130 1.00 81.38 202 ARG A N 1
ATOM 1576 C CA . ARG A 1 202 ? -64.155 -6.756 -13.031 1.00 81.38 202 ARG A CA 1
ATOM 1577 C C . ARG A 1 202 ? -64.912 -5.663 -12.280 1.00 81.38 202 ARG A C 1
ATOM 1579 O O . ARG A 1 202 ? -66.021 -5.323 -12.674 1.00 81.38 202 ARG A O 1
ATOM 1586 N N . ARG A 1 203 ? -64.308 -5.094 -11.233 1.00 79.38 203 ARG A N 1
ATOM 1587 C CA . ARG A 1 203 ? -64.904 -4.026 -10.412 1.00 79.38 203 ARG A CA 1
ATOM 1588 C C . ARG A 1 203 ? -64.816 -2.629 -11.042 1.00 79.38 203 ARG A C 1
ATOM 1590 O O . ARG A 1 203 ? -65.402 -1.704 -10.494 1.00 79.38 203 ARG A O 1
ATOM 1597 N N . ARG A 1 204 ? -64.122 -2.471 -12.181 1.00 74.00 204 ARG A N 1
ATOM 1598 C CA . ARG A 1 204 ? -63.894 -1.185 -12.882 1.00 74.00 204 ARG A CA 1
ATOM 1599 C C . ARG A 1 204 ? -63.363 -0.071 -11.967 1.00 74.00 204 ARG A C 1
ATOM 1601 O O . ARG A 1 204 ? -63.671 1.102 -12.162 1.00 74.00 204 ARG A O 1
ATOM 1608 N N . GLN A 1 205 ? -62.566 -0.437 -10.967 1.00 68.38 205 GLN A N 1
ATOM 1609 C CA . GLN A 1 205 ? -62.014 0.510 -10.006 1.00 68.38 205 GLN A CA 1
ATOM 1610 C C . GLN A 1 205 ? -60.701 1.084 -10.556 1.00 68.38 205 GLN A C 1
ATOM 1612 O O . GLN A 1 205 ? -59.729 0.349 -10.716 1.00 68.38 205 GLN A O 1
ATOM 1617 N N . LEU A 1 206 ? -60.706 2.374 -10.908 1.00 61.75 206 LEU A N 1
ATOM 1618 C CA . LEU A 1 206 ? -59.579 3.060 -11.561 1.00 61.75 206 LEU A CA 1
ATOM 1619 C C . LEU A 1 206 ? -58.679 3.829 -10.579 1.00 61.75 206 LEU A C 1
ATOM 1621 O O . LEU A 1 206 ? -57.499 4.000 -10.870 1.00 61.75 206 LEU A O 1
ATOM 1625 N N . ASP A 1 207 ? -59.196 4.205 -9.407 1.00 69.25 207 ASP A N 1
ATOM 1626 C CA . ASP A 1 207 ? -58.403 4.786 -8.319 1.00 69.25 207 ASP A CA 1
ATOM 1627 C C . ASP A 1 207 ? -57.992 3.691 -7.330 1.00 69.25 207 ASP A C 1
ATOM 1629 O O . ASP A 1 207 ? -58.802 3.193 -6.542 1.00 69.25 207 ASP A O 1
ATOM 1633 N N . LEU A 1 208 ? -56.720 3.291 -7.395 1.00 77.50 208 LEU A N 1
ATOM 1634 C CA . LEU A 1 208 ? -56.132 2.254 -6.549 1.00 77.50 208 LEU A CA 1
ATOM 1635 C C . LEU A 1 208 ? -54.975 2.823 -5.737 1.00 77.50 208 LEU A C 1
ATOM 1637 O O . LEU A 1 208 ? -53.949 3.219 -6.288 1.00 77.50 208 LEU A O 1
ATOM 1641 N N . SER A 1 209 ? -55.124 2.818 -4.412 1.00 82.50 209 SER A N 1
ATOM 1642 C CA . SER A 1 209 ? -54.015 3.099 -3.506 1.00 82.50 209 SER A CA 1
ATOM 1643 C C . SER A 1 209 ? -53.151 1.849 -3.307 1.00 82.50 209 SER A C 1
ATOM 1645 O O . SER A 1 209 ? -53.623 0.710 -3.390 1.00 82.50 209 SER A O 1
ATOM 1647 N N . ILE A 1 210 ? -51.867 2.062 -3.004 1.00 79.94 210 ILE A N 1
ATOM 1648 C CA . ILE A 1 210 ? -50.925 0.981 -2.662 1.00 79.94 210 ILE A CA 1
ATOM 1649 C C . ILE A 1 210 ? -51.434 0.195 -1.445 1.00 79.94 210 ILE A C 1
ATOM 1651 O O . ILE A 1 210 ? -51.307 -1.023 -1.399 1.00 79.94 210 ILE A O 1
ATOM 1655 N N . GLU A 1 211 ? -52.058 0.879 -0.488 1.00 77.56 211 GLU A N 1
ATOM 1656 C CA . GLU A 1 211 ? -52.612 0.280 0.726 1.00 77.56 211 GLU A CA 1
ATOM 1657 C C . GLU A 1 211 ? -53.796 -0.651 0.430 1.00 77.56 211 GLU A C 1
ATOM 1659 O O . GLU A 1 211 ? -53.862 -1.763 0.955 1.00 77.56 211 GLU A O 1
ATOM 1664 N N . SER A 1 212 ? -54.696 -0.255 -0.477 1.00 78.38 212 SER A N 1
ATOM 1665 C CA . SER A 1 212 ? -55.795 -1.119 -0.926 1.00 78.38 212 SER A CA 1
ATOM 1666 C C . SER A 1 212 ? -55.289 -2.356 -1.672 1.00 78.38 212 SER A C 1
ATOM 1668 O O . SER A 1 212 ? -55.823 -3.449 -1.481 1.00 78.38 212 SER A O 1
ATOM 1670 N N . LEU A 1 213 ? -54.233 -2.214 -2.482 1.00 79.38 213 LEU A N 1
ATOM 1671 C CA . LEU A 1 213 ? -53.618 -3.341 -3.187 1.00 79.38 213 LEU A CA 1
ATOM 1672 C C . LEU A 1 213 ? -52.885 -4.294 -2.229 1.00 79.38 213 LEU A C 1
ATOM 1674 O O . LEU A 1 213 ? -53.000 -5.509 -2.379 1.00 79.38 213 LEU A O 1
ATOM 1678 N N . ASN A 1 214 ? -52.179 -3.759 -1.229 1.00 77.00 214 ASN A N 1
ATOM 1679 C CA . ASN A 1 214 ? -51.540 -4.562 -0.186 1.00 77.00 214 ASN A CA 1
ATOM 1680 C C . ASN A 1 214 ? -52.591 -5.308 0.643 1.00 77.00 214 ASN A C 1
ATOM 1682 O O . ASN A 1 214 ? -52.475 -6.512 0.816 1.00 77.00 214 ASN A O 1
ATOM 1686 N N . THR A 1 215 ? -53.677 -4.647 1.046 1.00 77.12 215 THR A N 1
ATOM 1687 C CA . THR A 1 215 ? -54.778 -5.292 1.785 1.00 77.12 215 THR A CA 1
ATOM 1688 C C . THR A 1 215 ? -55.392 -6.451 0.987 1.00 77.12 215 THR A C 1
ATOM 1690 O O . THR A 1 215 ? -55.706 -7.502 1.547 1.00 77.12 215 THR A O 1
ATOM 1693 N N . LEU A 1 216 ? -55.517 -6.287 -0.336 1.00 78.38 216 LEU A N 1
ATOM 1694 C CA . LEU A 1 216 ? -56.040 -7.311 -1.242 1.00 78.38 216 LEU A CA 1
ATOM 1695 C C . LEU A 1 216 ? -55.088 -8.509 -1.417 1.00 78.38 216 LEU A C 1
ATOM 1697 O O . LEU A 1 216 ? -55.553 -9.640 -1.535 1.00 78.38 216 LEU A O 1
ATOM 1701 N N . LEU A 1 217 ? -53.773 -8.271 -1.459 1.00 76.25 217 LEU A N 1
ATOM 1702 C CA . LEU A 1 217 ? -52.758 -9.310 -1.686 1.00 76.25 217 LEU A CA 1
ATOM 1703 C C . LEU A 1 217 ? -52.271 -9.993 -0.397 1.00 76.25 217 LEU A C 1
ATOM 1705 O O . LEU A 1 217 ? -51.884 -11.159 -0.438 1.00 76.25 217 LEU A O 1
ATOM 1709 N N . GLU A 1 218 ? -52.250 -9.279 0.727 1.00 73.50 218 GLU A N 1
ATOM 1710 C CA . GLU A 1 218 ? -51.619 -9.713 1.984 1.00 73.50 218 GLU A CA 1
ATOM 1711 C C . GLU A 1 218 ? -52.629 -10.282 2.992 1.00 73.50 218 GLU A C 1
ATOM 1713 O O . GLU A 1 218 ? -52.243 -11.017 3.910 1.00 73.50 218 GLU A O 1
ATOM 1718 N N . GLY A 1 219 ? -53.923 -9.985 2.812 1.00 68.25 219 GLY A N 1
ATOM 1719 C CA . GLY A 1 219 ? -54.971 -10.291 3.784 1.00 68.25 219 GLY A CA 1
ATOM 1720 C C . GLY A 1 219 ? -54.743 -9.574 5.125 1.00 68.25 219 GLY A C 1
ATOM 1721 O O . GLY A 1 219 ? -53.771 -8.838 5.278 1.00 68.25 219 GLY A O 1
ATOM 1722 N N . PRO A 1 220 ? -55.606 -9.788 6.135 1.00 59.34 220 PRO A N 1
ATOM 1723 C CA . PRO A 1 220 ? -55.528 -9.050 7.391 1.00 59.34 220 PRO A CA 1
ATOM 1724 C C . PRO A 1 220 ? -54.164 -9.165 8.078 1.00 59.34 220 PRO A C 1
ATOM 1726 O O . PRO A 1 220 ? -53.745 -8.170 8.637 1.00 59.34 220 PRO A O 1
ATOM 1729 N N . HIS A 1 221 ? -53.444 -10.298 7.986 1.00 56.38 221 HIS A N 1
ATOM 1730 C CA . HIS A 1 221 ? -52.050 -10.434 8.461 1.00 56.38 221 HIS A CA 1
ATOM 1731 C C . HIS A 1 221 ? -51.277 -11.616 7.817 1.00 56.38 221 HIS A C 1
ATOM 1733 O O . HIS A 1 221 ? -50.296 -12.088 8.399 1.00 56.38 221 HIS A O 1
ATOM 1739 N N . ALA A 1 222 ? -51.692 -12.161 6.666 1.00 61.31 222 ALA A N 1
ATOM 1740 C CA . ALA A 1 222 ? -51.211 -13.474 6.205 1.00 61.31 222 ALA A CA 1
ATOM 1741 C C . ALA A 1 222 ? -49.825 -13.432 5.529 1.00 61.31 222 ALA A C 1
ATOM 1743 O O . ALA A 1 222 ? -49.026 -14.344 5.719 1.00 61.31 222 ALA A O 1
ATOM 1744 N N . LEU A 1 223 ? -49.486 -12.356 4.813 1.00 71.62 223 LEU A N 1
ATOM 1745 C CA . LEU A 1 223 ? -48.215 -12.218 4.079 1.00 71.62 223 LEU A CA 1
ATOM 1746 C C . LEU A 1 223 ? -47.638 -10.804 4.211 1.00 71.62 223 LEU A C 1
ATOM 1748 O O . LEU A 1 223 ? -47.598 -10.056 3.248 1.00 71.62 223 LEU A O 1
ATOM 1752 N N . ALA A 1 224 ? -47.207 -10.442 5.417 1.00 78.44 224 ALA A N 1
ATOM 1753 C CA . ALA A 1 224 ? -46.479 -9.189 5.640 1.00 78.44 224 ALA A CA 1
ATOM 1754 C C . ALA A 1 224 ? -45.024 -9.318 5.143 1.00 78.44 224 ALA A C 1
ATOM 1756 O O . ALA A 1 224 ? -44.535 -10.447 5.060 1.00 78.44 224 ALA A O 1
ATOM 1757 N N . PRO A 1 225 ? -44.296 -8.222 4.875 1.00 84.31 225 PRO A N 1
ATOM 1758 C CA . PRO A 1 225 ? -42.907 -8.316 4.430 1.00 84.31 225 PRO A CA 1
ATOM 1759 C C . PRO A 1 225 ? -42.025 -8.877 5.555 1.00 84.31 225 PRO A C 1
ATOM 1761 O O . PRO A 1 225 ? -42.201 -8.487 6.711 1.00 84.31 225 PRO A O 1
ATOM 1764 N N . PRO A 1 226 ? -41.132 -9.845 5.280 1.00 88.00 226 PRO A N 1
ATOM 1765 C CA . PRO A 1 226 ? -40.194 -10.348 6.278 1.00 88.00 226 PRO A CA 1
ATOM 1766 C C . PRO A 1 226 ? -39.014 -9.398 6.479 1.00 88.00 226 PRO A C 1
ATOM 1768 O O . PRO A 1 226 ? -38.490 -8.836 5.515 1.00 88.00 226 PRO A O 1
ATOM 1771 N N . ASP A 1 227 ? -38.556 -9.289 7.726 1.00 87.31 227 ASP A N 1
ATOM 1772 C CA . ASP A 1 227 ? -37.338 -8.553 8.084 1.00 87.31 227 ASP A CA 1
ATOM 1773 C C . ASP A 1 227 ? -36.099 -9.311 7.589 1.00 87.31 227 ASP A C 1
ATOM 1775 O O . ASP A 1 227 ? -35.118 -8.728 7.127 1.00 87.31 227 ASP A O 1
ATOM 1779 N N . PHE A 1 228 ? -36.162 -10.644 7.669 1.00 87.38 228 PHE A N 1
ATOM 1780 C CA . PHE A 1 228 ? -35.073 -11.537 7.299 1.00 87.38 228 PHE A CA 1
ATOM 1781 C C . PHE A 1 228 ? -35.603 -12.760 6.552 1.00 87.38 228 PHE A C 1
ATOM 1783 O O . PHE A 1 228 ? -36.545 -13.411 6.999 1.00 87.38 228 PHE A O 1
ATOM 1790 N N . LEU A 1 229 ? -34.987 -13.089 5.418 1.00 89.38 229 LEU A N 1
ATOM 1791 C CA . LEU A 1 229 ? -35.315 -14.234 4.576 1.00 89.38 229 LEU A CA 1
ATOM 1792 C C . LEU A 1 229 ? -34.117 -15.178 4.488 1.00 89.38 229 LEU A C 1
ATOM 1794 O O . LEU A 1 229 ? -33.030 -14.791 4.062 1.00 89.38 229 LEU A O 1
ATOM 1798 N N . ILE A 1 230 ? -34.330 -16.446 4.820 1.00 88.38 230 ILE A N 1
ATOM 1799 C CA . ILE A 1 230 ? -33.331 -17.506 4.692 1.00 88.38 230 ILE A CA 1
ATOM 1800 C C . ILE A 1 230 ? -33.706 -18.404 3.517 1.00 88.38 230 ILE A C 1
ATOM 1802 O O . ILE A 1 230 ? -34.769 -19.020 3.514 1.00 88.38 230 ILE A O 1
ATOM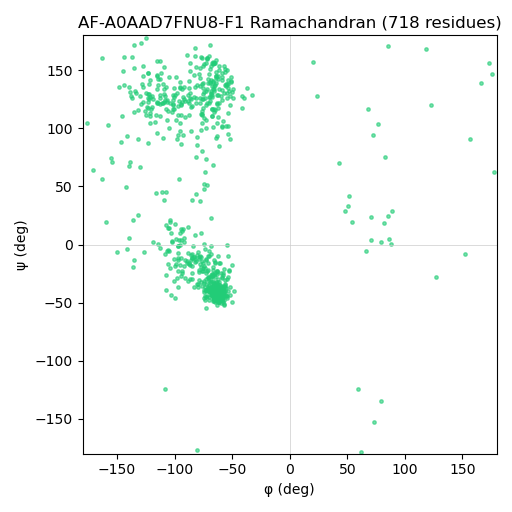 1806 N N . VAL A 1 231 ? -32.803 -18.537 2.548 1.00 86.38 231 VAL A N 1
ATOM 1807 C CA . VAL A 1 231 ? -32.889 -19.545 1.487 1.00 86.38 231 VAL A CA 1
ATOM 1808 C C . VAL A 1 231 ? -32.152 -20.799 1.946 1.00 86.38 231 VAL A C 1
ATOM 1810 O O . VAL A 1 231 ? -30.923 -20.810 2.077 1.00 86.38 231 VAL A O 1
ATOM 1813 N N . HIS A 1 232 ? -32.915 -21.855 2.226 1.00 84.06 232 HIS A N 1
ATOM 1814 C CA . HIS A 1 232 ? -32.414 -23.105 2.778 1.00 84.06 232 HIS A CA 1
ATOM 1815 C C . HIS A 1 232 ? -32.550 -24.256 1.775 1.00 84.06 232 HIS A C 1
ATOM 1817 O O . HIS A 1 232 ? -33.644 -24.731 1.465 1.00 84.06 232 HIS A O 1
ATOM 1823 N N . HIS A 1 233 ? -31.406 -24.720 1.272 1.00 78.88 233 HIS A N 1
ATOM 1824 C CA . HIS A 1 233 ? -31.324 -25.861 0.366 1.00 78.88 233 HIS A CA 1
ATOM 1825 C C . HIS A 1 233 ? -31.260 -27.176 1.148 1.00 78.88 233 HIS A C 1
ATOM 1827 O O . HIS A 1 233 ? -30.271 -27.437 1.833 1.00 78.88 233 HIS A O 1
ATOM 1833 N N . LEU A 1 234 ? -32.254 -28.049 0.969 1.00 73.00 234 LEU A N 1
ATOM 1834 C CA . LEU A 1 234 ? -32.289 -29.396 1.557 1.00 73.00 234 LEU A CA 1
ATOM 1835 C C . LEU A 1 234 ? -31.456 -30.393 0.716 1.00 73.00 234 LEU A C 1
ATOM 1837 O O . LEU A 1 234 ? -31.901 -31.498 0.410 1.00 73.00 234 LEU A O 1
ATOM 1841 N N . CYS A 1 235 ? -30.262 -29.984 0.266 1.00 61.25 235 CYS A N 1
ATOM 1842 C CA . CYS A 1 235 ? -29.390 -30.803 -0.582 1.00 61.25 235 CYS A CA 1
ATOM 1843 C C . CYS A 1 235 ? -28.565 -31.809 0.237 1.00 61.25 235 CYS A C 1
ATOM 1845 O O . CYS A 1 235 ? -27.888 -31.396 1.182 1.00 61.25 235 CYS A O 1
ATOM 1847 N N . PRO A 1 236 ? -28.458 -33.084 -0.189 1.00 53.06 236 PRO A N 1
ATOM 1848 C CA . PRO A 1 236 ? -27.335 -33.916 0.219 1.00 53.06 236 PRO A CA 1
ATOM 1849 C C . PRO A 1 236 ? -26.030 -33.321 -0.330 1.00 53.06 236 PRO A C 1
ATOM 1851 O O . PRO A 1 236 ? -25.995 -32.724 -1.410 1.00 53.06 236 PRO A O 1
ATOM 1854 N N . SER A 1 237 ? -24.942 -33.510 0.413 1.00 50.78 237 SER A N 1
ATOM 1855 C CA . SER A 1 237 ? -23.619 -32.870 0.300 1.00 50.78 237 SER A CA 1
ATOM 1856 C C . SER A 1 237 ? -22.912 -32.946 -1.067 1.00 50.78 237 SER A C 1
ATOM 1858 O O . SER A 1 237 ? -21.797 -32.443 -1.191 1.00 50.78 237 SER A O 1
ATOM 1860 N N . ASN A 1 238 ? -23.512 -33.590 -2.072 1.00 47.50 238 ASN A N 1
ATOM 1861 C CA . ASN A 1 238 ? -22.882 -33.996 -3.329 1.00 47.50 238 ASN A CA 1
ATOM 1862 C C . ASN A 1 238 ? -23.501 -33.362 -4.590 1.00 47.50 238 ASN A C 1
ATOM 1864 O O . ASN A 1 238 ? -23.044 -33.657 -5.691 1.00 47.50 238 ASN A O 1
ATOM 1868 N N . VAL A 1 239 ? -24.505 -32.486 -4.466 1.00 51.00 239 VAL A N 1
ATOM 1869 C CA . VAL A 1 239 ? -25.123 -31.811 -5.624 1.00 51.00 239 VAL A CA 1
ATOM 1870 C C . VAL A 1 239 ? -24.485 -30.436 -5.851 1.00 51.00 239 VAL A C 1
ATOM 1872 O O . VAL A 1 239 ? -24.268 -29.676 -4.908 1.00 51.00 239 VAL A O 1
ATOM 1875 N N . MET A 1 240 ? -24.176 -30.113 -7.112 1.00 48.56 240 MET A N 1
ATOM 1876 C CA . MET A 1 240 ? -23.608 -28.820 -7.512 1.00 48.56 240 MET A CA 1
ATOM 1877 C C . MET A 1 240 ? -24.470 -27.651 -7.003 1.00 48.56 240 MET A C 1
ATOM 1879 O O . MET A 1 240 ? -25.688 -27.686 -7.196 1.00 48.56 240 MET A O 1
ATOM 1883 N N . PRO A 1 241 ? -23.877 -26.587 -6.417 1.00 53.25 241 PRO A N 1
ATOM 1884 C CA . PRO A 1 241 ? -24.656 -25.437 -5.973 1.00 53.25 241 PRO A CA 1
ATOM 1885 C C . PRO A 1 241 ? -25.417 -24.823 -7.155 1.00 53.25 241 PRO A C 1
ATOM 1887 O O . PRO A 1 241 ? -24.812 -24.509 -8.188 1.00 53.25 241 PRO A O 1
ATOM 1890 N N . ARG A 1 242 ? -26.743 -24.705 -7.018 1.00 57.56 242 ARG A N 1
ATOM 1891 C CA . ARG A 1 242 ? -27.609 -23.964 -7.946 1.00 57.56 242 ARG A CA 1
ATOM 1892 C C . ARG A 1 242 ? -27.434 -22.455 -7.710 1.00 57.56 242 ARG A C 1
ATOM 1894 O O . ARG A 1 242 ? -27.035 -22.072 -6.607 1.00 57.56 242 ARG A O 1
ATOM 1901 N N . PRO A 1 243 ? -27.668 -21.599 -8.721 1.00 64.81 243 PRO A N 1
ATOM 1902 C CA . PRO A 1 243 ? -27.714 -20.156 -8.501 1.00 64.81 243 PRO A CA 1
ATOM 1903 C C . PRO A 1 243 ? -28.756 -19.804 -7.428 1.00 64.81 243 PRO A C 1
ATOM 1905 O O . PRO A 1 243 ? -29.734 -20.531 -7.236 1.00 64.81 243 PRO A O 1
ATOM 1908 N N . LEU A 1 244 ? -28.519 -18.704 -6.706 1.00 74.00 244 LEU A N 1
ATOM 1909 C CA . LEU A 1 244 ? -29.499 -18.171 -5.762 1.00 74.00 244 LEU A CA 1
ATOM 1910 C C . LEU A 1 244 ? -30.727 -17.721 -6.554 1.00 74.00 244 LEU A C 1
ATOM 1912 O O . LEU A 1 244 ? -30.653 -16.788 -7.349 1.00 74.00 244 LEU A O 1
ATOM 1916 N N . GLU A 1 245 ? -31.847 -18.380 -6.305 1.00 79.62 245 GLU A N 1
ATOM 1917 C CA . GLU A 1 245 ? -33.151 -18.029 -6.845 1.00 79.62 245 GLU A CA 1
ATOM 1918 C C . GLU A 1 245 ? -34.139 -17.919 -5.687 1.00 79.62 245 GLU A C 1
ATOM 1920 O O . GLU A 1 245 ? -33.974 -18.558 -4.649 1.00 79.62 245 GLU A O 1
ATOM 1925 N N . LEU A 1 246 ? -35.183 -17.114 -5.868 1.00 84.25 246 LEU A N 1
ATOM 1926 C CA . LEU A 1 246 ? -36.267 -16.985 -4.890 1.00 84.25 246 LEU A CA 1
ATOM 1927 C C . LEU A 1 246 ? -37.454 -17.891 -5.221 1.00 84.25 246 LEU A C 1
ATOM 1929 O O . LEU A 1 246 ? -38.510 -17.742 -4.627 1.00 84.25 246 LEU A O 1
ATOM 1933 N N . TYR A 1 247 ? -37.307 -18.800 -6.191 1.00 82.06 247 TYR A N 1
ATOM 1934 C CA . TYR A 1 247 ? -38.252 -19.879 -6.516 1.00 82.06 247 TYR A CA 1
ATOM 1935 C C . TYR A 1 247 ? -39.731 -19.458 -6.630 1.00 82.06 247 TYR A C 1
ATOM 1937 O O . TYR A 1 247 ? -40.650 -20.245 -6.406 1.00 82.06 247 TYR A O 1
ATOM 1945 N N . GLY A 1 248 ? -39.972 -18.204 -7.023 1.00 81.56 248 GLY A N 1
ATOM 1946 C CA . GLY A 1 248 ? -41.311 -17.643 -7.143 1.00 81.56 248 GLY A CA 1
ATOM 1947 C C . GLY A 1 248 ? -41.926 -17.140 -5.837 1.00 81.56 248 GLY A C 1
ATOM 1948 O O . GLY A 1 248 ? -43.138 -16.959 -5.821 1.00 81.56 248 GLY A O 1
ATOM 1949 N N . PHE A 1 249 ? -41.145 -16.877 -4.787 1.00 86.25 249 PHE A N 1
ATOM 1950 C CA . PHE A 1 249 ? -41.589 -16.139 -3.600 1.00 86.25 249 PHE A CA 1
ATOM 1951 C C . PHE A 1 249 ? -42.252 -14.806 -4.008 1.00 86.25 249 PHE A C 1
ATOM 1953 O O . PHE A 1 249 ? -41.827 -14.217 -5.011 1.00 86.25 249 PHE A O 1
ATOM 1960 N N . PRO A 1 250 ? -43.300 -14.332 -3.304 1.00 86.00 250 PRO A N 1
ATOM 1961 C CA . PRO A 1 250 ? -44.031 -13.118 -3.671 1.00 86.00 250 PRO A CA 1
ATOM 1962 C C . PRO A 1 250 ? -43.109 -11.897 -3.833 1.00 86.00 250 PRO A C 1
ATOM 1964 O O . PRO A 1 250 ? -42.532 -11.428 -2.852 1.00 86.00 250 PRO A O 1
ATOM 1967 N N . PRO A 1 251 ? -42.949 -11.346 -5.053 1.00 81.94 251 PRO A N 1
ATOM 1968 C CA . PRO A 1 251 ? -41.918 -10.343 -5.307 1.00 81.94 251 PRO A CA 1
ATOM 1969 C C . PRO A 1 251 ? -42.154 -9.011 -4.584 1.00 81.94 251 PRO A C 1
ATOM 1971 O O . PRO A 1 251 ? -41.200 -8.309 -4.262 1.00 81.94 251 PRO A O 1
ATOM 1974 N N . TRP A 1 252 ? -43.410 -8.662 -4.293 1.00 80.81 252 TRP A N 1
ATOM 1975 C CA . TRP A 1 252 ? -43.756 -7.414 -3.605 1.00 80.81 252 TRP A CA 1
ATOM 1976 C C . TRP A 1 252 ? -43.402 -7.418 -2.113 1.00 80.81 252 TRP A C 1
ATOM 1978 O O . TRP A 1 252 ? -43.362 -6.345 -1.519 1.00 80.81 252 TRP A O 1
ATOM 1988 N N . GLN A 1 253 ? -43.090 -8.587 -1.542 1.00 81.50 253 GLN A N 1
ATOM 1989 C CA . GLN A 1 253 ? -42.708 -8.751 -0.138 1.00 81.50 253 GLN A CA 1
ATOM 1990 C C . GLN A 1 253 ? -41.214 -8.508 0.122 1.00 81.50 253 GLN A C 1
ATOM 1992 O O . GLN A 1 253 ? -40.807 -8.444 1.270 1.00 81.50 253 GLN A O 1
ATOM 1997 N N . ILE A 1 254 ? -40.391 -8.337 -0.921 1.00 79.00 254 ILE A N 1
ATOM 1998 C CA . ILE A 1 254 ? -38.918 -8.288 -0.811 1.00 79.00 254 ILE A CA 1
ATOM 1999 C C . ILE A 1 254 ? -38.397 -6.838 -0.671 1.00 79.00 254 ILE A C 1
ATOM 2001 O O . ILE A 1 254 ? -37.209 -6.573 -0.807 1.00 79.00 254 ILE A O 1
ATOM 2005 N N . ARG A 1 255 ? -39.271 -5.854 -0.422 1.00 68.50 255 ARG A N 1
ATOM 2006 C CA . ARG A 1 255 ? -38.920 -4.420 -0.513 1.00 68.50 255 ARG A CA 1
ATOM 2007 C C . ARG A 1 255 ? -37.792 -3.987 0.431 1.00 68.50 255 ARG A C 1
ATOM 2009 O O . ARG A 1 255 ? -37.001 -3.136 0.046 1.00 68.50 255 ARG A O 1
ATOM 2016 N N . LEU A 1 256 ? -37.735 -4.551 1.639 1.00 71.12 256 LEU A N 1
ATOM 2017 C CA . LEU A 1 256 ? -36.749 -4.222 2.683 1.00 71.12 256 LEU A CA 1
ATOM 2018 C C . LEU A 1 256 ? -36.181 -5.484 3.358 1.00 71.12 256 LEU A C 1
ATOM 2020 O O . LEU A 1 256 ? -35.689 -5.430 4.480 1.00 71.12 256 LEU A O 1
ATOM 2024 N N . THR A 1 257 ? -36.279 -6.630 2.687 1.00 78.88 257 THR A N 1
ATOM 2025 C CA . THR A 1 257 ? -35.935 -7.929 3.268 1.00 78.88 257 THR A CA 1
ATOM 2026 C C . THR A 1 257 ? -34.462 -8.249 3.059 1.00 78.88 257 THR A C 1
ATOM 2028 O O . THR A 1 257 ? -33.991 -8.351 1.924 1.00 78.88 257 THR A O 1
ATOM 2031 N N . GLU A 1 258 ? -33.739 -8.502 4.146 1.00 81.31 258 GLU A N 1
ATOM 2032 C CA . GLU A 1 258 ? -32.394 -9.070 4.072 1.00 81.31 258 GLU A CA 1
ATOM 2033 C C . GLU A 1 258 ? -32.445 -10.549 3.661 1.00 81.31 258 GLU A C 1
ATOM 2035 O O . GLU A 1 258 ? -33.209 -11.325 4.230 1.00 81.31 258 GLU A O 1
ATOM 2040 N N . ILE A 1 259 ? -31.605 -10.970 2.707 1.00 82.62 259 ILE A N 1
ATOM 2041 C CA . ILE A 1 259 ? -31.608 -12.342 2.173 1.00 82.62 259 ILE A CA 1
ATOM 2042 C C . ILE A 1 259 ? -30.305 -13.056 2.534 1.00 82.62 259 ILE A C 1
ATOM 2044 O O . ILE A 1 259 ? -29.218 -12.634 2.140 1.00 82.62 259 ILE A O 1
ATOM 2048 N N . TYR A 1 260 ? -30.417 -14.185 3.228 1.00 79.50 260 TYR A N 1
ATOM 2049 C CA . TYR A 1 260 ? -29.304 -15.067 3.557 1.00 79.50 260 TYR A CA 1
ATOM 2050 C C . TYR A 1 260 ? -29.382 -16.376 2.769 1.00 79.50 260 TYR A C 1
ATOM 2052 O O . TYR A 1 260 ? -30.429 -17.017 2.711 1.00 79.50 260 TYR A O 1
ATOM 2060 N N . ASN A 1 261 ? -28.257 -16.806 2.192 1.00 74.38 261 ASN A N 1
ATOM 2061 C CA . ASN A 1 261 ? -28.151 -18.077 1.477 1.00 74.38 261 ASN A CA 1
ATOM 2062 C C . ASN A 1 261 ? -26.953 -18.890 1.983 1.00 74.38 261 ASN A C 1
ATOM 2064 O O . ASN A 1 261 ? -25.804 -18.467 1.856 1.00 74.38 261 ASN A O 1
ATOM 2068 N N . ASN A 1 262 ? -27.222 -20.094 2.487 1.00 58.66 262 ASN A N 1
ATOM 2069 C CA . ASN A 1 262 ? -26.204 -21.035 2.951 1.00 58.66 262 ASN A CA 1
ATOM 2070 C C . ASN A 1 262 ? -25.845 -22.065 1.867 1.00 58.66 262 ASN A C 1
ATOM 2072 O O . ASN A 1 262 ? -25.961 -23.275 2.066 1.00 58.66 262 ASN A O 1
ATOM 2076 N N . SER A 1 263 ? -25.418 -21.612 0.687 1.00 56.91 263 SER A N 1
ATOM 2077 C CA . SER A 1 263 ? -24.829 -22.517 -0.301 1.00 56.91 263 SER A CA 1
ATOM 2078 C C . SER A 1 263 ? -23.337 -22.673 0.006 1.00 56.91 263 SER A C 1
ATOM 2080 O O . SER A 1 263 ? -22.535 -21.818 -0.376 1.00 56.91 263 SER A O 1
ATOM 2082 N N . LYS A 1 264 ? -22.934 -23.749 0.698 1.00 49.94 264 LYS A N 1
ATOM 2083 C CA . LYS A 1 264 ? -21.508 -24.091 0.863 1.00 49.94 264 LYS A CA 1
ATOM 2084 C C . LYS A 1 264 ? -20.877 -24.280 -0.525 1.00 49.94 264 LYS A C 1
ATOM 2086 O O . LYS A 1 264 ? -21.056 -25.319 -1.159 1.00 49.94 264 LYS A O 1
ATOM 2091 N N . ARG A 1 265 ? -20.151 -23.273 -1.020 1.00 52.41 265 ARG A N 1
ATOM 2092 C CA . ARG A 1 265 ? -19.374 -23.368 -2.264 1.00 52.41 265 ARG A CA 1
ATOM 2093 C C . ARG A 1 265 ? -18.148 -24.246 -1.997 1.00 52.41 265 ARG A C 1
ATOM 2095 O O . ARG A 1 265 ? -17.176 -23.780 -1.414 1.00 52.41 265 ARG A O 1
ATOM 2102 N N . ARG A 1 266 ? -18.193 -25.522 -2.394 1.00 46.28 266 ARG A N 1
ATOM 2103 C CA . ARG A 1 266 ? -16.991 -26.373 -2.415 1.00 46.28 266 ARG A CA 1
ATOM 2104 C C . ARG A 1 266 ? -16.067 -25.901 -3.538 1.00 46.28 266 ARG A C 1
ATOM 2106 O O . ARG A 1 266 ? -16.508 -25.792 -4.681 1.00 46.28 266 ARG A O 1
ATOM 2113 N N . SER A 1 267 ? -14.804 -25.627 -3.220 1.00 46.53 267 SER A N 1
ATOM 2114 C CA . SER A 1 267 ? -13.783 -25.349 -4.235 1.00 46.53 267 SER A CA 1
ATOM 2115 C C . SER A 1 267 ? -13.372 -26.645 -4.944 1.00 46.53 267 SER A C 1
ATOM 2117 O O . SER A 1 267 ? -13.468 -27.731 -4.370 1.00 46.53 267 SER A O 1
ATOM 2119 N N . LEU A 1 268 ? -12.872 -26.547 -6.180 1.00 41.66 268 LEU A N 1
ATOM 2120 C CA . LEU A 1 268 ? -12.375 -27.699 -6.950 1.00 41.66 268 LEU A CA 1
ATOM 2121 C C . LEU A 1 268 ? -11.295 -28.495 -6.177 1.00 41.66 268 LEU A C 1
ATOM 2123 O O . LEU A 1 268 ? -11.212 -29.714 -6.298 1.00 41.66 268 LEU A O 1
ATOM 2127 N N . ARG A 1 269 ? -10.530 -27.816 -5.303 1.00 42.03 269 ARG A N 1
ATOM 2128 C CA . ARG A 1 269 ? -9.551 -28.437 -4.392 1.00 42.03 269 ARG A CA 1
ATOM 2129 C C . ARG A 1 269 ? -10.196 -29.397 -3.388 1.00 42.03 269 ARG A C 1
ATOM 2131 O O . ARG A 1 269 ? -9.637 -30.457 -3.149 1.00 42.03 269 ARG A O 1
ATOM 2138 N N . GLN A 1 270 ? -11.375 -29.074 -2.849 1.00 41.56 270 GLN A N 1
ATOM 2139 C CA . GLN A 1 270 ? -12.114 -29.961 -1.934 1.00 41.56 270 GLN A CA 1
ATOM 2140 C C . GLN A 1 270 ? -12.766 -31.154 -2.647 1.00 41.56 270 GLN A C 1
ATOM 2142 O O . GLN A 1 270 ? -13.095 -32.146 -2.003 1.00 41.56 270 GLN A O 1
ATOM 2147 N N . TRP A 1 271 ? -12.972 -31.061 -3.964 1.00 42.28 271 TRP A N 1
ATOM 2148 C CA . TRP A 1 271 ? -13.483 -32.166 -4.778 1.00 42.28 271 TRP A CA 1
ATOM 2149 C C . TRP A 1 271 ? -12.377 -33.178 -5.111 1.00 42.28 271 TRP A C 1
ATOM 2151 O O . TRP A 1 271 ? -12.611 -34.381 -5.087 1.00 42.28 271 TRP A O 1
ATOM 2161 N N . LEU A 1 272 ? -11.150 -32.693 -5.337 1.00 45.94 272 LEU A N 1
ATOM 2162 C CA . LEU A 1 272 ? -9.979 -33.519 -5.656 1.00 45.94 272 LEU A CA 1
ATOM 2163 C C . LEU A 1 272 ? -9.385 -34.262 -4.445 1.00 45.94 272 LEU A C 1
ATOM 2165 O O . LEU A 1 272 ? -8.611 -35.194 -4.627 1.00 45.94 272 LEU A O 1
ATOM 2169 N N . THR A 1 273 ? -9.757 -33.900 -3.213 1.00 43.75 273 THR A N 1
ATOM 2170 C CA . THR A 1 273 ? -9.283 -34.559 -1.979 1.00 43.75 273 THR A CA 1
ATOM 2171 C C . THR A 1 273 ? -10.196 -35.691 -1.478 1.00 43.75 273 THR A C 1
ATOM 2173 O O . THR A 1 273 ? -10.033 -36.173 -0.354 1.00 43.75 273 THR A O 1
ATOM 2176 N N . LEU A 1 274 ? -11.148 -36.161 -2.294 1.00 37.34 274 LEU A N 1
ATOM 2177 C CA . LEU A 1 274 ? -12.052 -37.273 -1.968 1.00 37.34 274 LEU A CA 1
ATOM 2178 C C . LEU A 1 274 ? -11.352 -38.639 -2.077 1.00 37.34 274 LEU A C 1
ATOM 2180 O O . LEU A 1 274 ? -11.495 -39.377 -3.044 1.00 37.34 274 LEU A O 1
ATOM 2184 N N . GLY A 1 275 ? -10.608 -38.973 -1.025 1.00 39.16 275 GLY A N 1
ATOM 2185 C CA . GLY A 1 275 ? -10.136 -40.332 -0.743 1.00 39.16 275 GLY A CA 1
ATOM 2186 C C . GLY A 1 275 ? -9.955 -40.640 0.746 1.00 39.16 275 GLY A C 1
ATOM 2187 O O . GLY A 1 275 ? -9.675 -41.778 1.104 1.00 39.16 275 GLY A O 1
ATOM 2188 N N . LYS A 1 276 ? -10.111 -39.653 1.639 1.00 35.66 276 LYS A N 1
ATOM 2189 C CA . LYS A 1 276 ? -9.990 -39.851 3.088 1.00 35.66 276 LYS A CA 1
ATOM 2190 C C . LYS A 1 276 ? -11.044 -39.022 3.811 1.00 35.66 276 LYS A C 1
ATOM 2192 O O . LYS A 1 276 ? -10.836 -37.848 4.097 1.00 35.66 276 LYS A O 1
ATOM 2197 N N . THR A 1 277 ? -12.192 -39.624 4.095 1.00 34.50 277 THR A N 1
ATOM 2198 C CA . THR A 1 277 ? -13.062 -39.146 5.173 1.00 34.50 277 THR A CA 1
ATOM 2199 C C . THR A 1 277 ? -12.333 -39.400 6.496 1.00 34.50 277 THR A C 1
ATOM 2201 O O . THR A 1 277 ? -12.069 -40.567 6.793 1.00 34.50 277 THR A O 1
ATOM 2204 N N . PRO A 1 278 ? -11.964 -38.379 7.291 1.00 33.62 278 PRO A N 1
ATOM 2205 C CA . PRO A 1 278 ? -11.581 -38.637 8.672 1.00 33.62 278 PRO A CA 1
ATOM 2206 C C . PRO A 1 278 ? -12.809 -39.191 9.417 1.00 33.62 278 PRO A C 1
ATOM 2208 O O . PRO A 1 278 ? -13.938 -38.804 9.090 1.00 33.62 278 PRO A O 1
ATOM 2211 N N . PRO A 1 279 ? -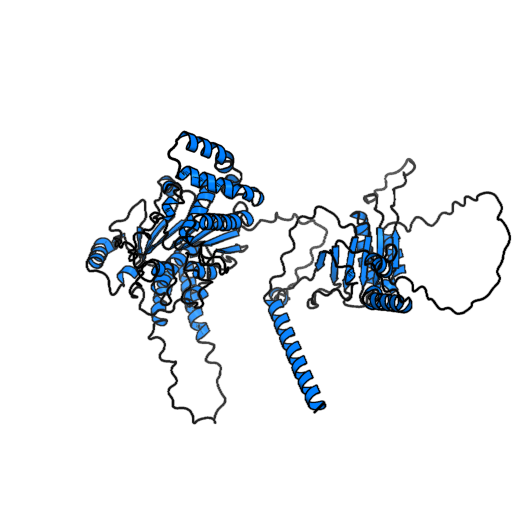12.628 -40.118 10.372 1.00 33.59 279 PRO A N 1
ATOM 2212 C CA . PRO A 1 279 ? -13.742 -40.666 11.129 1.00 33.59 279 PRO A CA 1
ATOM 2213 C C . PRO A 1 279 ? -14.432 -39.558 11.931 1.00 33.59 279 PRO A C 1
ATOM 2215 O O . PRO A 1 279 ? -13.795 -38.619 12.410 1.00 33.59 279 PRO A O 1
ATOM 2218 N N . ILE A 1 280 ? -15.752 -39.679 12.047 1.00 31.91 280 ILE A N 1
ATOM 2219 C CA . ILE A 1 280 ? -16.591 -38.854 12.918 1.00 31.91 280 ILE A CA 1
ATOM 2220 C C . ILE A 1 280 ? -16.117 -39.111 14.358 1.00 31.91 280 ILE A C 1
ATOM 2222 O O . ILE A 1 280 ? -16.116 -40.272 14.765 1.00 31.91 280 ILE A O 1
ATOM 2226 N N . PRO A 1 281 ? -15.682 -38.099 15.129 1.00 32.16 281 PRO A N 1
ATOM 2227 C CA . PRO A 1 281 ? -15.363 -38.320 16.530 1.00 32.16 281 PRO A CA 1
ATOM 2228 C C . PRO A 1 281 ? -16.656 -38.606 17.299 1.00 32.16 281 PRO A C 1
ATOM 2230 O O . PRO A 1 281 ? -17.613 -37.831 17.221 1.00 32.16 281 PRO A O 1
ATOM 2233 N N . ASP A 1 282 ? -16.669 -39.720 18.031 1.00 31.05 282 ASP A N 1
ATOM 2234 C CA . ASP A 1 282 ? -17.722 -40.067 18.982 1.00 31.05 282 ASP A CA 1
ATOM 2235 C C . ASP A 1 282 ? -17.969 -38.902 19.949 1.00 31.05 282 ASP A C 1
ATOM 2237 O O . ASP A 1 282 ? -17.058 -38.359 20.581 1.00 31.05 282 ASP A O 1
ATOM 2241 N N . SER A 1 283 ? -19.232 -38.501 20.059 1.00 37.28 283 SER A N 1
ATOM 2242 C CA . SER A 1 283 ? -19.688 -37.295 20.750 1.00 37.28 283 SER A CA 1
ATOM 2243 C C . SER A 1 283 ? -19.742 -37.427 22.278 1.00 37.28 283 SER A C 1
ATOM 2245 O O . SER A 1 283 ? -20.661 -36.898 22.902 1.00 37.28 283 SER A O 1
ATOM 2247 N N . THR A 1 284 ? -18.800 -38.130 22.908 1.00 37.34 284 THR A N 1
ATOM 2248 C CA . THR A 1 284 ? -18.824 -38.342 24.369 1.00 37.34 284 THR A CA 1
ATOM 2249 C C . THR A 1 284 ? -17.687 -37.689 25.142 1.00 37.34 284 THR A C 1
ATOM 2251 O O . THR A 1 284 ? -17.710 -37.754 26.364 1.00 37.34 284 THR A O 1
ATOM 2254 N N . ASN A 1 285 ? -16.765 -36.971 24.498 1.00 34.88 285 ASN A N 1
ATOM 2255 C CA . ASN A 1 285 ? -15.793 -36.125 25.194 1.00 34.88 285 ASN A CA 1
ATOM 2256 C C . ASN A 1 285 ? -15.699 -34.768 24.487 1.00 34.88 285 ASN A C 1
ATOM 2258 O O . ASN A 1 285 ? -15.288 -34.694 23.331 1.00 34.88 285 ASN A O 1
ATOM 2262 N N . GLY A 1 286 ? -16.119 -33.692 25.160 1.00 34.66 286 GLY A N 1
ATOM 2263 C CA . GLY A 1 286 ? -16.025 -32.338 24.614 1.00 34.66 286 GLY A CA 1
ATOM 2264 C C . GLY A 1 286 ? -14.573 -32.010 24.251 1.00 34.66 286 GLY A C 1
ATOM 2265 O O . GLY A 1 286 ? -13.690 -32.229 25.084 1.00 34.66 286 GLY A O 1
ATOM 2266 N N . PRO A 1 287 ? -14.281 -31.508 23.037 1.00 40.06 287 PRO A N 1
ATOM 2267 C CA . PRO A 1 287 ? -12.932 -31.094 22.731 1.00 40.06 287 PRO A CA 1
ATOM 2268 C C . PRO A 1 287 ? -12.678 -29.815 23.521 1.00 40.06 287 PRO A C 1
ATOM 2270 O O . PRO A 1 287 ? -13.381 -28.818 23.357 1.00 40.06 287 PRO A O 1
ATOM 2273 N N . ASN A 1 288 ? -11.657 -29.849 24.372 1.00 41.59 288 ASN A N 1
ATOM 2274 C CA . ASN A 1 288 ? -10.929 -28.651 24.757 1.00 41.59 288 ASN A CA 1
ATOM 2275 C C . ASN A 1 288 ? -10.492 -27.992 23.437 1.00 41.59 288 ASN A C 1
ATOM 2277 O O . ASN A 1 288 ? -9.528 -28.436 22.812 1.00 41.59 288 ASN A O 1
ATOM 2281 N N . GLN A 1 289 ? -11.269 -27.026 22.935 1.00 41.38 289 GLN A N 1
ATOM 2282 C CA . GLN A 1 289 ? -10.886 -26.252 21.763 1.00 41.38 289 GLN A CA 1
ATOM 2283 C C . GLN A 1 289 ? -9.613 -25.515 22.160 1.00 41.38 289 GLN A C 1
ATOM 2285 O O . GLN A 1 289 ? -9.648 -24.628 23.013 1.00 41.38 289 GLN A O 1
ATOM 2290 N N . ALA A 1 290 ? -8.483 -25.921 21.579 1.00 44.84 290 ALA A N 1
ATOM 2291 C CA . ALA A 1 290 ? -7.284 -25.104 21.610 1.00 44.84 290 ALA A CA 1
ATOM 2292 C C . ALA A 1 290 ? -7.695 -23.683 21.180 1.00 44.84 290 ALA A C 1
ATOM 2294 O O . ALA A 1 290 ? -8.478 -23.556 20.230 1.00 44.84 290 ALA A O 1
ATOM 2295 N N . PRO A 1 291 ? -7.257 -22.630 21.893 1.00 42.69 291 PRO A N 1
ATOM 2296 C CA . PRO A 1 291 ? -7.654 -21.268 21.567 1.00 42.69 291 PRO A CA 1
ATOM 2297 C C . PRO A 1 291 ? -7.362 -21.017 20.087 1.00 42.69 291 PRO A C 1
ATOM 2299 O O . PRO A 1 291 ? -6.281 -21.363 19.615 1.00 42.69 291 PRO A O 1
ATOM 2302 N N . PHE A 1 292 ? -8.330 -20.464 19.349 1.00 48.59 292 PHE A N 1
ATOM 2303 C CA . PHE A 1 292 ? -8.111 -20.031 17.970 1.00 48.59 292 PHE A CA 1
ATOM 2304 C C . PHE A 1 292 ? -6.929 -19.056 17.967 1.00 48.59 292 PHE A C 1
ATOM 2306 O O . PHE A 1 292 ? -7.065 -17.900 18.368 1.00 48.59 292 PHE A O 1
ATOM 2313 N N . THR A 1 293 ? -5.750 -19.527 17.565 1.00 62.59 293 THR A N 1
ATOM 2314 C CA . THR A 1 293 ? -4.567 -18.686 17.444 1.00 62.59 293 THR A CA 1
ATOM 2315 C C . THR A 1 293 ? -4.747 -17.834 16.199 1.00 62.59 293 THR A C 1
ATOM 2317 O O . THR A 1 293 ? -4.759 -18.325 15.069 1.00 62.59 293 THR A O 1
ATOM 2320 N N . ARG A 1 294 ? -4.976 -16.536 16.410 1.00 82.62 294 ARG A N 1
ATOM 2321 C CA . ARG A 1 294 ? -5.079 -15.568 15.320 1.00 82.62 294 ARG A CA 1
ATOM 2322 C C . ARG A 1 294 ? -3.778 -15.583 14.518 1.00 82.62 294 ARG A C 1
ATOM 2324 O O . ARG A 1 294 ? -2.693 -15.499 15.087 1.00 82.62 294 ARG A O 1
ATOM 2331 N N . VAL A 1 295 ? -3.904 -15.632 13.197 1.00 85.44 295 VAL A N 1
ATOM 2332 C CA . VAL A 1 295 ? -2.763 -15.504 12.288 1.00 85.44 295 VAL A CA 1
ATOM 2333 C C . VAL A 1 295 ? -2.435 -14.022 12.115 1.00 85.44 295 VAL A C 1
ATOM 2335 O O . VAL A 1 295 ? -3.315 -13.222 11.783 1.00 85.44 295 VAL A O 1
ATOM 2338 N N . LYS A 1 296 ? -1.177 -13.659 12.374 1.00 91.12 296 LYS A N 1
ATOM 2339 C CA . LYS A 1 296 ? -0.609 -12.337 12.077 1.00 91.12 296 LYS A CA 1
ATOM 2340 C C . LYS A 1 296 ? -0.718 -12.046 10.577 1.00 91.12 296 LYS A C 1
ATOM 2342 O O . LYS A 1 296 ? -0.571 -12.960 9.771 1.00 91.12 296 LYS A O 1
ATOM 2347 N N . LYS A 1 297 ? -0.961 -10.789 10.202 1.00 95.56 297 LYS A N 1
ATOM 2348 C CA . LYS A 1 297 ? -1.055 -10.338 8.803 1.00 95.56 297 LYS A CA 1
ATOM 2349 C C . LYS A 1 297 ? 0.070 -9.360 8.477 1.00 95.56 297 LYS A C 1
ATOM 2351 O O . LYS A 1 297 ? 0.603 -8.704 9.370 1.00 95.56 297 LYS A O 1
ATOM 2356 N N . ARG A 1 298 ? 0.382 -9.228 7.189 1.00 97.88 298 ARG A N 1
ATOM 2357 C CA . ARG A 1 298 ? 1.210 -8.148 6.645 1.00 97.88 298 ARG A CA 1
ATOM 2358 C C . ARG A 1 298 ? 0.317 -7.181 5.895 1.00 97.88 298 ARG A C 1
ATOM 2360 O O . ARG A 1 298 ? -0.415 -7.593 4.999 1.00 97.88 298 ARG A O 1
ATOM 2367 N N . ILE A 1 299 ? 0.366 -5.917 6.276 1.00 98.38 299 ILE A N 1
ATOM 2368 C CA . ILE A 1 299 ? -0.378 -4.823 5.664 1.00 98.38 299 ILE A CA 1
ATOM 2369 C C . ILE A 1 299 ? 0.624 -4.022 4.847 1.00 98.38 299 ILE A C 1
ATOM 2371 O O . ILE A 1 299 ? 1.569 -3.456 5.392 1.00 98.38 299 ILE A O 1
ATOM 2375 N N . ILE A 1 300 ? 0.434 -4.020 3.535 1.00 98.69 300 ILE A N 1
ATOM 2376 C CA . ILE A 1 300 ? 1.335 -3.412 2.566 1.00 98.69 300 ILE A CA 1
ATOM 2377 C C . ILE A 1 300 ? 0.613 -2.228 1.931 1.00 98.69 300 ILE A C 1
ATOM 2379 O O . ILE A 1 300 ? -0.425 -2.402 1.297 1.00 98.69 300 ILE A O 1
ATOM 2383 N N . VAL A 1 301 ? 1.180 -1.034 2.068 1.00 98.44 301 VAL A N 1
ATOM 2384 C CA . VAL A 1 301 ? 0.685 0.195 1.441 1.00 98.44 301 VAL A CA 1
ATOM 2385 C C . VAL A 1 301 ? 1.684 0.659 0.390 1.00 98.44 301 VAL A C 1
ATOM 2387 O O . VAL A 1 301 ? 2.864 0.833 0.682 1.00 98.44 301 VAL A O 1
ATOM 2390 N N . CYS A 1 302 ? 1.209 0.869 -0.832 1.00 97.44 302 CYS A N 1
ATOM 2391 C CA . CYS A 1 302 ? 1.994 1.264 -1.994 1.00 97.44 302 CYS A CA 1
ATOM 2392 C C . CYS A 1 302 ? 1.455 2.592 -2.553 1.00 97.44 302 CYS A C 1
ATOM 2394 O O . CYS A 1 302 ? 0.409 2.604 -3.199 1.00 97.44 302 CYS A O 1
ATOM 2396 N N . CYS A 1 303 ? 2.164 3.699 -2.316 1.00 93.31 303 CYS A N 1
ATOM 2397 C CA . CYS A 1 303 ? 1.769 5.052 -2.725 1.00 93.31 303 CYS A CA 1
ATOM 2398 C C . CYS A 1 303 ? 2.539 5.512 -3.973 1.00 93.31 303 CYS A C 1
ATOM 2400 O O . CYS A 1 303 ? 3.756 5.713 -3.917 1.00 93.31 303 CYS A O 1
ATOM 2402 N N . ASP A 1 304 ? 1.851 5.707 -5.098 1.00 90.31 304 ASP A N 1
ATOM 2403 C CA . ASP A 1 304 ? 2.504 6.086 -6.357 1.00 90.31 304 ASP A CA 1
ATOM 2404 C C . ASP A 1 304 ? 2.803 7.599 -6.483 1.00 90.31 304 ASP A C 1
ATOM 2406 O O . ASP A 1 304 ? 2.257 8.440 -5.758 1.00 90.31 304 ASP A O 1
ATOM 2410 N N . GLY A 1 305 ? 3.704 7.955 -7.402 1.00 72.75 305 GLY A N 1
ATOM 2411 C CA . GLY A 1 305 ? 4.077 9.336 -7.723 1.00 72.75 305 GLY A CA 1
ATOM 2412 C C . GLY A 1 305 ? 2.959 10.100 -8.441 1.00 72.75 305 GLY A C 1
ATOM 2413 O O . GLY A 1 305 ? 2.017 9.514 -8.944 1.00 72.75 305 GLY A O 1
ATOM 2414 N N . THR A 1 306 ? 3.011 11.436 -8.474 1.00 63.16 306 THR A N 1
ATOM 2415 C CA . THR A 1 306 ? 1.940 12.258 -9.103 1.00 63.16 306 THR A CA 1
ATOM 2416 C C . THR A 1 306 ? 2.313 12.705 -10.507 1.00 63.16 306 THR A C 1
ATOM 2418 O O . THR A 1 306 ? 3.483 12.996 -10.748 1.00 63.16 306 THR A O 1
ATOM 2421 N N . TRP A 1 307 ? 1.317 12.762 -11.397 1.00 53.19 307 TRP A N 1
ATOM 2422 C CA . TRP A 1 307 ? 1.449 12.860 -12.864 1.00 53.19 307 TRP A CA 1
ATOM 2423 C C . TRP A 1 307 ? 2.059 11.634 -13.566 1.00 53.19 307 TRP A C 1
ATOM 2425 O O . TRP A 1 307 ? 2.042 11.585 -14.788 1.00 53.19 307 TRP A O 1
ATOM 2435 N N . GLU A 1 308 ? 2.522 10.642 -12.806 1.00 54.22 308 GLU A N 1
ATOM 2436 C CA . GLU A 1 308 ? 2.963 9.326 -13.271 1.00 54.22 308 GLU A CA 1
ATOM 2437 C C . GLU A 1 308 ? 2.294 8.289 -12.369 1.00 54.22 308 GLU A C 1
ATOM 2439 O O . GLU A 1 308 ? 2.805 7.984 -11.295 1.00 54.22 308 GLU A O 1
ATOM 2444 N N . ASP A 1 309 ? 1.108 7.811 -12.745 1.00 54.34 309 ASP A N 1
ATOM 2445 C CA . ASP A 1 309 ? 0.448 6.716 -12.035 1.00 54.34 309 ASP A CA 1
ATOM 2446 C C . ASP A 1 309 ? 0.351 5.501 -12.957 1.00 54.34 309 ASP A C 1
ATOM 2448 O O . ASP A 1 309 ? 0.030 5.625 -14.135 1.00 54.34 309 ASP A O 1
ATOM 2452 N N . GLY A 1 310 ? 0.622 4.302 -12.444 1.00 50.69 310 GLY A N 1
ATOM 2453 C CA . GLY A 1 310 ? 0.621 3.112 -13.296 1.00 50.69 310 GLY A CA 1
ATOM 2454 C C . GLY A 1 310 ? -0.765 2.663 -13.804 1.00 50.69 310 GLY A C 1
ATOM 2455 O O . GLY A 1 310 ? -0.841 1.712 -14.579 1.00 50.69 310 GLY A O 1
ATOM 2456 N N . VAL A 1 311 ? -1.874 3.274 -13.369 1.00 53.31 311 VAL A N 1
ATOM 2457 C CA . VAL A 1 311 ? -3.242 2.822 -13.705 1.00 53.31 311 VAL A CA 1
ATOM 2458 C C . VAL A 1 311 ? -3.834 3.619 -14.871 1.00 53.31 311 VAL A C 1
ATOM 2460 O O . VAL A 1 311 ? -4.629 3.076 -15.638 1.00 53.31 311 VAL A O 1
ATOM 2463 N N . SER A 1 312 ? -3.427 4.876 -15.042 1.00 53.12 312 SER A N 1
ATOM 2464 C CA . SER A 1 312 ? -3.819 5.745 -16.151 1.00 53.12 312 SER A CA 1
ATOM 2465 C C . SER A 1 312 ? -2.995 5.512 -17.419 1.00 53.12 312 SER A C 1
ATOM 2467 O O . SER A 1 312 ? -3.411 5.947 -18.495 1.00 53.12 312 SER A O 1
ATOM 2469 N N . GLN A 1 313 ? -1.883 4.776 -17.313 1.00 59.97 313 GLN A N 1
ATOM 2470 C CA . GLN A 1 313 ? -1.025 4.419 -18.439 1.00 59.97 313 GLN A CA 1
ATOM 2471 C C . GLN A 1 313 ? -1.680 3.352 -19.326 1.00 59.97 313 GLN A C 1
ATOM 2473 O O . GLN A 1 313 ? -1.946 2.226 -18.898 1.00 59.97 313 GLN A O 1
ATOM 2478 N N . GLU A 1 314 ? -1.889 3.688 -20.601 1.00 60.88 314 GLU A N 1
ATOM 2479 C CA . GLU A 1 314 ? -2.404 2.749 -21.608 1.00 60.88 314 GLU A CA 1
ATOM 2480 C C . GLU A 1 314 ? -1.383 1.648 -21.939 1.00 60.88 314 GLU A C 1
ATOM 2482 O O . GLU A 1 314 ? -1.755 0.525 -22.285 1.00 60.88 314 GLU A O 1
ATOM 2487 N N . ASN A 1 315 ? -0.086 1.950 -21.796 1.00 70.25 315 ASN A N 1
ATOM 2488 C CA . ASN A 1 315 ? 0.997 1.008 -22.044 1.00 70.25 315 ASN A CA 1
ATOM 2489 C C . ASN A 1 315 ? 1.550 0.429 -20.734 1.00 70.25 315 ASN A C 1
ATOM 2491 O O . ASN A 1 315 ? 2.051 1.153 -19.878 1.00 70.25 315 ASN A O 1
ATOM 2495 N N . ARG A 1 316 ? 1.554 -0.906 -20.632 1.00 77.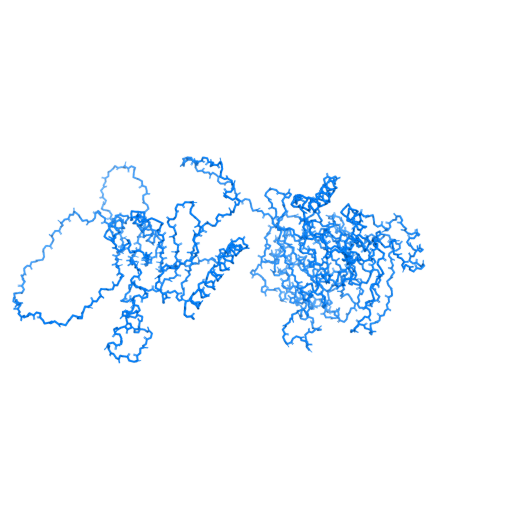00 316 ARG A N 1
ATOM 2496 C CA . ARG A 1 316 ? 2.130 -1.652 -19.499 1.00 77.00 316 ARG A CA 1
ATOM 2497 C C . ARG A 1 316 ? 3.614 -1.373 -19.262 1.00 77.00 316 ARG A C 1
ATOM 2499 O O . ARG A 1 316 ? 4.082 -1.538 -18.142 1.00 77.00 316 ARG A O 1
ATOM 2506 N N . GLN A 1 317 ? 4.345 -0.980 -20.302 1.00 77.06 317 GLN A N 1
ATOM 2507 C CA . GLN A 1 317 ? 5.767 -0.642 -20.201 1.00 77.06 317 GLN A CA 1
ATOM 2508 C C . GLN A 1 317 ? 5.998 0.641 -19.392 1.00 77.06 317 GLN A C 1
ATOM 2510 O O . GLN A 1 317 ? 7.027 0.777 -18.754 1.00 77.06 317 GLN A O 1
ATOM 2515 N N . SER A 1 318 ? 5.018 1.544 -19.341 1.00 82.75 318 SER A N 1
ATOM 2516 C CA . SER A 1 318 ? 5.118 2.818 -18.620 1.00 82.75 318 SER A CA 1
ATOM 2517 C C . SER A 1 318 ? 4.689 2.718 -17.152 1.00 82.75 318 SER A C 1
ATOM 2519 O O . SER A 1 318 ? 4.428 3.729 -16.509 1.00 82.75 318 SER A O 1
ATOM 2521 N N . TYR A 1 319 ? 4.567 1.509 -16.598 1.00 89.56 319 TYR A N 1
ATOM 2522 C CA . TYR A 1 319 ? 4.214 1.347 -15.191 1.00 89.56 319 TYR A CA 1
ATOM 2523 C C . TYR A 1 319 ? 5.340 1.804 -14.266 1.00 89.56 319 TYR A C 1
ATOM 2525 O O . TYR A 1 319 ? 6.515 1.501 -14.476 1.00 89.56 319 TYR A O 1
ATOM 2533 N N . THR A 1 320 ? 4.952 2.465 -13.181 1.00 92.44 320 THR A N 1
ATOM 2534 C CA . THR A 1 320 ? 5.856 2.797 -12.084 1.00 92.44 320 THR A CA 1
ATOM 2535 C C . THR A 1 320 ? 6.314 1.533 -11.363 1.00 92.44 320 THR A C 1
ATOM 2537 O O . THR A 1 320 ? 5.629 0.501 -11.326 1.00 92.44 320 THR A O 1
ATOM 2540 N N . ASN A 1 321 ? 7.475 1.615 -10.726 1.00 95.31 321 ASN A N 1
ATOM 2541 C CA . ASN A 1 321 ? 8.008 0.538 -9.906 1.00 95.31 321 ASN A CA 1
ATOM 2542 C C . ASN A 1 321 ? 7.119 0.239 -8.698 1.00 95.31 321 ASN A C 1
ATOM 2544 O O . ASN A 1 321 ? 7.084 -0.905 -8.255 1.00 95.31 321 ASN A O 1
ATOM 2548 N N . ILE A 1 322 ? 6.333 1.208 -8.219 1.00 95.88 322 ILE A N 1
ATOM 2549 C CA . ILE A 1 322 ? 5.347 0.981 -7.157 1.00 95.88 322 ILE A CA 1
ATOM 2550 C C . ILE A 1 322 ? 4.222 0.069 -7.631 1.00 95.88 322 ILE A C 1
ATOM 2552 O O . ILE A 1 322 ? 3.930 -0.919 -6.956 1.00 95.88 322 ILE A O 1
ATOM 2556 N N . LEU A 1 323 ? 3.631 0.325 -8.803 1.00 93.81 323 LEU A N 1
ATOM 2557 C CA . LEU A 1 323 ? 2.602 -0.569 -9.334 1.00 93.81 323 LEU A CA 1
ATOM 2558 C C . LEU A 1 323 ? 3.171 -1.957 -9.662 1.00 93.81 323 LEU A C 1
ATOM 2560 O O . LEU A 1 323 ? 2.527 -2.977 -9.401 1.00 93.81 323 LEU A O 1
ATOM 2564 N N . ARG A 1 324 ? 4.377 -2.008 -10.237 1.00 94.75 324 ARG A N 1
ATOM 2565 C CA . ARG A 1 324 ? 5.052 -3.269 -10.581 1.00 94.75 324 ARG A CA 1
ATOM 2566 C C . ARG A 1 324 ? 5.355 -4.097 -9.333 1.00 94.75 324 ARG A C 1
ATOM 2568 O O . ARG A 1 324 ? 5.036 -5.286 -9.319 1.00 94.75 324 ARG A O 1
ATOM 2575 N N . LEU A 1 325 ? 5.876 -3.472 -8.277 1.00 96.94 325 LEU A N 1
ATOM 2576 C CA . LEU A 1 325 ? 6.127 -4.116 -6.989 1.00 96.94 325 LEU A CA 1
ATOM 2577 C C . LEU A 1 325 ? 4.822 -4.582 -6.334 1.00 96.94 325 LEU A C 1
ATOM 2579 O O . LEU A 1 325 ? 4.729 -5.745 -5.957 1.00 96.94 325 LEU A O 1
ATOM 2583 N N . ALA A 1 326 ? 3.790 -3.733 -6.280 1.00 96.75 326 ALA A N 1
ATOM 2584 C CA . ALA A 1 326 ? 2.492 -4.089 -5.702 1.00 96.75 326 ALA A CA 1
ATOM 2585 C C . ALA A 1 326 ? 1.879 -5.338 -6.361 1.00 96.75 326 ALA A C 1
ATOM 2587 O O . ALA A 1 326 ? 1.344 -6.203 -5.674 1.00 96.75 326 ALA A O 1
ATOM 2588 N N . ARG A 1 327 ? 2.010 -5.469 -7.689 1.00 95.62 327 ARG A N 1
ATOM 2589 C CA . ARG A 1 327 ? 1.550 -6.646 -8.454 1.00 95.62 327 ARG A CA 1
ATOM 2590 C C . ARG A 1 327 ? 2.438 -7.880 -8.308 1.00 95.62 327 ARG A C 1
ATOM 2592 O O . ARG A 1 327 ? 2.007 -8.967 -8.670 1.00 95.62 327 ARG A O 1
ATOM 2599 N N . THR A 1 328 ? 3.655 -7.708 -7.803 1.00 96.94 328 THR A N 1
ATOM 2600 C CA . THR A 1 328 ? 4.599 -8.800 -7.545 1.00 96.94 328 THR A CA 1
ATOM 2601 C C . THR A 1 328 ? 4.348 -9.448 -6.180 1.00 96.94 328 THR A C 1
ATOM 2603 O O . THR A 1 328 ? 4.795 -10.560 -5.944 1.00 96.94 328 THR A O 1
ATOM 2606 N N . ILE A 1 329 ? 3.637 -8.804 -5.256 1.00 98.06 329 ILE A N 1
ATOM 2607 C CA . ILE A 1 329 ? 3.412 -9.351 -3.910 1.00 98.06 329 ILE A CA 1
ATOM 2608 C C . ILE A 1 329 ? 2.346 -10.460 -3.959 1.00 98.06 329 ILE A C 1
ATOM 2610 O O . ILE A 1 329 ? 1.225 -10.237 -4.414 1.00 98.06 329 ILE A O 1
ATOM 2614 N N . ASN A 1 330 ? 2.680 -11.655 -3.458 1.00 97.94 330 ASN A N 1
ATOM 2615 C CA . ASN A 1 330 ? 1.736 -12.774 -3.348 1.00 97.94 330 ASN A CA 1
ATOM 2616 C C . ASN A 1 330 ? 0.636 -12.479 -2.317 1.00 97.94 330 ASN A C 1
ATOM 2618 O O . ASN A 1 330 ? 0.858 -11.741 -1.365 1.00 97.94 330 ASN A O 1
ATOM 2622 N N . HIS A 1 331 ? -0.529 -13.122 -2.426 1.00 97.00 331 HIS A N 1
ATOM 2623 C CA . HIS A 1 331 ? -1.618 -12.954 -1.446 1.00 97.00 331 HIS A CA 1
ATOM 2624 C C . HIS A 1 331 ? -1.307 -13.519 -0.049 1.00 97.00 331 HIS A C 1
ATOM 2626 O O . HIS A 1 331 ? -1.879 -13.076 0.947 1.00 97.00 331 HIS A O 1
ATOM 2632 N N . GLU A 1 332 ? -0.416 -14.503 0.036 1.00 96.12 332 GLU A N 1
ATOM 2633 C CA . GLU A 1 332 ? -0.006 -15.142 1.284 1.00 96.12 332 GLU A CA 1
ATOM 2634 C C . GLU A 1 332 ? 1.472 -15.529 1.224 1.00 96.12 332 GLU A C 1
ATOM 2636 O O . GLU A 1 332 ? 2.003 -15.851 0.159 1.00 96.12 332 GLU A O 1
ATOM 2641 N N . ASP A 1 333 ? 2.133 -15.515 2.376 1.00 95.00 333 ASP A N 1
ATOM 2642 C CA . ASP A 1 333 ? 3.470 -16.059 2.536 1.00 95.00 333 ASP A CA 1
ATOM 2643 C C . ASP A 1 333 ? 3.400 -17.491 3.067 1.00 95.00 333 ASP A C 1
ATOM 2645 O O . ASP A 1 333 ? 3.273 -17.737 4.270 1.00 95.00 333 ASP A O 1
ATOM 2649 N N . ALA A 1 334 ? 3.498 -18.435 2.134 1.00 92.69 334 ALA A N 1
ATOM 2650 C CA . ALA A 1 334 ? 3.478 -19.867 2.406 1.00 92.69 334 ALA A CA 1
ATOM 2651 C C . ALA A 1 334 ? 4.787 -20.410 3.017 1.00 92.69 334 ALA A C 1
ATOM 2653 O O . ALA A 1 334 ? 4.866 -21.609 3.279 1.00 92.69 334 ALA A O 1
ATOM 2654 N N . ARG A 1 335 ? 5.810 -19.569 3.260 1.00 89.12 335 ARG A N 1
ATOM 2655 C CA . ARG A 1 335 ? 7.009 -19.967 4.028 1.00 89.12 335 ARG A CA 1
ATOM 2656 C C . ARG A 1 335 ? 6.684 -20.255 5.499 1.00 89.12 335 ARG A C 1
ATOM 2658 O O . ARG A 1 335 ? 7.453 -20.934 6.170 1.00 89.12 335 ARG A O 1
ATOM 2665 N N . PHE A 1 336 ? 5.547 -19.756 5.987 1.00 88.56 336 PHE A N 1
ATOM 2666 C CA . PHE A 1 336 ? 5.081 -19.906 7.364 1.00 88.56 336 PHE A CA 1
ATOM 2667 C C . PHE A 1 336 ? 3.869 -20.842 7.438 1.00 88.56 336 PHE A C 1
ATOM 2669 O O . PHE A 1 336 ? 3.093 -20.952 6.489 1.00 88.56 336 PHE A O 1
ATOM 2676 N N . GLN A 1 337 ? 3.687 -21.506 8.583 1.00 88.12 337 GLN A N 1
ATOM 2677 C CA . GLN A 1 337 ? 2.548 -22.387 8.839 1.00 88.12 337 GLN A CA 1
ATOM 2678 C C . GLN A 1 337 ? 1.833 -21.967 10.139 1.00 88.12 337 GLN A C 1
ATOM 2680 O O . GLN A 1 337 ? 2.417 -22.115 11.213 1.00 88.12 337 GLN A O 1
ATOM 2685 N N . PRO A 1 338 ? 0.569 -21.497 10.080 1.00 90.25 338 PRO A N 1
ATOM 2686 C CA . PRO A 1 338 ? -0.221 -21.244 8.867 1.00 90.25 338 PRO A CA 1
ATOM 2687 C C . PRO A 1 338 ? 0.366 -20.109 7.996 1.00 90.25 338 PRO A C 1
ATOM 2689 O O . PRO A 1 338 ? 1.081 -19.262 8.535 1.00 90.25 338 PRO A O 1
ATOM 2692 N N . PRO A 1 339 ? 0.067 -20.077 6.678 1.00 93.50 339 PRO A N 1
ATOM 2693 C CA . PRO A 1 339 ? 0.520 -19.007 5.789 1.00 93.50 339 PRO A CA 1
ATOM 2694 C C . PRO A 1 339 ? 0.121 -17.625 6.304 1.00 93.50 339 PRO A C 1
ATOM 2696 O O . PRO A 1 339 ? -1.005 -17.437 6.768 1.00 93.50 339 PRO A O 1
ATOM 2699 N N . ILE A 1 340 ? 1.036 -16.659 6.208 1.00 95.81 340 ILE A N 1
ATOM 2700 C CA . ILE A 1 340 ? 0.802 -15.282 6.662 1.00 95.81 340 ILE A CA 1
ATOM 2701 C C . ILE A 1 340 ? 0.096 -14.502 5.541 1.00 95.81 340 ILE A C 1
ATOM 2703 O O . ILE A 1 340 ? 0.679 -14.351 4.466 1.00 95.81 340 ILE A O 1
ATOM 2707 N N . PRO A 1 341 ? -1.122 -13.967 5.747 1.00 97.69 341 PRO A N 1
ATOM 2708 C CA . PRO A 1 341 ? -1.796 -13.152 4.739 1.00 97.69 341 PRO A CA 1
ATOM 2709 C C . PRO A 1 341 ? -1.034 -11.854 4.443 1.00 97.69 341 PRO A C 1
ATOM 2711 O O . PRO A 1 341 ? -0.577 -11.182 5.370 1.00 97.69 341 PRO A O 1
ATOM 2714 N N . GLN A 1 342 ? -0.950 -11.472 3.167 1.00 98.19 342 GLN A N 1
ATOM 2715 C CA . GLN A 1 342 ? -0.343 -10.221 2.704 1.00 98.19 342 GLN A CA 1
ATOM 2716 C C . GLN A 1 342 ? -1.417 -9.359 2.025 1.00 98.19 342 GLN A C 1
ATOM 2718 O O . GLN A 1 342 ? -1.866 -9.648 0.915 1.00 98.19 342 GLN A O 1
ATOM 2723 N N . ILE A 1 343 ? -1.867 -8.310 2.714 1.00 98.06 343 ILE A N 1
ATOM 2724 C CA . ILE A 1 343 ? -2.943 -7.424 2.264 1.00 98.06 343 ILE A CA 1
ATOM 2725 C C . ILE A 1 343 ? -2.322 -6.187 1.619 1.00 98.06 343 ILE A C 1
ATOM 2727 O O . ILE A 1 343 ? -1.721 -5.367 2.307 1.00 98.06 343 ILE A O 1
ATOM 2731 N N . VAL A 1 344 ? -2.483 -6.056 0.303 1.00 98.06 344 VAL A N 1
ATOM 2732 C CA . VAL A 1 344 ? -1.907 -4.961 -0.485 1.00 98.06 344 VAL A CA 1
ATOM 2733 C C . VAL A 1 344 ? -2.950 -3.879 -0.752 1.00 98.06 344 VAL A C 1
ATOM 2735 O O . VAL A 1 344 ? -4.026 -4.163 -1.278 1.00 98.06 344 VAL A O 1
ATOM 2738 N N . PHE A 1 345 ? -2.596 -2.635 -0.448 1.00 97.50 345 PHE A N 1
ATOM 2739 C CA . PHE A 1 345 ? -3.303 -1.428 -0.855 1.00 97.50 345 PHE A CA 1
ATOM 2740 C C . PHE A 1 345 ? -2.417 -0.609 -1.783 1.00 97.50 345 PHE A C 1
ATOM 2742 O O . PHE A 1 345 ? -1.302 -0.234 -1.428 1.00 97.50 345 PHE A O 1
ATOM 2749 N N . TYR A 1 346 ? -2.923 -0.341 -2.982 1.00 94.94 346 TYR A N 1
ATOM 2750 C CA . TYR A 1 346 ? -2.271 0.521 -3.955 1.00 94.94 346 TYR A CA 1
ATOM 2751 C C . TYR A 1 346 ? -3.051 1.829 -4.060 1.00 94.94 346 TYR A C 1
ATOM 2753 O O . TYR A 1 346 ? -4.243 1.817 -4.368 1.00 94.94 346 TYR A O 1
ATOM 2761 N N . GLN A 1 347 ? -2.357 2.941 -3.843 1.00 90.00 347 GLN A N 1
ATOM 2762 C CA . GLN A 1 347 ? -2.893 4.287 -3.955 1.00 90.00 347 GLN A CA 1
ATOM 2763 C C . GLN A 1 347 ? -2.297 4.967 -5.186 1.00 90.00 347 GLN A C 1
ATOM 2765 O O . GLN A 1 347 ? -1.075 5.093 -5.311 1.00 90.00 347 GLN A O 1
ATOM 2770 N N . SER A 1 348 ? -3.162 5.422 -6.094 1.00 84.31 348 SER A N 1
ATOM 2771 C CA . SER A 1 348 ? -2.731 6.173 -7.270 1.00 84.31 348 SER A CA 1
ATOM 2772 C C . SER A 1 348 ? -2.181 7.548 -6.891 1.00 84.31 348 SER A C 1
ATOM 2774 O O . SER A 1 348 ? -2.574 8.153 -5.885 1.00 84.31 348 SER A O 1
ATOM 2776 N N . GLY A 1 349 ? -1.303 8.062 -7.749 1.00 71.00 349 GLY A N 1
ATOM 2777 C CA . GLY A 1 349 ? -0.732 9.392 -7.626 1.00 71.00 349 GLY A CA 1
ATOM 2778 C C . GLY A 1 349 ? -1.761 10.513 -7.520 1.00 71.00 349 GLY A C 1
ATOM 2779 O O . GLY A 1 349 ? -2.837 10.455 -8.117 1.00 71.00 349 GLY A O 1
ATOM 2780 N N . ILE A 1 350 ? -1.402 11.588 -6.818 1.00 63.66 350 ILE A N 1
ATOM 2781 C CA . ILE A 1 350 ? -2.141 12.864 -6.841 1.00 63.66 350 ILE A CA 1
ATOM 2782 C C . ILE A 1 350 ? -2.360 13.315 -8.308 1.00 63.66 350 ILE A C 1
ATOM 2784 O O . ILE A 1 350 ? -1.493 13.131 -9.164 1.00 63.66 350 ILE A O 1
ATOM 2788 N N . GLY A 1 351 ? -3.535 13.862 -8.631 1.00 53.75 351 GLY A N 1
ATOM 2789 C CA . GLY A 1 351 ? -3.861 14.345 -9.985 1.00 53.75 351 GLY A CA 1
ATOM 2790 C C . GLY A 1 351 ? -4.253 13.277 -11.022 1.00 53.75 351 GLY A C 1
ATOM 2791 O O . GLY A 1 351 ? -4.530 13.638 -12.161 1.00 53.75 351 GLY A O 1
ATOM 2792 N N . SER A 1 352 ? -4.320 11.991 -10.649 1.00 46.91 352 SER A N 1
ATOM 2793 C CA . SER A 1 352 ? -4.717 10.876 -11.539 1.00 46.91 352 SER A CA 1
ATOM 2794 C C . SER A 1 352 ? -6.233 10.706 -11.739 1.00 46.91 352 SER A C 1
ATOM 2796 O O . SER A 1 352 ? -6.680 9.928 -12.586 1.00 46.91 352 SER A O 1
ATOM 2798 N N . GLU A 1 353 ? -7.054 11.429 -10.976 1.00 51.81 353 GLU A N 1
ATOM 2799 C CA . GLU A 1 353 ? -8.509 11.287 -11.017 1.00 51.81 353 GLU A CA 1
ATOM 2800 C C . GLU A 1 353 ? -9.111 11.984 -12.246 1.00 51.81 353 GLU A C 1
ATOM 2802 O O . GLU A 1 353 ? -9.126 13.215 -12.357 1.00 51.81 353 GLU A O 1
ATOM 2807 N N . LYS A 1 354 ? -9.658 11.175 -13.168 1.00 40.53 354 LYS A N 1
ATOM 2808 C CA . LYS A 1 354 ? -10.413 11.606 -14.360 1.00 40.53 354 LYS A CA 1
ATOM 2809 C C . LYS A 1 354 ? -11.819 12.110 -14.003 1.00 40.53 354 LYS A C 1
ATOM 2811 O O . LYS A 1 354 ? -12.810 11.673 -14.587 1.00 40.53 354 LYS A O 1
ATOM 2816 N N . THR A 1 355 ? -11.929 13.034 -13.059 1.00 38.38 355 THR A N 1
ATOM 2817 C CA . THR A 1 355 ? -13.177 13.770 -12.831 1.00 38.38 355 THR A CA 1
ATOM 2818 C C . THR A 1 355 ? -13.107 15.047 -13.662 1.00 38.38 355 THR A C 1
ATOM 2820 O O . THR A 1 355 ? -12.144 15.797 -13.545 1.00 38.38 355 THR A O 1
ATOM 2823 N N . LEU A 1 356 ? -14.112 15.319 -14.503 1.00 35.62 356 LEU A N 1
ATOM 2824 C CA . LEU A 1 356 ? -14.161 16.455 -15.453 1.00 35.62 356 LEU A CA 1
ATOM 2825 C C . LEU A 1 356 ? -13.914 17.848 -14.822 1.00 35.62 356 LEU A C 1
ATOM 2827 O O . LEU A 1 356 ? -13.728 18.825 -15.539 1.00 35.62 356 LEU A O 1
ATOM 2831 N N . TYR A 1 357 ? -13.887 17.936 -13.491 1.00 32.56 357 TYR A N 1
ATOM 2832 C CA . TYR A 1 357 ? -13.647 19.146 -12.707 1.00 32.56 357 TYR A CA 1
ATOM 2833 C C . TYR A 1 357 ? -12.178 19.364 -12.276 1.00 32.56 357 TYR A C 1
ATOM 2835 O O . TYR A 1 357 ? -11.843 20.451 -11.809 1.00 32.56 357 TYR A O 1
ATOM 2843 N N . SER A 1 358 ? -11.280 18.376 -12.417 1.00 36.47 358 SER A N 1
ATOM 2844 C CA . SER A 1 358 ? -9.913 18.444 -11.861 1.00 36.47 358 SER A CA 1
ATOM 2845 C C . SER A 1 358 ? -8.874 19.100 -12.781 1.00 36.47 358 SER A C 1
ATOM 2847 O O . SER A 1 358 ? -7.831 19.540 -12.298 1.00 36.47 358 SER A O 1
ATOM 2849 N N . GLN A 1 359 ? -9.153 19.237 -14.084 1.00 34.06 359 GLN A N 1
ATOM 2850 C CA . GLN A 1 359 ? -8.136 19.639 -15.069 1.00 34.06 359 GLN A CA 1
ATOM 2851 C C . GLN A 1 359 ? -7.707 21.113 -15.022 1.00 34.06 359 GLN A C 1
ATOM 2853 O O . GLN A 1 359 ? -6.687 21.440 -15.621 1.00 34.06 359 GLN A O 1
ATOM 2858 N N . TYR A 1 360 ? -8.410 21.996 -14.303 1.00 33.12 360 TYR A N 1
ATOM 2859 C CA . TYR A 1 360 ? -8.059 23.425 -14.299 1.00 33.12 360 TYR A CA 1
ATOM 2860 C C . TYR A 1 360 ? -7.849 24.077 -12.927 1.00 33.12 360 TYR A C 1
ATOM 2862 O O . TYR A 1 360 ? -7.395 25.217 -12.899 1.00 33.12 360 TYR A O 1
ATOM 2870 N N . VAL A 1 361 ? -8.113 23.404 -11.795 1.00 32.94 361 VAL A N 1
ATOM 2871 C CA . VAL A 1 361 ? -8.031 24.078 -10.474 1.00 32.94 361 VAL A CA 1
ATOM 2872 C C . VAL A 1 361 ? -7.329 23.280 -9.358 1.00 32.94 361 VAL A C 1
ATOM 2874 O O . VAL A 1 361 ? -6.847 23.891 -8.412 1.00 32.94 361 VAL A O 1
ATOM 2877 N N . VAL A 1 362 ? -7.170 21.952 -9.441 1.00 37.81 362 VAL A N 1
ATOM 2878 C CA . VAL A 1 362 ? -6.786 21.143 -8.251 1.00 37.81 362 VAL A CA 1
ATOM 2879 C C . VAL A 1 362 ? -5.333 20.633 -8.267 1.00 37.81 362 VAL A C 1
ATOM 2881 O O . VAL A 1 362 ? -4.836 20.110 -7.276 1.00 37.81 362 VAL A O 1
ATOM 2884 N N . GLY A 1 363 ? -4.583 20.840 -9.351 1.00 38.06 363 GLY A N 1
ATOM 2885 C CA . GLY A 1 363 ? -3.232 20.276 -9.508 1.00 38.06 363 GLY A CA 1
ATOM 2886 C C . GLY A 1 363 ? -2.127 20.824 -8.586 1.00 38.06 363 GLY A C 1
ATOM 2887 O O . GLY A 1 363 ? -0.986 20.387 -8.727 1.00 38.06 363 GLY A O 1
ATOM 2888 N N . ILE A 1 364 ? -2.403 21.793 -7.698 1.00 39.25 364 ILE A N 1
ATOM 2889 C CA . ILE A 1 364 ? -1.365 22.522 -6.931 1.00 39.25 364 ILE A CA 1
ATOM 2890 C C . ILE A 1 364 ? -1.754 22.793 -5.451 1.00 39.25 364 ILE A C 1
ATOM 2892 O O . ILE A 1 364 ? -1.003 23.447 -4.732 1.00 39.25 364 ILE A O 1
ATOM 2896 N N . THR A 1 365 ? -2.878 22.293 -4.921 1.00 43.69 365 THR A N 1
ATOM 2897 C CA . THR A 1 365 ? -3.243 22.552 -3.508 1.00 43.69 365 THR A CA 1
ATOM 2898 C C . THR A 1 365 ? -2.768 21.444 -2.558 1.00 43.69 365 THR A C 1
ATOM 2900 O O . THR A 1 365 ? -2.941 20.251 -2.815 1.00 43.69 365 THR A O 1
ATOM 2903 N N . GLY A 1 366 ? -2.163 21.851 -1.431 1.00 46.56 366 GLY A N 1
ATOM 2904 C CA . GLY A 1 366 ? -1.679 20.962 -0.362 1.00 46.56 366 GLY A CA 1
ATOM 2905 C C . GLY A 1 366 ? -2.772 20.124 0.315 1.00 46.56 366 GLY A C 1
ATOM 2906 O O . GLY A 1 366 ? -2.441 19.119 0.939 1.00 46.56 366 GLY A O 1
ATOM 2907 N N . ASP A 1 367 ? -4.044 20.485 0.124 1.00 47.66 367 ASP A N 1
ATOM 2908 C CA . ASP A 1 367 ? -5.212 19.732 0.603 1.00 47.66 367 ASP A CA 1
ATOM 2909 C C . ASP A 1 367 ? -5.233 18.299 0.036 1.00 47.66 367 ASP A C 1
ATOM 2911 O O . ASP A 1 367 ? -5.442 17.344 0.774 1.00 47.66 367 ASP A O 1
ATOM 2915 N N . SER A 1 368 ? -4.846 18.118 -1.234 1.00 64.75 368 SER A N 1
ATOM 2916 C CA . SER A 1 368 ? -4.827 16.797 -1.889 1.00 64.75 368 SER A CA 1
ATOM 2917 C C . SER A 1 368 ? -3.800 15.805 -1.320 1.00 64.75 368 SER A C 1
ATOM 2919 O O . SER A 1 368 ? -3.936 14.597 -1.512 1.00 64.75 368 SER A O 1
ATOM 2921 N N . LEU A 1 369 ? -2.752 16.286 -0.638 1.00 70.00 369 LEU A N 1
ATOM 2922 C CA . LEU A 1 369 ? -1.755 15.415 -0.007 1.00 70.00 369 LEU A CA 1
ATOM 2923 C C . LEU A 1 369 ? -2.225 14.934 1.369 1.00 70.00 369 LEU A C 1
ATOM 2925 O O . LEU A 1 369 ? -1.962 13.785 1.721 1.00 70.00 369 LEU A O 1
ATOM 2929 N N . GLY A 1 370 ? -2.921 15.790 2.125 1.00 76.75 370 GLY A N 1
ATOM 2930 C CA . GLY A 1 370 ? -3.541 15.410 3.396 1.00 76.75 370 GLY A CA 1
ATOM 2931 C C . GLY A 1 370 ? -4.512 14.249 3.207 1.00 76.75 370 GLY A C 1
ATOM 2932 O O . GLY A 1 370 ? -4.364 13.228 3.874 1.00 76.75 370 GLY A O 1
ATOM 2933 N N . ASP A 1 371 ? -5.381 14.348 2.199 1.00 81.81 371 ASP A N 1
ATOM 2934 C CA . ASP A 1 371 ? -6.349 13.302 1.845 1.00 81.81 371 ASP A CA 1
ATOM 2935 C C . ASP A 1 371 ? -5.670 11.960 1.527 1.00 81.81 371 ASP A C 1
ATOM 2937 O O . ASP A 1 371 ? -6.120 10.903 1.962 1.00 81.81 371 ASP A O 1
ATOM 2941 N N . LYS A 1 372 ? -4.543 11.981 0.800 1.00 85.00 372 LYS A N 1
ATOM 2942 C CA . LYS A 1 372 ? -3.794 10.758 0.461 1.00 85.00 372 LYS A CA 1
ATOM 2943 C C . LYS A 1 372 ? -3.131 10.128 1.683 1.00 85.00 372 LYS A C 1
ATOM 2945 O O . LYS A 1 372 ? -3.133 8.902 1.813 1.00 85.00 372 LYS A O 1
ATOM 2950 N N . VAL A 1 373 ? -2.576 10.943 2.582 1.00 88.62 373 VAL A N 1
ATOM 2951 C CA . VAL A 1 373 ? -2.021 10.456 3.853 1.00 88.62 373 VAL A CA 1
ATOM 2952 C C . VAL A 1 373 ? -3.133 9.862 4.720 1.00 88.62 373 VAL A C 1
ATOM 2954 O O . VAL A 1 373 ? -2.949 8.774 5.264 1.00 88.62 373 VAL A O 1
ATOM 2957 N N . GLU A 1 374 ? -4.283 10.533 4.809 1.00 91.00 374 GLU A N 1
ATOM 2958 C CA . GLU A 1 374 ? -5.452 10.055 5.548 1.00 91.00 374 GLU A CA 1
ATOM 2959 C C . GLU A 1 374 ? -5.988 8.743 4.973 1.00 91.00 374 GLU A C 1
ATOM 2961 O O . GLU A 1 374 ? -6.171 7.798 5.727 1.00 91.00 374 GLU A O 1
ATOM 2966 N N . GLU A 1 375 ? -6.158 8.628 3.656 1.00 93.25 375 GLU A N 1
ATOM 2967 C CA . GLU A 1 375 ? -6.637 7.407 2.995 1.00 93.25 375 GLU A CA 1
ATOM 2968 C C . GLU A 1 375 ? -5.707 6.209 3.266 1.00 93.25 375 GLU A C 1
ATOM 2970 O O . GLU A 1 375 ? -6.160 5.128 3.659 1.00 93.25 375 GLU A O 1
ATOM 2975 N N . ALA A 1 376 ? -4.393 6.403 3.116 1.00 95.44 376 ALA A N 1
ATOM 2976 C CA . ALA A 1 376 ? -3.399 5.365 3.372 1.00 95.44 376 ALA A CA 1
ATOM 2977 C C . ALA A 1 376 ? -3.352 4.963 4.858 1.00 95.44 376 ALA A C 1
ATOM 2979 O O . ALA A 1 376 ? -3.290 3.773 5.183 1.00 95.44 376 ALA A O 1
ATOM 2980 N N . TYR A 1 377 ? -3.419 5.937 5.769 1.00 96.69 377 TYR A N 1
ATOM 2981 C CA . TYR A 1 377 ? -3.455 5.678 7.206 1.00 96.69 377 TYR A CA 1
ATOM 2982 C C . TYR A 1 377 ? -4.773 5.009 7.628 1.00 96.69 377 TYR A C 1
ATOM 2984 O O . TYR A 1 377 ? -4.756 4.053 8.403 1.00 96.69 377 TYR A O 1
ATOM 2992 N N . ALA A 1 378 ? -5.908 5.439 7.075 1.00 97.12 378 ALA A N 1
ATOM 2993 C CA . ALA A 1 378 ? -7.222 4.855 7.312 1.00 97.12 378 ALA A CA 1
ATOM 2994 C C . ALA A 1 378 ? -7.246 3.385 6.893 1.00 97.12 378 ALA A C 1
ATOM 2996 O O . ALA A 1 378 ? -7.734 2.547 7.654 1.00 97.12 378 ALA A O 1
ATOM 2997 N N . PHE A 1 379 ? -6.672 3.045 5.734 1.00 97.88 379 PHE A N 1
ATOM 2998 C CA . PHE A 1 379 ? -6.539 1.654 5.308 1.00 97.88 379 PHE A CA 1
ATOM 2999 C C . PHE A 1 379 ? -5.800 0.809 6.357 1.00 97.88 379 PHE A C 1
ATOM 3001 O O . PHE A 1 379 ? -6.264 -0.281 6.707 1.00 97.88 379 PHE A O 1
ATOM 3008 N N . ILE A 1 380 ? -4.698 1.323 6.910 1.00 98.25 380 ILE A N 1
ATOM 3009 C CA . ILE A 1 380 ? -3.966 0.655 7.992 1.00 98.25 380 ILE A CA 1
ATOM 3010 C C . ILE A 1 380 ? -4.849 0.549 9.239 1.00 98.25 380 ILE A C 1
ATOM 3012 O O . ILE A 1 380 ? -5.048 -0.557 9.726 1.00 98.25 380 ILE A O 1
ATOM 3016 N N . ALA A 1 381 ? -5.443 1.641 9.725 1.00 97.44 381 ALA A N 1
ATOM 3017 C CA . ALA A 1 381 ? -6.269 1.655 10.938 1.00 97.44 381 ALA A CA 1
ATOM 3018 C C . ALA A 1 381 ? -7.452 0.666 10.889 1.00 97.44 381 ALA A C 1
ATOM 3020 O O . ALA A 1 381 ? -7.801 0.059 11.905 1.00 97.44 381 ALA A O 1
ATOM 3021 N N . HIS A 1 382 ? -8.041 0.462 9.705 1.00 96.88 382 HIS A N 1
ATOM 3022 C CA . HIS A 1 382 ? -9.164 -0.455 9.498 1.00 96.88 382 HIS A CA 1
ATOM 3023 C C . HIS A 1 382 ? -8.760 -1.931 9.446 1.00 96.88 382 HIS A C 1
ATOM 3025 O O . HIS A 1 382 ? -9.546 -2.787 9.852 1.00 96.88 382 HIS A O 1
ATOM 3031 N N . ASN A 1 383 ? -7.563 -2.240 8.945 1.00 96.88 383 ASN A N 1
ATOM 3032 C CA . ASN A 1 383 ? -7.118 -3.620 8.722 1.00 96.88 383 ASN A CA 1
ATOM 3033 C C . ASN A 1 383 ? -6.119 -4.112 9.779 1.00 96.88 383 ASN A C 1
ATOM 3035 O O . ASN A 1 383 ? -5.947 -5.324 9.955 1.00 96.88 383 ASN A O 1
ATOM 3039 N N . TYR A 1 384 ? -5.467 -3.181 10.475 1.00 96.62 384 TYR A N 1
ATOM 3040 C CA . TYR A 1 384 ? -4.479 -3.455 11.501 1.00 96.62 384 TYR A CA 1
ATOM 3041 C C . TYR A 1 384 ? -5.149 -3.928 12.775 1.00 96.62 384 TYR A C 1
ATOM 3043 O O . TYR A 1 384 ? -6.045 -3.297 13.342 1.00 96.62 384 TYR A O 1
ATOM 3051 N N . GLN A 1 385 ? -4.640 -5.039 13.264 1.00 93.44 385 GLN A N 1
ATOM 3052 C CA . GLN A 1 385 ? -4.902 -5.510 14.597 1.00 93.44 385 GLN A CA 1
ATOM 3053 C C . GLN A 1 385 ? -3.551 -5.679 15.310 1.00 93.44 385 GLN A C 1
ATOM 3055 O O . GLN A 1 385 ? -2.579 -6.075 14.665 1.00 93.44 385 GLN A O 1
ATOM 3060 N N . PRO A 1 386 ? -3.489 -5.458 16.635 1.00 92.56 386 PRO A N 1
ATOM 3061 C CA . PRO A 1 386 ? -2.267 -5.604 17.428 1.00 92.56 386 PRO A CA 1
ATOM 3062 C C . PRO A 1 386 ? -1.441 -6.840 17.039 1.00 92.56 386 PRO A C 1
ATOM 3064 O O . PRO A 1 386 ? -2.006 -7.940 16.937 1.00 92.56 386 PRO A O 1
ATOM 3067 N N . GLY A 1 387 ? -0.154 -6.626 16.757 1.00 89.81 387 GLY A N 1
ATOM 3068 C CA . GLY A 1 387 ? 0.816 -7.632 16.324 1.00 89.81 387 GLY A CA 1
ATOM 3069 C C . GLY A 1 387 ? 0.902 -7.874 14.813 1.00 89.81 387 GLY A C 1
ATOM 3070 O O . GLY A 1 387 ? 1.676 -8.735 14.414 1.00 89.81 387 GLY A O 1
ATOM 3071 N N . ASP A 1 388 ? 0.126 -7.187 13.964 1.00 94.88 388 ASP A N 1
ATOM 3072 C CA . ASP A 1 388 ? 0.297 -7.229 12.500 1.00 94.88 388 ASP A CA 1
ATOM 3073 C C . ASP A 1 388 ? 1.559 -6.458 12.051 1.00 94.88 388 ASP A C 1
ATOM 3075 O O . ASP A 1 388 ? 2.041 -5.565 12.736 1.00 94.88 388 ASP A O 1
ATOM 3079 N N . GLU A 1 389 ? 2.115 -6.796 10.888 1.00 96.06 389 GLU A N 1
ATOM 3080 C CA . GLU A 1 389 ? 3.270 -6.098 10.302 1.00 96.06 389 GLU A CA 1
ATOM 3081 C C . GLU A 1 389 ? 2.835 -5.034 9.292 1.00 96.06 389 GLU A C 1
ATOM 3083 O O . GLU A 1 389 ? 1.956 -5.289 8.468 1.00 96.06 389 GLU A O 1
ATOM 3088 N N . ILE A 1 390 ? 3.506 -3.879 9.292 1.00 97.81 390 ILE A N 1
ATOM 3089 C CA . ILE A 1 390 ? 3.246 -2.779 8.354 1.00 97.81 390 ILE A CA 1
ATOM 3090 C C . ILE A 1 390 ? 4.440 -2.593 7.414 1.00 97.81 390 ILE A C 1
ATOM 3092 O O . ILE A 1 390 ? 5.582 -2.454 7.860 1.00 97.81 390 ILE A O 1
ATOM 3096 N N . PHE A 1 391 ? 4.155 -2.555 6.114 1.00 98.62 391 PHE A N 1
ATOM 3097 C CA . PHE A 1 391 ? 5.105 -2.297 5.038 1.00 98.62 391 PHE A CA 1
ATOM 3098 C C . PHE A 1 391 ? 4.626 -1.101 4.220 1.00 98.62 391 PHE A C 1
ATOM 3100 O O . PHE A 1 391 ? 3.480 -1.076 3.771 1.00 98.62 391 PHE A O 1
ATOM 3107 N N . LEU A 1 392 ? 5.500 -0.125 4.001 1.00 98.44 392 LEU A N 1
ATOM 3108 C CA . LEU A 1 392 ? 5.177 1.095 3.270 1.00 98.44 392 LEU A CA 1
ATOM 3109 C C . LEU A 1 392 ? 6.118 1.236 2.078 1.00 98.44 392 LEU A C 1
ATOM 3111 O O . LEU A 1 392 ? 7.338 1.173 2.225 1.00 98.44 392 LEU A O 1
ATOM 3115 N N . PHE A 1 393 ? 5.555 1.473 0.901 1.00 98.25 393 PHE A N 1
ATOM 3116 C CA . PHE A 1 393 ? 6.303 1.742 -0.315 1.00 98.25 393 PHE A CA 1
ATOM 3117 C C . PHE A 1 393 ? 5.825 3.025 -0.961 1.00 98.25 393 PHE A C 1
ATOM 3119 O O . PHE A 1 393 ? 4.628 3.314 -0.957 1.00 98.25 393 PHE A O 1
ATOM 3126 N N . GLY A 1 394 ? 6.736 3.775 -1.574 1.00 95.38 394 GLY A N 1
ATOM 3127 C CA . GLY A 1 394 ? 6.304 4.893 -2.397 1.00 95.38 394 GLY A CA 1
ATOM 3128 C C . GLY A 1 394 ? 7.345 5.440 -3.355 1.00 95.38 394 GLY A C 1
ATOM 3129 O O . GLY A 1 394 ? 8.541 5.213 -3.193 1.00 95.38 394 GLY A O 1
ATOM 3130 N N . PHE A 1 395 ? 6.878 6.160 -4.369 1.00 93.06 395 PHE A N 1
ATOM 3131 C CA . PHE A 1 395 ? 7.715 6.837 -5.360 1.00 93.06 395 PHE A CA 1
ATOM 3132 C C . PHE A 1 395 ? 7.406 8.335 -5.371 1.00 93.06 395 PHE A C 1
ATOM 3134 O O . PHE A 1 395 ? 6.242 8.728 -5.301 1.00 93.06 395 PHE A O 1
ATOM 3141 N N . SER A 1 396 ? 8.422 9.197 -5.456 1.00 87.50 396 SER A N 1
ATOM 3142 C CA . SER A 1 396 ? 8.232 10.643 -5.622 1.00 87.50 396 SER A CA 1
ATOM 3143 C C . SER A 1 396 ? 7.428 11.276 -4.469 1.00 87.50 396 SER A C 1
ATOM 3145 O O . SER A 1 396 ? 7.780 11.126 -3.299 1.00 87.50 396 SER A O 1
ATOM 3147 N N . ARG A 1 397 ? 6.317 11.965 -4.759 1.00 82.69 397 ARG A N 1
ATOM 3148 C CA . ARG A 1 397 ? 5.356 12.440 -3.743 1.00 82.69 397 ARG A CA 1
ATOM 3149 C C . ARG A 1 397 ? 4.626 11.296 -3.019 1.00 82.69 397 ARG A C 1
ATOM 3151 O O . ARG A 1 397 ? 4.257 11.449 -1.857 1.00 82.69 397 ARG A O 1
ATOM 3158 N N . GLY A 1 398 ? 4.482 10.130 -3.646 1.00 87.69 398 GLY A N 1
ATOM 3159 C CA . GLY A 1 398 ? 4.021 8.909 -2.985 1.00 87.69 398 GLY A CA 1
ATOM 3160 C C . GLY A 1 398 ? 5.022 8.394 -1.945 1.00 87.69 398 GLY A C 1
ATOM 3161 O O . GLY A 1 398 ? 4.622 7.970 -0.866 1.00 87.69 398 GLY A O 1
ATOM 3162 N N . ALA A 1 399 ? 6.331 8.538 -2.189 1.00 90.62 399 ALA A N 1
ATOM 3163 C CA . ALA A 1 399 ? 7.358 8.262 -1.178 1.00 90.62 399 ALA A CA 1
ATOM 3164 C C . ALA A 1 399 ? 7.251 9.219 0.018 1.00 90.62 399 ALA A C 1
ATOM 3166 O O . ALA A 1 399 ? 7.395 8.798 1.165 1.00 90.62 399 ALA A O 1
ATOM 3167 N N . TYR A 1 400 ? 6.953 10.497 -0.236 1.00 86.19 400 TYR A N 1
ATOM 3168 C CA . TYR A 1 400 ? 6.669 11.457 0.831 1.00 86.19 400 TYR A CA 1
ATOM 3169 C C . TYR A 1 400 ? 5.416 11.054 1.624 1.00 86.19 400 TYR A C 1
ATOM 3171 O O . TYR A 1 400 ? 5.460 11.024 2.849 1.00 86.19 400 TYR A O 1
ATOM 3179 N N . THR A 1 401 ? 4.343 10.643 0.940 1.00 88.69 401 THR A N 1
ATOM 3180 C CA . THR A 1 401 ? 3.107 10.125 1.562 1.00 88.69 401 THR A CA 1
ATOM 3181 C C . THR A 1 401 ? 3.398 8.921 2.460 1.00 88.69 401 THR A C 1
ATOM 3183 O O . THR A 1 401 ? 3.057 8.941 3.640 1.00 88.69 401 THR A O 1
ATOM 3186 N N . ALA A 1 402 ? 4.116 7.914 1.951 1.00 92.81 402 ALA A N 1
ATOM 3187 C CA . ALA A 1 402 ? 4.516 6.733 2.716 1.00 92.81 402 ALA A CA 1
ATOM 3188 C C . ALA A 1 402 ? 5.336 7.103 3.965 1.00 92.81 402 ALA A C 1
ATOM 3190 O O . ALA A 1 402 ? 5.123 6.550 5.041 1.00 92.81 402 ALA A O 1
ATOM 3191 N N . ARG A 1 403 ? 6.239 8.083 3.858 1.00 90.56 403 ARG A N 1
ATOM 3192 C CA . ARG A 1 403 ? 7.034 8.567 4.997 1.00 90.56 403 ARG A CA 1
ATOM 3193 C C . ARG A 1 403 ? 6.222 9.388 5.997 1.00 90.56 403 ARG A C 1
ATOM 3195 O O . ARG A 1 403 ? 6.487 9.285 7.189 1.00 90.56 403 ARG A O 1
ATOM 3202 N N . MET A 1 404 ? 5.229 10.152 5.548 1.00 87.88 404 MET A N 1
ATOM 3203 C CA . MET A 1 404 ? 4.291 10.856 6.430 1.00 87.88 404 MET A CA 1
ATOM 3204 C C . MET A 1 404 ? 3.405 9.871 7.193 1.00 87.88 404 MET A C 1
ATOM 3206 O O . MET A 1 404 ? 3.246 10.006 8.402 1.00 87.88 404 MET A O 1
ATOM 3210 N N . VAL A 1 405 ? 2.892 8.835 6.523 1.00 93.19 405 VAL A N 1
ATOM 3211 C CA . VAL A 1 405 ? 2.181 7.730 7.184 1.00 93.19 405 VAL A CA 1
ATOM 3212 C C . VAL A 1 405 ? 3.095 7.060 8.211 1.00 93.19 405 VAL A C 1
ATOM 3214 O O . VAL A 1 405 ? 2.678 6.841 9.348 1.00 93.19 405 VAL A O 1
ATOM 3217 N N . ALA A 1 406 ? 4.360 6.809 7.850 1.00 93.06 406 ALA A N 1
ATOM 3218 C CA . ALA A 1 406 ? 5.337 6.251 8.774 1.00 93.06 406 ALA A CA 1
ATOM 3219 C C . ALA A 1 406 ? 5.540 7.145 10.004 1.00 93.06 406 ALA A C 1
ATOM 3221 O O . ALA A 1 406 ? 5.519 6.644 11.126 1.00 93.06 406 ALA A O 1
ATOM 3222 N N . MET A 1 407 ? 5.687 8.458 9.809 1.00 89.81 407 MET A N 1
ATOM 3223 C CA . MET A 1 407 ? 5.757 9.435 10.895 1.00 89.81 407 MET A CA 1
ATOM 3224 C C . MET A 1 407 ? 4.517 9.362 11.784 1.00 89.81 407 MET A C 1
ATOM 3226 O O . MET A 1 407 ? 4.671 9.228 12.990 1.00 89.81 407 MET A O 1
ATOM 3230 N N . PHE A 1 408 ? 3.301 9.419 11.232 1.00 91.12 408 PHE A N 1
ATOM 3231 C CA . PHE A 1 408 ? 2.085 9.384 12.050 1.00 91.12 408 PHE A CA 1
ATOM 3232 C C . PHE A 1 408 ? 1.981 8.086 12.856 1.00 91.12 408 PHE A C 1
ATOM 3234 O O . PHE A 1 408 ? 1.681 8.136 14.044 1.00 91.12 408 PHE A O 1
ATOM 3241 N N . ILE A 1 409 ? 2.333 6.934 12.282 1.00 93.50 409 ILE A N 1
ATOM 3242 C CA . ILE A 1 409 ? 2.430 5.681 13.050 1.00 93.50 409 ILE A CA 1
ATOM 3243 C C . ILE A 1 409 ? 3.489 5.793 14.160 1.00 93.50 409 ILE A C 1
ATOM 3245 O O . ILE A 1 409 ? 3.290 5.321 15.279 1.00 93.50 409 ILE A O 1
ATOM 3249 N N . GLY A 1 410 ? 4.607 6.454 13.877 1.00 89.56 410 GLY A N 1
ATOM 3250 C CA . GLY A 1 410 ? 5.659 6.746 14.846 1.00 89.56 410 GLY A CA 1
ATOM 3251 C C . GLY A 1 410 ? 5.262 7.725 15.941 1.00 89.56 410 GLY A C 1
ATOM 3252 O O . GLY A 1 410 ? 5.799 7.636 17.035 1.00 89.56 410 GLY A O 1
ATOM 3253 N N . GLU A 1 411 ? 4.316 8.622 15.693 1.00 87.94 411 GLU A N 1
ATOM 3254 C CA . GLU A 1 411 ? 3.943 9.711 16.598 1.00 87.94 411 GLU A CA 1
ATOM 3255 C C . GLU A 1 411 ? 2.689 9.384 17.416 1.00 87.94 411 GLU A C 1
ATOM 3257 O O . GLU A 1 411 ? 2.694 9.526 18.638 1.00 87.94 411 GLU A O 1
ATOM 3262 N N . ILE A 1 412 ? 1.643 8.866 16.769 1.00 92.25 412 ILE A N 1
ATOM 3263 C CA . ILE A 1 412 ? 0.347 8.552 17.391 1.00 92.25 412 ILE A CA 1
ATOM 3264 C C . ILE A 1 412 ? 0.045 7.046 17.454 1.00 92.25 412 ILE A C 1
ATOM 3266 O O . ILE A 1 412 ? -0.964 6.637 18.029 1.00 92.25 412 ILE A O 1
ATOM 3270 N N . GLY A 1 413 ? 0.925 6.198 16.911 1.00 93.88 413 GLY A N 1
ATOM 3271 C CA . GLY A 1 413 ? 0.682 4.760 16.787 1.00 93.88 413 GLY A CA 1
ATOM 3272 C C . GLY A 1 413 ? -0.342 4.447 15.697 1.00 93.88 413 GLY A C 1
ATOM 3273 O O . GLY A 1 413 ? -0.480 5.208 14.743 1.00 93.88 413 GLY A O 1
ATOM 3274 N N . VAL A 1 414 ? -1.065 3.333 15.818 1.00 96.19 414 VAL A N 1
ATOM 3275 C CA . VAL A 1 414 ? -2.127 2.954 14.869 1.00 96.19 414 VAL A CA 1
ATOM 3276 C C . VAL A 1 414 ? -3.483 3.162 15.528 1.00 96.19 414 VAL A C 1
ATOM 3278 O O . VAL A 1 414 ? -3.850 2.378 16.404 1.00 96.19 414 VAL A O 1
ATOM 3281 N N . LEU A 1 415 ? -4.228 4.192 15.121 1.00 96.25 415 LEU A N 1
ATOM 3282 C CA . LEU A 1 415 ? -5.571 4.472 15.643 1.00 96.25 415 LEU A CA 1
ATOM 3283 C C . LEU A 1 415 ? -6.518 3.274 15.459 1.00 96.25 415 LEU A C 1
ATOM 3285 O O . LEU A 1 415 ? -6.337 2.444 14.560 1.00 96.25 415 LEU A O 1
ATOM 3289 N N . ASP A 1 416 ? -7.530 3.167 16.324 1.00 95.44 416 ASP A N 1
ATOM 3290 C CA . ASP A 1 416 ? -8.680 2.323 16.004 1.00 95.44 416 ASP A CA 1
ATOM 3291 C C . ASP A 1 416 ? -9.478 2.951 14.864 1.00 95.44 416 ASP A C 1
ATOM 3293 O O . ASP A 1 416 ? -9.525 4.170 14.713 1.00 95.44 416 ASP A O 1
ATOM 3297 N N . ARG A 1 417 ? -10.144 2.110 14.072 1.00 94.56 417 ARG A N 1
ATOM 3298 C CA . ARG A 1 417 ? -11.083 2.569 13.048 1.00 94.56 417 ARG A CA 1
ATOM 3299 C C . ARG A 1 417 ? -12.158 3.509 13.611 1.00 94.56 417 ARG A C 1
ATOM 3301 O O . ARG A 1 417 ? -12.646 4.348 12.868 1.00 94.56 417 ARG A O 1
ATOM 3308 N N . THR A 1 418 ? -12.520 3.396 14.894 1.00 95.62 418 THR A N 1
ATOM 3309 C CA . THR A 1 418 ? -13.463 4.311 15.561 1.00 95.62 418 THR A CA 1
ATOM 3310 C C . THR A 1 418 ? -12.854 5.652 15.955 1.00 95.62 418 THR A C 1
ATOM 3312 O O . THR A 1 418 ? -13.603 6.581 16.219 1.00 95.62 418 THR A O 1
ATOM 3315 N N . ASP A 1 419 ? -11.526 5.759 16.000 1.00 94.50 419 ASP A N 1
ATOM 3316 C CA . ASP A 1 419 ? -10.815 6.984 16.383 1.00 94.50 419 ASP A CA 1
ATOM 3317 C C . ASP A 1 419 ? -10.369 7.801 15.154 1.00 94.50 419 ASP A C 1
ATOM 3319 O O . ASP A 1 419 ? -9.779 8.872 15.295 1.00 94.50 419 ASP A O 1
ATOM 3323 N N . MET A 1 420 ? -10.647 7.315 13.937 1.00 94.25 420 MET A N 1
ATOM 3324 C CA . MET A 1 420 ? -10.253 7.974 12.685 1.00 94.25 420 MET A CA 1
ATOM 3325 C C . MET A 1 420 ? -10.890 9.354 12.489 1.00 94.25 420 MET A C 1
ATOM 3327 O O . MET A 1 420 ? -10.272 10.198 11.845 1.00 94.25 420 MET A O 1
ATOM 3331 N N . ASP A 1 421 ? -12.035 9.636 13.120 1.00 92.50 421 ASP A N 1
ATOM 3332 C CA . ASP A 1 421 ? -12.669 10.967 13.121 1.00 92.50 421 ASP A CA 1
ATOM 3333 C C . ASP A 1 421 ? -11.734 12.067 13.672 1.00 92.50 421 ASP A C 1
ATOM 3335 O O . ASP A 1 421 ? -11.905 13.257 13.399 1.00 92.50 421 ASP A O 1
ATOM 3339 N N . HIS A 1 422 ? -10.712 11.682 14.445 1.00 91.62 422 HIS A N 1
ATOM 3340 C CA . HIS A 1 422 ? -9.721 12.597 15.004 1.00 91.62 422 HIS A CA 1
ATOM 3341 C C . HIS A 1 422 ? -8.515 12.838 14.090 1.00 91.62 422 HIS A C 1
ATOM 3343 O O . HIS A 1 422 ? -7.773 13.796 14.326 1.00 91.62 422 HIS A O 1
ATOM 3349 N N . PHE A 1 423 ? -8.310 12.021 13.050 1.00 90.81 423 PHE A N 1
ATOM 3350 C CA . PHE A 1 423 ? -7.099 12.066 12.227 1.00 90.81 423 PHE A CA 1
ATOM 3351 C C . PHE A 1 423 ? -6.901 13.431 11.564 1.00 90.81 423 PHE A C 1
ATOM 3353 O O . PHE A 1 423 ? -5.828 14.013 11.701 1.00 90.81 423 PHE A O 1
ATOM 3360 N N . ALA A 1 424 ? -7.941 13.996 10.943 1.00 87.50 424 ALA A N 1
ATOM 3361 C CA . ALA A 1 424 ? -7.867 15.312 10.307 1.00 87.50 424 ALA A CA 1
ATOM 3362 C C . ALA A 1 424 ? -7.452 16.420 11.297 1.00 87.50 424 ALA A C 1
ATOM 3364 O O . ALA A 1 424 ? -6.605 17.261 10.993 1.00 87.50 424 ALA A O 1
ATOM 3365 N N . THR A 1 425 ? -7.989 16.389 12.522 1.00 88.56 425 THR A N 1
ATOM 3366 C CA . THR A 1 425 ? -7.627 17.348 13.581 1.00 88.56 425 THR A CA 1
ATOM 3367 C C . THR A 1 425 ? -6.161 17.197 13.990 1.00 88.56 425 THR A C 1
ATOM 3369 O O . THR A 1 425 ? -5.445 18.193 14.106 1.00 88.56 425 THR A O 1
ATOM 3372 N N . ILE A 1 426 ? -5.694 15.957 14.164 1.00 88.38 426 ILE A N 1
ATOM 3373 C CA . ILE A 1 426 ? -4.296 15.652 14.495 1.00 88.38 426 ILE A CA 1
ATOM 3374 C C . ILE A 1 426 ? -3.370 16.106 13.359 1.00 88.38 426 ILE A C 1
ATOM 3376 O O . ILE A 1 426 ? -2.363 16.768 13.607 1.00 88.38 426 ILE A O 1
ATOM 3380 N N . PHE A 1 427 ? -3.725 15.802 12.112 1.00 85.44 427 PHE A N 1
ATOM 3381 C CA . PHE A 1 427 ? -2.960 16.177 10.928 1.00 85.44 427 PHE A CA 1
ATOM 3382 C C . PHE A 1 427 ? -2.776 17.697 10.839 1.00 85.44 427 PHE A C 1
ATOM 3384 O O . PHE A 1 427 ? -1.649 18.187 10.719 1.00 85.44 427 PHE A O 1
ATOM 3391 N N . LEU A 1 428 ? -3.867 18.457 10.980 1.00 82.94 428 LEU A N 1
ATOM 3392 C CA . LEU A 1 428 ? -3.836 19.921 10.980 1.00 82.94 428 LEU A CA 1
ATOM 3393 C C . LEU A 1 428 ? -3.003 20.480 12.141 1.00 82.94 428 LEU A C 1
ATOM 3395 O O . LEU A 1 428 ? -2.286 21.466 11.960 1.00 82.94 428 LEU A O 1
ATOM 3399 N N . ALA A 1 429 ? -3.059 19.856 13.320 1.00 84.31 429 ALA A N 1
ATOM 3400 C CA . ALA A 1 429 ? -2.244 20.252 14.464 1.00 84.31 429 ALA A CA 1
ATOM 3401 C C . ALA A 1 429 ? -0.741 20.039 14.201 1.00 84.31 429 ALA A C 1
ATOM 3403 O O . ALA A 1 429 ? 0.048 20.946 14.466 1.00 84.31 429 ALA A O 1
ATOM 3404 N N . TYR A 1 430 ? -0.340 18.918 13.588 1.00 80.38 430 TYR A N 1
ATOM 3405 C CA . TYR A 1 430 ? 1.049 18.687 13.161 1.00 80.38 430 TYR A CA 1
ATOM 3406 C C . TYR A 1 430 ? 1.505 19.673 12.076 1.00 80.38 430 TYR A C 1
ATOM 3408 O O . TYR A 1 430 ? 2.628 20.182 12.131 1.00 80.38 430 TYR A O 1
ATOM 3416 N N . GLN A 1 431 ? 0.634 19.997 11.117 1.00 78.00 431 GLN A N 1
ATOM 3417 C CA . GLN A 1 431 ? 0.941 20.975 10.072 1.00 78.00 431 GLN A CA 1
ATOM 3418 C C . GLN A 1 431 ? 1.144 22.386 10.648 1.00 78.00 431 GLN A C 1
ATOM 3420 O O . GLN A 1 431 ? 2.048 23.105 10.217 1.00 78.00 431 GLN A O 1
ATOM 3425 N N . LYS A 1 432 ? 0.329 22.785 11.634 1.00 81.00 432 LYS A N 1
ATOM 3426 C CA . LYS A 1 432 ? 0.507 24.045 12.374 1.00 81.00 432 LYS A CA 1
ATOM 3427 C C . LYS A 1 432 ? 1.780 24.024 13.214 1.00 81.00 432 LYS A C 1
ATOM 3429 O O . LYS A 1 432 ? 2.554 24.976 13.153 1.00 81.00 432 LYS A O 1
ATOM 3434 N N . LEU A 1 433 ? 2.032 22.926 13.929 1.00 79.12 433 LEU A N 1
ATOM 3435 C CA . LEU A 1 433 ? 3.195 22.761 14.801 1.00 79.12 433 LEU A CA 1
ATOM 3436 C C . LEU A 1 433 ? 4.508 22.991 14.048 1.00 79.12 433 LEU A C 1
ATOM 3438 O O . LEU A 1 433 ? 5.395 23.668 14.553 1.00 79.12 433 LEU A O 1
ATOM 3442 N N . GLY A 1 434 ? 4.637 22.454 12.836 1.00 73.19 434 GLY A N 1
ATOM 3443 C CA . GLY A 1 434 ? 5.859 22.627 12.058 1.00 73.19 434 GLY A CA 1
ATOM 3444 C C . GLY A 1 434 ? 5.997 23.995 11.360 1.00 73.19 434 GLY A C 1
ATOM 3445 O O . GLY A 1 434 ? 7.091 24.340 10.912 1.00 73.19 434 GLY A O 1
ATOM 3446 N N . LYS A 1 435 ? 4.922 24.797 11.292 1.00 73.38 435 LYS A N 1
ATOM 3447 C CA . LYS A 1 435 ? 4.925 26.183 10.774 1.00 73.38 435 LYS A CA 1
ATOM 3448 C C . LYS A 1 435 ? 5.103 27.238 11.867 1.00 73.38 435 LYS A C 1
ATOM 3450 O O . LYS A 1 435 ? 5.580 28.336 11.572 1.00 73.38 435 LYS A O 1
ATOM 3455 N N . SER A 1 436 ? 4.686 26.934 13.095 1.00 76.06 436 SER A N 1
ATOM 3456 C CA . SER A 1 436 ? 4.706 27.895 14.192 1.00 76.06 436 SER A CA 1
ATOM 3457 C C . SER A 1 436 ? 6.138 28.246 14.598 1.00 76.06 436 SER A C 1
ATOM 3459 O O . SER A 1 436 ? 7.014 27.389 14.709 1.00 76.06 436 SER A O 1
ATOM 3461 N N . LYS A 1 437 ? 6.372 29.541 14.821 1.00 79.81 437 LYS A N 1
ATOM 3462 C CA . LYS A 1 437 ? 7.605 30.075 15.422 1.00 79.81 437 LYS A CA 1
ATOM 3463 C C . LYS A 1 437 ? 7.387 30.520 16.869 1.00 79.81 437 LYS A C 1
ATOM 3465 O O . LYS A 1 437 ? 8.341 30.938 17.519 1.00 79.81 437 LYS A O 1
ATOM 3470 N N . ASP A 1 438 ? 6.146 30.459 17.352 1.00 88.69 438 ASP A N 1
ATOM 3471 C CA . ASP A 1 438 ? 5.772 30.854 18.703 1.00 88.69 438 ASP A CA 1
ATOM 3472 C C . ASP A 1 438 ? 5.845 29.644 19.644 1.00 88.69 438 ASP A C 1
ATOM 3474 O O . ASP A 1 438 ? 5.233 28.595 19.419 1.00 88.69 438 ASP A O 1
ATOM 3478 N N . ALA A 1 439 ? 6.612 29.794 20.723 1.00 86.62 439 ALA A N 1
ATOM 3479 C CA . ALA A 1 439 ? 6.773 28.764 21.737 1.00 86.62 439 ALA A CA 1
ATOM 3480 C C . ALA A 1 439 ? 5.468 28.493 22.507 1.00 86.62 439 ALA A C 1
ATOM 3482 O O . ALA A 1 439 ? 5.221 27.345 22.880 1.00 86.62 439 ALA A O 1
ATOM 3483 N N . ALA A 1 440 ? 4.628 29.514 22.717 1.00 87.88 440 ALA A N 1
ATOM 3484 C CA . ALA A 1 440 ? 3.364 29.370 23.438 1.00 87.88 440 ALA A CA 1
ATOM 3485 C C . ALA A 1 440 ? 2.341 28.569 22.617 1.00 87.88 440 ALA A C 1
ATOM 3487 O O . ALA A 1 440 ? 1.789 27.586 23.113 1.00 87.88 440 ALA A O 1
ATOM 3488 N N . GLU A 1 441 ? 2.164 28.917 21.339 1.00 86.31 441 GLU A N 1
ATOM 3489 C CA . GLU A 1 441 ? 1.324 28.162 20.399 1.00 86.31 441 GLU A CA 1
ATOM 3490 C C . GLU A 1 441 ? 1.819 26.713 20.245 1.00 86.31 441 GLU A C 1
ATOM 3492 O O . GLU A 1 441 ? 1.038 25.765 20.313 1.00 86.31 441 GLU A O 1
ATOM 3497 N N . THR A 1 442 ? 3.138 26.523 20.132 1.00 84.88 442 THR A N 1
ATOM 3498 C CA . THR A 1 442 ? 3.769 25.194 20.089 1.00 84.88 442 THR A CA 1
ATOM 3499 C C . THR A 1 442 ? 3.431 24.358 21.327 1.00 84.88 442 THR A C 1
ATOM 3501 O O . THR A 1 442 ? 3.142 23.165 21.214 1.00 84.88 442 THR A O 1
ATOM 3504 N N . GLN A 1 443 ? 3.476 24.955 22.521 1.00 87.50 443 GLN A N 1
ATOM 3505 C CA . GLN A 1 443 ? 3.151 24.260 23.766 1.00 87.50 443 GLN A CA 1
ATOM 3506 C C . GLN A 1 443 ? 1.661 23.911 23.849 1.00 87.50 443 GLN A C 1
ATOM 3508 O O . GLN A 1 443 ? 1.326 22.801 24.268 1.00 87.50 443 GLN A O 1
ATOM 3513 N N . GLN A 1 444 ? 0.784 24.814 23.409 1.00 89.62 444 GLN A N 1
ATOM 3514 C CA . GLN A 1 444 ? -0.653 24.567 23.352 1.00 89.62 444 GLN A CA 1
ATOM 3515 C C . GLN A 1 444 ? -0.993 23.417 22.394 1.00 89.62 444 GLN A C 1
ATOM 3517 O O . GLN A 1 444 ? -1.658 22.469 22.804 1.00 89.62 444 GLN A O 1
ATOM 3522 N N . LEU A 1 445 ? -0.470 23.438 21.164 1.00 86.06 445 LEU A N 1
ATOM 3523 C CA . LEU A 1 445 ? -0.689 22.372 20.178 1.00 86.06 445 LEU A CA 1
ATOM 3524 C C . LEU A 1 445 ? -0.212 21.010 20.702 1.00 86.06 445 LEU A C 1
ATOM 3526 O O . LEU A 1 445 ? -0.895 20.000 20.546 1.00 86.06 445 LEU A O 1
ATOM 3530 N N . LYS A 1 446 ? 0.942 20.969 21.382 1.00 86.75 446 LYS A N 1
ATOM 3531 C CA . LYS A 1 446 ? 1.434 19.741 22.026 1.00 86.75 446 LYS A CA 1
ATOM 3532 C C . LYS A 1 446 ? 0.501 19.245 23.131 1.00 86.75 446 LYS A C 1
ATOM 3534 O O . LYS A 1 446 ? 0.317 18.037 23.249 1.00 86.75 446 LYS A O 1
ATOM 3539 N N . ALA A 1 447 ? -0.081 20.144 23.924 1.00 88.06 447 ALA A N 1
ATOM 3540 C CA . ALA A 1 447 ? -1.044 19.781 24.961 1.00 88.06 447 ALA A CA 1
ATOM 3541 C C . ALA A 1 447 ? -2.354 19.237 24.361 1.00 88.06 447 ALA A C 1
ATOM 3543 O O . ALA A 1 447 ? -2.866 18.229 24.842 1.00 88.06 447 ALA A O 1
ATOM 3544 N N . GLU A 1 448 ? -2.850 19.844 23.280 1.00 87.69 448 GLU A N 1
ATOM 3545 C CA . GLU A 1 448 ? -4.034 19.378 22.542 1.00 87.69 448 GLU A CA 1
ATOM 3546 C C . GLU A 1 448 ? -3.820 17.983 21.928 1.00 87.69 448 GLU A C 1
ATOM 3548 O O . GLU A 1 448 ? -4.728 17.153 21.936 1.00 87.69 448 GLU A O 1
ATOM 3553 N N . MET A 1 449 ? -2.605 17.688 21.451 1.00 88.44 449 MET A N 1
ATOM 3554 C CA . MET A 1 449 ? -2.255 16.386 20.866 1.00 88.44 449 MET A CA 1
ATOM 3555 C C . MET A 1 449 ? -1.845 15.319 21.891 1.00 88.44 449 MET A C 1
ATOM 3557 O O . MET A 1 449 ? -1.776 14.141 21.538 1.00 88.44 449 MET A O 1
ATOM 3561 N N . ALA A 1 450 ? -1.603 15.686 23.154 1.00 89.81 450 ALA A N 1
ATOM 3562 C CA . ALA A 1 450 ? -1.127 14.775 24.199 1.00 89.81 450 ALA A CA 1
ATOM 3563 C C . ALA A 1 450 ? -1.952 13.475 24.367 1.00 89.81 450 ALA A C 1
ATOM 3565 O O . ALA A 1 450 ? -1.341 12.422 24.591 1.00 89.81 450 ALA A O 1
ATOM 3566 N N . PRO A 1 451 ? -3.298 13.474 24.217 1.00 92.81 451 PRO A N 1
ATOM 3567 C CA . PRO A 1 451 ? -4.087 12.240 24.267 1.00 92.81 451 PRO A CA 1
ATOM 3568 C C . PRO A 1 451 ? -3.674 11.198 23.217 1.00 92.81 451 PRO A C 1
ATOM 3570 O O . PRO A 1 451 ? -3.799 9.998 23.461 1.00 92.81 451 PRO A O 1
ATOM 3573 N N . TRP A 1 452 ? -3.143 11.648 22.078 1.00 92.06 452 TRP A N 1
ATOM 3574 C CA . TRP A 1 452 ? -2.790 10.813 20.929 1.00 92.06 452 TRP A CA 1
ATOM 3575 C C . TRP A 1 452 ? -1.294 10.502 20.859 1.00 92.06 452 TRP A C 1
ATOM 3577 O O . TRP A 1 452 ? -0.920 9.416 20.424 1.00 92.06 452 TRP A O 1
ATOM 3587 N N . THR A 1 453 ? -0.441 11.413 21.331 1.00 89.44 453 THR A N 1
ATOM 3588 C CA . THR A 1 453 ? 1.027 11.306 21.221 1.00 89.44 453 THR A CA 1
ATOM 3589 C C . THR A 1 453 ? 1.710 10.747 22.467 1.00 89.44 453 THR A C 1
ATOM 3591 O O . THR A 1 453 ? 2.883 10.374 22.415 1.00 89.44 453 THR A O 1
ATOM 3594 N N . SER A 1 454 ? 1.005 10.668 23.602 1.00 88.44 454 SER A N 1
ATOM 3595 C CA . SER A 1 454 ? 1.562 10.061 24.817 1.00 88.44 454 SER A CA 1
ATOM 3596 C C . SER A 1 454 ? 1.972 8.602 24.582 1.00 88.44 454 SER A C 1
ATOM 3598 O O . SER A 1 454 ? 1.332 7.874 23.827 1.00 88.44 454 SER A O 1
ATOM 3600 N N . SER A 1 455 ? 3.018 8.136 25.270 1.00 85.12 455 SER A N 1
ATOM 3601 C CA . SER A 1 455 ? 3.513 6.754 25.139 1.00 85.12 455 SER A CA 1
ATOM 3602 C C . SER A 1 455 ? 2.454 5.692 25.457 1.00 85.12 455 SER A C 1
ATOM 3604 O O . SER A 1 455 ? 2.525 4.580 24.948 1.00 85.12 455 SER A O 1
ATOM 3606 N N . ASN A 1 456 ? 1.450 6.046 26.263 1.00 87.19 456 ASN A N 1
ATOM 3607 C CA . ASN A 1 456 ? 0.326 5.188 26.624 1.00 87.19 456 ASN A CA 1
ATOM 3608 C C . ASN A 1 456 ? -0.973 5.561 25.876 1.00 87.19 456 ASN A C 1
ATOM 3610 O O . ASN A 1 456 ? -2.070 5.252 26.352 1.00 87.19 456 ASN A O 1
ATOM 3614 N N . SER A 1 457 ? -0.893 6.256 24.739 1.00 92.12 457 SER A N 1
ATOM 3615 C CA . SER A 1 457 ? -2.075 6.550 23.927 1.00 92.12 457 SER A CA 1
ATOM 3616 C C . SER A 1 457 ? -2.678 5.262 23.340 1.00 92.12 457 SER A C 1
ATOM 3618 O O . SER A 1 457 ? -1.977 4.251 23.199 1.00 92.12 457 SER A O 1
ATOM 3620 N N . PRO A 1 458 ? -3.983 5.245 23.000 1.00 91.94 458 PRO A N 1
ATOM 3621 C CA . PRO A 1 458 ? -4.624 4.063 22.424 1.00 91.94 458 PRO A CA 1
ATOM 3622 C C . PRO A 1 458 ? -3.910 3.547 21.172 1.00 91.94 458 PRO A C 1
ATOM 3624 O O . PRO A 1 458 ? -3.661 2.346 21.062 1.00 91.94 458 PRO A O 1
ATOM 3627 N N . GLY A 1 459 ? -3.526 4.454 20.268 1.00 93.50 459 GLY A N 1
ATOM 3628 C CA . GLY A 1 459 ? -2.816 4.095 19.046 1.00 93.50 459 GLY A CA 1
ATOM 3629 C C . GLY A 1 459 ? -1.417 3.548 19.317 1.00 93.50 459 GLY A C 1
ATOM 3630 O O . GLY A 1 459 ? -1.022 2.547 18.714 1.00 93.50 459 GLY A O 1
ATOM 3631 N N . LYS A 1 460 ? -0.677 4.137 20.266 1.00 91.62 460 LYS A N 1
ATOM 3632 C CA . LYS A 1 460 ? 0.656 3.659 20.666 1.00 91.62 460 LYS A CA 1
ATOM 3633 C C . LYS A 1 460 ? 0.615 2.265 21.273 1.00 91.62 460 LYS A C 1
ATOM 3635 O O . LYS A 1 460 ? 1.371 1.407 20.839 1.00 91.62 460 LYS A O 1
ATOM 3640 N N . ARG A 1 461 ? -0.335 1.995 22.174 1.00 91.38 461 ARG A N 1
ATOM 3641 C CA . ARG A 1 461 ? -0.541 0.645 22.729 1.00 91.38 461 ARG A CA 1
ATOM 3642 C C . ARG A 1 461 ? -0.886 -0.398 21.666 1.00 91.38 461 ARG A C 1
ATOM 3644 O O . ARG A 1 461 ? -0.525 -1.559 21.813 1.00 91.38 461 ARG A O 1
ATOM 3651 N N . ARG A 1 462 ? -1.623 -0.010 20.621 1.00 92.62 462 ARG A N 1
ATOM 3652 C CA . ARG A 1 462 ? -1.945 -0.906 19.498 1.00 92.62 462 ARG A CA 1
ATOM 3653 C C . ARG A 1 462 ? -0.716 -1.207 18.642 1.00 92.62 462 ARG A C 1
ATOM 3655 O O . ARG A 1 462 ? -0.569 -2.337 18.182 1.00 92.62 462 ARG A O 1
ATOM 3662 N N . ALA A 1 463 ? 0.124 -0.203 18.410 1.00 89.50 463 ALA A N 1
ATOM 3663 C CA . ALA A 1 463 ? 1.337 -0.326 17.608 1.00 89.50 463 ALA A CA 1
ATOM 3664 C C . ALA A 1 463 ? 2.468 -1.080 18.333 1.00 89.50 463 ALA A C 1
ATOM 3666 O O . ALA A 1 463 ? 3.234 -1.762 17.672 1.00 89.50 463 ALA A O 1
ATOM 3667 N N . ASP A 1 464 ? 2.542 -0.979 19.664 1.00 84.25 464 ASP A N 1
ATOM 3668 C CA . ASP A 1 464 ? 3.580 -1.573 20.531 1.00 84.25 464 ASP A CA 1
ATOM 3669 C C . ASP A 1 464 ? 3.027 -2.748 21.367 1.00 84.25 464 ASP A C 1
ATOM 3671 O O . ASP A 1 464 ? 3.265 -2.898 22.566 1.00 84.25 464 ASP A O 1
ATOM 3675 N N . SER A 1 465 ? 2.149 -3.551 20.766 1.00 75.12 465 SER A N 1
ATOM 3676 C CA . SER A 1 465 ? 1.383 -4.567 21.502 1.00 75.12 465 SER A CA 1
ATOM 3677 C C . SER A 1 465 ? 2.178 -5.814 21.887 1.00 75.12 465 SER A C 1
ATOM 3679 O O . SER A 1 465 ? 1.790 -6.550 22.793 1.00 75.12 465 SER A O 1
ATOM 3681 N N . ASP A 1 466 ? 3.257 -6.073 21.165 1.00 66.94 466 ASP A N 1
ATOM 3682 C CA . ASP A 1 466 ? 4.166 -7.203 21.314 1.00 66.94 466 ASP A CA 1
ATOM 3683 C C . ASP A 1 466 ? 5.469 -6.811 22.022 1.00 66.94 466 ASP A C 1
ATOM 3685 O O . ASP A 1 466 ? 6.335 -7.667 22.195 1.00 66.94 466 ASP A O 1
ATOM 3689 N N . GLN A 1 467 ? 5.591 -5.551 22.467 1.00 64.75 467 GLN A N 1
ATOM 3690 C CA . GLN A 1 467 ? 6.850 -4.962 22.938 1.00 64.75 467 GLN A CA 1
ATOM 3691 C C . GLN A 1 467 ? 7.971 -5.089 21.891 1.00 64.75 467 GLN A C 1
ATOM 3693 O O . GLN A 1 467 ? 9.156 -5.019 22.236 1.00 64.75 467 GLN A O 1
ATOM 3698 N N . ASP A 1 468 ? 7.607 -5.312 20.620 1.00 58.06 468 ASP A N 1
ATOM 3699 C CA . ASP A 1 468 ? 8.540 -5.263 19.509 1.00 58.06 468 ASP A CA 1
ATOM 3700 C C . ASP A 1 468 ? 8.968 -3.803 19.348 1.00 58.06 468 ASP A C 1
ATOM 3702 O O . ASP A 1 468 ? 8.170 -2.866 19.373 1.00 58.06 468 ASP A O 1
ATOM 3706 N N . THR A 1 469 ? 10.269 -3.576 19.236 1.00 70.69 469 THR A N 1
ATOM 3707 C CA . THR A 1 469 ? 10.860 -2.236 19.337 1.00 70.69 469 THR A CA 1
ATOM 3708 C C . THR A 1 469 ? 10.501 -1.323 18.158 1.00 70.69 469 THR A C 1
ATOM 3710 O O . THR A 1 469 ? 10.814 -0.121 18.217 1.00 70.69 469 THR A O 1
ATOM 3713 N N . PHE A 1 470 ? 9.850 -1.874 17.123 1.00 88.31 470 PHE A N 1
ATOM 3714 C CA . PHE A 1 470 ? 9.513 -1.242 15.850 1.00 88.31 470 PHE A CA 1
ATOM 3715 C C . PHE A 1 470 ? 8.023 -1.380 15.501 1.00 88.31 470 PHE A C 1
ATOM 3717 O O . PHE A 1 470 ? 7.519 -2.480 15.308 1.00 88.31 470 PHE A O 1
ATOM 3724 N N . SER A 1 471 ? 7.331 -0.254 15.298 1.00 91.44 471 SER A N 1
ATOM 3725 C CA . SER A 1 471 ? 5.931 -0.250 14.846 1.00 91.44 471 SER A CA 1
ATOM 3726 C C . SER A 1 471 ? 5.767 -0.393 13.329 1.00 91.44 471 SER A C 1
ATOM 3728 O O . SER A 1 471 ? 4.653 -0.584 12.838 1.00 91.44 471 SER A O 1
ATOM 3730 N N . ILE A 1 472 ? 6.857 -0.285 12.561 1.00 94.62 472 ILE A N 1
ATOM 3731 C CA . ILE A 1 472 ? 6.865 -0.461 11.106 1.00 94.62 472 ILE A CA 1
ATOM 3732 C C . ILE A 1 472 ? 7.976 -1.426 10.729 1.00 94.62 472 ILE A C 1
ATOM 3734 O O . ILE A 1 472 ? 9.146 -1.213 11.057 1.00 94.62 472 ILE A O 1
ATOM 3738 N N . LYS A 1 473 ? 7.614 -2.459 9.964 1.00 95.75 473 LYS A N 1
ATOM 3739 C CA . LYS A 1 473 ? 8.565 -3.466 9.512 1.00 95.75 473 LYS A CA 1
ATOM 3740 C C . LYS A 1 473 ? 9.478 -2.890 8.442 1.00 95.75 473 LYS A C 1
ATOM 3742 O O . LYS A 1 473 ? 10.690 -2.925 8.594 1.00 95.75 473 LYS A O 1
ATOM 3747 N N . PHE A 1 474 ? 8.912 -2.328 7.378 1.00 97.81 474 PHE A N 1
ATOM 3748 C CA . PHE A 1 474 ? 9.692 -1.933 6.208 1.00 97.81 474 PHE A CA 1
ATOM 3749 C C . PHE A 1 474 ? 9.169 -0.641 5.580 1.00 97.81 474 PHE A C 1
ATOM 3751 O O . PHE A 1 474 ? 7.963 -0.486 5.390 1.00 97.81 474 PHE A O 1
ATOM 3758 N N . VAL A 1 475 ? 10.080 0.253 5.200 1.00 97.62 475 VAL A N 1
ATOM 3759 C CA . VAL A 1 475 ? 9.808 1.422 4.358 1.00 97.62 475 VAL A CA 1
ATOM 3760 C C . VAL A 1 475 ? 10.746 1.392 3.155 1.00 97.62 475 VAL A C 1
ATOM 3762 O O . VAL A 1 475 ? 11.952 1.572 3.306 1.00 97.62 475 VAL A O 1
ATOM 3765 N N . GLY A 1 476 ? 10.194 1.173 1.962 1.00 97.75 476 GLY A N 1
ATOM 3766 C CA . GLY A 1 476 ? 10.933 1.124 0.700 1.00 97.75 476 GLY A CA 1
ATOM 3767 C C . GLY A 1 476 ? 10.508 2.239 -0.242 1.00 97.75 476 GLY A C 1
ATOM 3768 O O . GLY A 1 476 ? 9.396 2.225 -0.763 1.00 97.75 476 GLY A O 1
ATOM 3769 N N . VAL A 1 477 ? 11.376 3.211 -0.494 1.00 96.25 477 VAL A N 1
ATOM 3770 C CA . VAL A 1 477 ? 11.023 4.376 -1.313 1.00 96.25 477 VAL A CA 1
ATOM 3771 C C . VAL A 1 477 ? 11.936 4.567 -2.515 1.00 96.25 477 VAL A C 1
ATOM 3773 O O . VAL A 1 477 ? 13.131 4.283 -2.468 1.00 96.25 477 VAL A O 1
ATOM 3776 N N . PHE A 1 478 ? 11.363 5.100 -3.588 1.00 96.00 478 PHE A N 1
ATOM 3777 C CA . PHE A 1 478 ? 12.065 5.528 -4.792 1.00 96.00 478 PHE A CA 1
ATOM 3778 C C . PHE A 1 478 ? 12.018 7.055 -4.856 1.00 96.00 478 PHE A C 1
ATOM 3780 O O . PHE A 1 478 ? 10.932 7.636 -4.847 1.00 96.00 478 PHE A O 1
ATOM 3787 N N . GLU A 1 479 ? 13.181 7.702 -4.904 1.00 89.81 479 GLU A N 1
ATOM 3788 C CA . GLU A 1 479 ? 13.346 9.141 -5.128 1.00 89.81 479 GLU A CA 1
ATOM 3789 C C . GLU A 1 479 ? 12.342 10.018 -4.358 1.00 89.81 479 GLU A C 1
ATOM 3791 O O . GLU A 1 479 ? 11.445 10.635 -4.935 1.00 89.81 479 GLU A O 1
ATOM 3796 N N . THR A 1 480 ? 12.474 10.087 -3.031 1.00 88.31 480 THR A N 1
ATOM 3797 C CA . THR A 1 480 ? 11.589 10.938 -2.220 1.00 88.31 480 THR A CA 1
ATOM 3798 C C . THR A 1 480 ? 11.812 12.412 -2.553 1.00 88.31 480 THR A C 1
ATOM 3800 O O . THR A 1 480 ? 12.852 12.967 -2.198 1.00 88.31 480 THR A O 1
ATOM 3803 N N . VAL A 1 481 ? 10.813 13.082 -3.130 1.00 76.12 481 VAL A N 1
ATOM 3804 C CA . VAL A 1 481 ? 10.846 14.529 -3.412 1.00 76.12 481 VAL A CA 1
ATOM 3805 C C . VAL A 1 481 ? 9.831 15.274 -2.548 1.00 76.12 481 VAL A C 1
ATOM 3807 O O . VAL A 1 481 ? 8.740 14.770 -2.290 1.00 76.12 481 VAL A O 1
ATOM 3810 N N . GLY A 1 482 ? 10.189 16.471 -2.076 1.00 60.03 482 GLY A N 1
ATOM 3811 C CA . GLY A 1 482 ? 9.312 17.277 -1.209 1.00 60.03 482 GLY A CA 1
ATOM 3812 C C . GLY A 1 482 ? 10.017 18.235 -0.242 1.00 60.03 482 GLY A C 1
ATOM 3813 O O . GLY A 1 482 ? 9.359 19.061 0.377 1.00 60.03 482 GLY A O 1
ATOM 3814 N N . SER A 1 483 ? 11.349 18.174 -0.126 1.00 50.28 483 SER A N 1
ATOM 3815 C CA . SER A 1 483 ? 12.110 18.996 0.833 1.00 50.28 483 SER A CA 1
ATOM 3816 C C . SER A 1 483 ? 12.411 20.429 0.359 1.00 50.28 483 SER A C 1
ATOM 3818 O O . SER A 1 483 ? 12.808 21.248 1.183 1.00 50.28 483 SER A O 1
ATOM 3820 N N . GLY A 1 484 ? 12.263 20.744 -0.935 1.00 41.28 484 GLY A N 1
ATOM 3821 C CA . GLY A 1 484 ? 12.748 22.011 -1.511 1.00 41.28 484 GLY A CA 1
ATOM 3822 C C . GLY A 1 484 ? 11.854 22.681 -2.559 1.00 41.28 484 GLY A C 1
ATOM 3823 O O . GLY A 1 484 ? 12.174 23.785 -2.980 1.00 41.28 484 GLY A O 1
ATOM 3824 N N . SER A 1 485 ? 10.741 22.065 -2.965 1.00 42.06 485 SER A N 1
ATOM 3825 C CA . SER A 1 485 ? 9.796 22.687 -3.901 1.00 42.06 485 SER A CA 1
ATOM 3826 C C . SER A 1 485 ? 8.847 23.643 -3.173 1.00 42.06 485 SER A C 1
ATOM 3828 O O . SER A 1 485 ? 8.740 23.610 -1.952 1.00 42.06 485 SER A O 1
ATOM 3830 N N . TYR A 1 486 ? 8.085 24.454 -3.905 1.00 38.19 486 TYR A N 1
ATOM 3831 C CA . TYR A 1 486 ? 7.019 25.333 -3.385 1.00 38.19 486 TYR A CA 1
ATOM 3832 C C . TYR A 1 486 ? 6.006 24.617 -2.454 1.00 38.19 486 TYR A C 1
ATOM 3834 O O . TYR A 1 486 ? 5.303 25.266 -1.684 1.00 38.19 486 TYR A O 1
ATOM 3842 N N . LEU A 1 487 ? 5.956 23.277 -2.488 1.00 36.62 487 LEU A N 1
ATOM 3843 C CA . LEU A 1 487 ? 5.172 22.422 -1.589 1.00 36.62 487 LEU A CA 1
ATOM 3844 C C . LEU A 1 487 ? 5.780 22.259 -0.183 1.00 36.62 487 LEU A C 1
ATOM 3846 O O . LEU A 1 487 ? 5.032 21.998 0.757 1.00 36.62 487 LEU A O 1
ATOM 3850 N N . SER A 1 488 ? 7.091 22.461 0.000 1.00 40.88 488 SER A N 1
ATOM 3851 C CA . SER A 1 488 ? 7.727 22.471 1.328 1.00 40.88 488 SER A CA 1
ATOM 3852 C C . SER A 1 488 ? 7.186 23.614 2.194 1.00 40.88 488 SER A C 1
ATOM 3854 O O . SER A 1 488 ? 6.993 23.439 3.392 1.00 40.88 488 SER A O 1
ATOM 3856 N N . ILE A 1 489 ? 6.820 24.742 1.572 1.00 37.25 489 ILE A N 1
ATOM 3857 C CA . ILE A 1 489 ? 6.170 25.898 2.213 1.00 37.25 489 ILE A CA 1
ATOM 3858 C C . ILE A 1 489 ? 4.768 25.531 2.740 1.00 37.25 489 ILE A C 1
ATOM 3860 O O . ILE A 1 489 ? 4.292 26.100 3.725 1.00 37.25 489 ILE A O 1
ATOM 3864 N N . LEU A 1 490 ? 4.093 24.555 2.123 1.00 37.81 490 LEU A N 1
ATOM 3865 C CA . LEU A 1 490 ? 2.739 24.157 2.507 1.00 37.81 490 LEU A CA 1
ATOM 3866 C C . LEU A 1 490 ? 2.717 23.143 3.657 1.00 37.81 490 LEU A C 1
ATOM 3868 O O . LEU A 1 490 ? 1.726 23.107 4.392 1.00 37.81 490 LEU A O 1
ATOM 3872 N N . ILE A 1 491 ? 3.781 22.362 3.859 1.00 46.00 491 ILE A N 1
ATOM 3873 C CA . ILE A 1 491 ? 3.816 21.257 4.833 1.00 46.00 491 ILE A CA 1
ATOM 3874 C C . ILE A 1 491 ? 5.199 21.192 5.496 1.00 46.00 491 ILE A C 1
ATOM 3876 O O . ILE A 1 491 ? 5.832 20.141 5.550 1.00 46.00 491 ILE A O 1
ATOM 3880 N N . THR A 1 492 ? 5.701 22.329 5.996 1.00 43.69 492 THR A N 1
ATOM 3881 C CA . THR A 1 492 ? 6.875 22.356 6.879 1.00 43.69 492 THR A CA 1
ATOM 3882 C C . THR A 1 492 ? 6.557 21.561 8.138 1.00 43.69 492 THR A C 1
ATOM 3884 O O . THR A 1 492 ? 6.140 22.124 9.136 1.00 43.69 492 THR A O 1
ATOM 3887 N N . THR A 1 493 ? 6.738 20.250 8.109 1.00 41.78 493 THR A N 1
ATOM 3888 C CA . THR A 1 493 ? 7.158 19.477 9.268 1.00 41.78 493 THR A CA 1
ATOM 3889 C C . THR A 1 493 ? 8.674 19.393 9.168 1.00 41.78 493 THR A C 1
ATOM 3891 O O . THR A 1 493 ? 9.211 18.973 8.144 1.00 41.78 493 THR A O 1
ATOM 3894 N N . ASN A 1 494 ? 9.358 19.870 10.206 1.00 45.00 494 ASN A N 1
ATOM 3895 C CA . ASN A 1 494 ? 10.804 19.775 10.400 1.00 45.00 494 ASN A CA 1
ATOM 3896 C C . ASN A 1 494 ? 11.330 18.411 9.882 1.00 45.00 494 ASN A C 1
ATOM 3898 O O . ASN A 1 494 ? 10.703 17.399 10.194 1.00 45.00 494 ASN A O 1
ATOM 3902 N N . PRO A 1 495 ? 12.437 18.320 9.118 1.00 42.53 495 PRO A N 1
ATOM 3903 C CA . PRO A 1 495 ? 12.981 17.038 8.634 1.00 42.53 495 PRO A CA 1
ATOM 3904 C C . PRO A 1 495 ? 13.211 15.997 9.745 1.00 42.53 495 PRO A C 1
ATOM 3906 O O . PRO A 1 495 ? 13.209 14.794 9.484 1.00 42.53 495 PRO A O 1
ATOM 3909 N N . THR A 1 496 ? 13.349 16.471 10.987 1.00 40.28 496 THR A N 1
ATOM 3910 C CA . THR A 1 496 ? 13.440 15.697 12.232 1.00 40.28 496 THR A CA 1
ATOM 3911 C C . THR A 1 496 ? 12.129 15.027 12.668 1.00 40.28 496 THR A C 1
ATOM 3913 O O . THR A 1 496 ? 12.180 14.048 13.405 1.00 40.28 496 THR A O 1
ATOM 3916 N N . LEU A 1 497 ? 10.966 15.511 12.212 1.00 42.53 497 LEU A N 1
ATOM 3917 C CA . LEU A 1 497 ? 9.645 14.935 12.499 1.00 42.53 497 LEU A CA 1
ATOM 3918 C C . LEU A 1 497 ? 9.356 13.687 11.668 1.00 42.53 497 LEU A C 1
ATOM 3920 O O . LEU A 1 497 ? 8.566 12.867 12.104 1.00 42.53 497 LEU A O 1
ATOM 3924 N N . LEU A 1 498 ? 10.051 13.450 10.549 1.00 53.44 498 LEU A N 1
ATOM 3925 C CA . LEU A 1 498 ? 10.071 12.135 9.891 1.00 53.44 498 LEU A CA 1
ATOM 3926 C C . LEU A 1 498 ? 10.951 11.156 10.689 1.00 53.44 498 LEU A C 1
ATOM 3928 O O . LEU A 1 498 ? 11.849 10.533 10.117 1.00 53.44 498 LEU A O 1
ATOM 3932 N N . SER A 1 499 ? 10.735 11.109 12.008 1.00 52.94 499 SER A N 1
ATOM 3933 C CA . SER A 1 499 ? 11.405 10.264 12.990 1.00 52.94 499 SER A CA 1
ATOM 3934 C C . SER A 1 499 ? 11.259 8.796 12.605 1.00 52.94 499 SER A C 1
ATOM 3936 O O . SER A 1 499 ? 10.319 8.407 11.915 1.00 52.94 499 SER A O 1
ATOM 3938 N N . ARG A 1 500 ? 12.268 7.996 12.941 1.00 67.44 500 ARG A N 1
ATOM 3939 C CA . ARG A 1 500 ? 12.591 6.769 12.190 1.00 67.44 500 ARG A CA 1
ATOM 3940 C C . ARG A 1 500 ? 12.864 5.588 13.063 1.00 67.44 500 ARG A C 1
ATOM 3942 O O . ARG A 1 500 ? 12.935 4.483 12.561 1.00 67.44 500 ARG A O 1
ATOM 3949 N N . GLU A 1 501 ? 13.061 5.813 14.347 1.00 81.62 501 GLU A N 1
ATOM 3950 C CA . GLU A 1 501 ? 13.558 4.802 15.276 1.00 81.62 501 GLU A CA 1
ATOM 3951 C C . GLU A 1 501 ? 12.571 3.646 15.464 1.00 81.62 501 GLU A C 1
ATOM 3953 O O . GLU A 1 501 ? 12.930 2.609 16.009 1.00 81.62 501 GLU A O 1
ATOM 3958 N N . HIS A 1 502 ? 11.330 3.827 15.010 1.00 87.81 502 HIS A N 1
ATOM 3959 C CA . HIS A 1 502 ? 10.271 2.825 14.980 1.00 87.81 502 HIS A CA 1
ATOM 3960 C C . HIS A 1 502 ? 10.144 2.090 13.634 1.00 87.81 502 HIS A C 1
ATOM 3962 O O . HIS A 1 502 ? 9.291 1.216 13.511 1.00 87.81 502 HIS A O 1
ATOM 3968 N N . ILE A 1 503 ? 10.973 2.424 12.639 1.00 92.75 503 ILE A N 1
ATOM 3969 C CA . ILE A 1 503 ? 11.086 1.720 11.355 1.00 92.75 503 ILE A CA 1
ATOM 3970 C C . ILE A 1 503 ? 12.257 0.744 11.447 1.00 92.75 503 ILE A C 1
ATOM 3972 O O . ILE A 1 503 ? 13.398 1.177 11.613 1.00 92.75 503 ILE A O 1
ATOM 3976 N N . GLN A 1 504 ? 12.002 -0.552 11.284 1.00 94.19 504 GLN A N 1
ATOM 3977 C CA . GLN A 1 504 ? 13.065 -1.556 11.358 1.00 94.19 504 GLN A CA 1
ATOM 3978 C C . GLN A 1 504 ? 13.969 -1.538 10.120 1.00 94.19 504 GLN A C 1
ATOM 3980 O O . GLN A 1 504 ? 15.190 -1.495 10.252 1.00 94.19 504 GLN A O 1
ATOM 3985 N N . TYR A 1 505 ? 13.376 -1.529 8.926 1.00 95.94 505 TYR A N 1
ATOM 3986 C CA . TYR A 1 505 ? 14.091 -1.566 7.651 1.00 95.94 505 TYR A CA 1
ATOM 3987 C C . TYR A 1 505 ? 13.714 -0.357 6.789 1.00 95.94 505 TYR A C 1
ATOM 3989 O O . TYR A 1 505 ? 12.557 -0.209 6.400 1.00 95.94 505 TYR A O 1
ATOM 3997 N N . ALA A 1 506 ? 14.677 0.510 6.478 1.00 95.12 506 ALA A N 1
ATOM 3998 C CA . ALA A 1 506 ? 14.488 1.681 5.626 1.00 95.12 506 ALA A CA 1
ATOM 3999 C C . ALA A 1 506 ? 15.404 1.602 4.396 1.00 95.12 506 ALA A C 1
ATOM 4001 O O . ALA A 1 506 ? 16.629 1.616 4.518 1.00 95.12 506 ALA A O 1
ATOM 4002 N N . TYR A 1 507 ? 14.802 1.556 3.208 1.00 97.19 507 TYR A N 1
ATOM 4003 C CA . TYR A 1 507 ? 15.499 1.446 1.929 1.00 97.19 507 TYR A CA 1
ATOM 4004 C C . TYR A 1 507 ? 15.089 2.581 0.992 1.00 97.19 507 TYR A C 1
ATOM 4006 O O . TYR A 1 507 ? 13.901 2.836 0.792 1.00 97.19 507 TYR A O 1
ATOM 4014 N N . HIS A 1 508 ? 16.069 3.268 0.404 1.00 96.25 508 HIS A N 1
ATOM 4015 C CA . HIS A 1 508 ? 15.833 4.404 -0.489 1.00 96.25 508 HIS A CA 1
ATOM 4016 C C . HIS A 1 508 ? 16.649 4.281 -1.777 1.00 96.25 508 HIS A C 1
ATOM 4018 O O . HIS A 1 508 ? 17.876 4.346 -1.745 1.00 96.25 508 HIS A O 1
ATOM 4024 N N . ALA A 1 509 ? 15.969 4.142 -2.913 1.00 97.56 509 ALA A N 1
ATOM 4025 C CA . ALA A 1 509 ? 16.593 4.222 -4.228 1.00 97.56 509 ALA A CA 1
ATOM 4026 C C . ALA A 1 509 ? 16.677 5.689 -4.678 1.00 97.56 509 ALA A C 1
ATOM 4028 O O . ALA A 1 509 ? 15.657 6.381 -4.710 1.00 97.56 509 ALA A O 1
ATOM 4029 N N . LEU A 1 510 ? 17.880 6.152 -5.015 1.00 95.00 510 LEU A N 1
ATOM 4030 C CA . LEU A 1 510 ? 18.193 7.534 -5.375 1.00 95.00 510 LEU A CA 1
ATOM 4031 C C . LEU A 1 510 ? 18.643 7.643 -6.841 1.00 95.00 510 LEU A C 1
ATOM 4033 O O . LEU A 1 510 ? 19.368 6.785 -7.333 1.00 95.00 510 LEU A O 1
ATOM 4037 N N . ALA A 1 511 ? 18.256 8.710 -7.532 1.00 94.00 511 ALA A N 1
ATOM 4038 C CA . ALA A 1 511 ? 18.595 9.003 -8.923 1.00 94.00 511 ALA A CA 1
ATOM 4039 C C . ALA A 1 511 ? 19.829 9.899 -8.997 1.00 94.00 511 ALA A C 1
ATOM 4041 O O . ALA A 1 511 ? 19.836 11.018 -8.480 1.00 94.00 511 ALA A O 1
ATOM 4042 N N . LEU A 1 512 ? 20.891 9.422 -9.638 1.00 92.00 512 LEU A N 1
ATOM 4043 C CA . LEU A 1 512 ? 22.143 10.167 -9.729 1.00 92.00 512 LEU A CA 1
ATOM 4044 C C . LEU A 1 512 ? 22.065 11.336 -10.723 1.00 92.00 512 LEU A C 1
ATOM 4046 O O . LEU A 1 512 ? 22.688 12.368 -10.494 1.00 92.00 512 LEU A O 1
ATOM 4050 N N . ASP A 1 513 ? 21.292 11.198 -11.802 1.00 90.62 513 ASP A N 1
ATOM 4051 C CA . ASP A 1 513 ? 21.290 12.146 -12.927 1.00 90.62 513 ASP A CA 1
ATOM 4052 C C . ASP A 1 513 ? 20.086 13.095 -12.930 1.00 90.62 513 ASP A C 1
ATOM 4054 O O . ASP A 1 513 ? 19.860 13.820 -13.896 1.00 90.62 513 ASP A O 1
ATOM 4058 N N . GLU A 1 514 ? 19.303 13.111 -11.852 1.00 89.81 514 GLU A N 1
ATOM 4059 C CA . GLU A 1 514 ? 18.231 14.084 -11.679 1.00 89.81 514 GLU A CA 1
ATOM 4060 C C . GLU A 1 514 ? 18.814 15.446 -11.284 1.00 89.81 514 GLU A C 1
ATOM 4062 O O . GLU A 1 514 ? 19.345 15.627 -10.188 1.00 89.81 514 GLU A O 1
ATOM 4067 N N . ASN A 1 515 ? 18.708 16.411 -12.189 1.00 87.06 515 ASN A N 1
ATOM 4068 C CA . ASN A 1 515 ? 19.336 17.722 -12.089 1.00 87.06 515 ASN A CA 1
ATOM 4069 C C . ASN A 1 515 ? 18.346 18.841 -11.729 1.00 87.06 515 ASN A C 1
ATOM 4071 O O . ASN A 1 515 ? 18.785 19.964 -11.506 1.00 87.06 515 ASN A O 1
ATOM 4075 N N . ARG A 1 516 ? 17.032 18.602 -11.653 1.00 84.19 516 ARG A N 1
ATOM 4076 C CA . ARG A 1 516 ? 16.071 19.659 -11.302 1.00 84.19 516 ARG A CA 1
ATOM 4077 C C . ARG A 1 516 ? 16.137 19.944 -9.803 1.00 84.19 516 ARG A C 1
ATOM 4079 O O . ARG A 1 516 ? 15.946 19.050 -8.979 1.00 84.19 516 ARG A O 1
ATOM 4086 N N . VAL A 1 517 ? 16.351 21.208 -9.436 1.00 79.88 517 VAL A N 1
ATOM 4087 C CA . VAL A 1 517 ? 16.499 21.634 -8.029 1.00 79.88 517 VAL A CA 1
ATOM 4088 C C . VAL A 1 517 ? 15.268 21.277 -7.186 1.00 79.88 517 VAL A C 1
ATOM 4090 O O . VAL A 1 517 ? 15.412 20.800 -6.058 1.00 79.88 517 VAL A O 1
ATOM 4093 N N . ASP A 1 518 ? 14.064 21.413 -7.746 1.00 74.62 518 ASP A N 1
ATOM 4094 C CA . ASP A 1 518 ? 12.804 21.078 -7.063 1.00 74.62 518 ASP A CA 1
ATOM 4095 C C . ASP A 1 518 ? 12.661 19.580 -6.738 1.00 74.62 518 ASP A C 1
ATOM 4097 O O . ASP A 1 518 ? 11.842 19.196 -5.899 1.00 74.62 518 ASP A O 1
ATOM 4101 N N . PHE A 1 519 ? 13.479 18.736 -7.373 1.00 77.19 519 PHE A N 1
ATOM 4102 C CA . PHE A 1 519 ? 13.531 17.291 -7.177 1.00 77.19 519 PHE A CA 1
ATOM 4103 C C . PHE A 1 519 ? 14.686 16.878 -6.257 1.00 77.19 519 PHE A C 1
ATOM 4105 O O . PHE A 1 519 ? 15.048 15.709 -6.233 1.00 77.19 519 PHE A O 1
ATOM 4112 N N . THR A 1 520 ? 15.273 17.792 -5.475 1.00 81.56 520 THR A N 1
ATOM 4113 C CA . THR A 1 520 ? 16.298 17.435 -4.476 1.00 81.56 520 THR A CA 1
ATOM 4114 C C . THR A 1 520 ? 15.763 16.353 -3.520 1.00 81.56 520 THR A C 1
ATOM 4116 O O . THR A 1 520 ? 14.695 16.549 -2.920 1.00 81.56 520 THR A O 1
ATOM 4119 N N . PRO A 1 521 ? 16.470 15.217 -3.354 1.00 80.69 521 PRO A N 1
ATOM 4120 C CA . PRO A 1 521 ? 15.934 14.080 -2.631 1.00 80.69 521 PRO A CA 1
ATOM 4121 C C . PRO A 1 521 ? 15.958 14.340 -1.124 1.00 80.69 521 PRO A C 1
ATOM 4123 O O . PRO A 1 521 ? 16.960 14.779 -0.557 1.00 80.69 521 PRO A O 1
ATOM 4126 N N . CYS A 1 522 ? 14.860 14.017 -0.445 1.00 82.88 522 CYS A N 1
ATOM 4127 C CA . CYS A 1 522 ? 14.812 14.017 1.012 1.00 82.88 522 CYS A CA 1
ATOM 4128 C C . CYS A 1 522 ? 15.505 12.748 1.521 1.00 82.88 522 CYS A C 1
ATOM 4130 O O . CYS A 1 522 ? 14.908 11.672 1.523 1.00 82.88 522 CYS A O 1
ATOM 4132 N N . LYS A 1 523 ? 16.773 12.834 1.923 1.00 86.25 523 LYS A N 1
ATOM 4133 C CA . LYS A 1 523 ? 17.531 11.656 2.362 1.00 86.25 523 LYS A CA 1
ATOM 4134 C C . LYS A 1 523 ? 17.075 11.128 3.715 1.00 86.25 523 LYS A C 1
ATOM 4136 O O . LYS A 1 523 ? 16.465 11.815 4.544 1.00 86.25 523 LYS A O 1
ATOM 4141 N N . PHE A 1 524 ? 17.423 9.873 3.949 1.00 86.38 524 PHE A N 1
ATOM 4142 C CA . PHE A 1 524 ? 17.409 9.297 5.262 1.00 86.38 524 PHE A CA 1
ATOM 4143 C C . PHE A 1 524 ? 18.719 9.629 6.060 1.00 86.38 524 PHE A C 1
ATOM 4145 O O . PHE A 1 524 ? 19.796 9.357 5.579 1.00 86.38 524 PHE A O 1
ATOM 4152 N N . GLU A 1 525 ? 18.628 10.176 7.278 1.00 87.88 525 GLU A N 1
ATOM 4153 C CA . GLU A 1 525 ? 19.564 10.118 8.415 1.00 87.88 525 GLU A CA 1
ATOM 4154 C C . GLU A 1 525 ? 19.155 9.113 9.534 1.00 87.88 525 GLU A C 1
ATOM 4156 O O . GLU A 1 525 ? 18.022 9.136 10.025 1.00 87.88 525 GLU A O 1
ATOM 4161 N N . GLN A 1 526 ? 20.054 8.225 9.956 1.00 88.19 526 GLN A N 1
ATOM 4162 C CA . GLN A 1 526 ? 19.868 7.315 11.091 1.00 88.19 526 GLN A CA 1
ATOM 4163 C C . GLN A 1 526 ? 20.302 7.985 12.403 1.00 88.19 526 GLN A C 1
ATOM 4165 O O . GLN A 1 526 ? 21.364 8.601 12.479 1.00 88.19 526 GLN A O 1
ATOM 4170 N N . THR A 1 527 ? 19.490 7.848 13.454 1.00 88.38 527 THR A N 1
ATOM 4171 C CA . THR A 1 527 ? 19.847 8.337 14.791 1.00 88.38 527 THR A CA 1
ATOM 4172 C C . THR A 1 527 ? 20.664 7.288 15.557 1.00 88.38 527 THR A C 1
ATOM 4174 O O . THR A 1 527 ? 20.519 6.086 15.305 1.00 88.38 527 THR A O 1
ATOM 4177 N N . PRO A 1 528 ? 21.476 7.693 16.554 1.00 87.75 528 PRO A N 1
ATOM 4178 C CA . PRO A 1 528 ? 22.212 6.745 17.393 1.00 87.75 528 PRO A CA 1
ATOM 4179 C C . PRO A 1 528 ? 21.308 5.724 18.094 1.00 87.75 528 PRO A C 1
ATOM 4181 O O . PRO A 1 528 ? 21.679 4.561 18.232 1.00 87.75 528 PRO A O 1
ATOM 4184 N N . HIS A 1 529 ? 20.113 6.142 18.516 1.00 85.31 529 HIS A N 1
ATOM 4185 C CA . HIS A 1 529 ? 19.155 5.257 19.172 1.00 85.31 529 HIS A CA 1
ATOM 4186 C C . HIS A 1 529 ? 18.511 4.269 18.186 1.00 85.31 529 HIS A C 1
ATOM 4188 O O . HIS A 1 529 ? 18.390 3.088 18.508 1.00 85.31 529 HIS A O 1
ATOM 4194 N N . GLY A 1 530 ? 18.189 4.700 16.959 1.00 87.25 530 GLY A N 1
ATOM 4195 C CA . GLY A 1 530 ? 17.742 3.796 15.895 1.00 87.25 530 GLY A CA 1
ATOM 4196 C C . GLY A 1 530 ? 18.775 2.704 15.600 1.00 87.25 530 GLY A C 1
ATOM 4197 O O . GLY A 1 530 ? 18.432 1.523 15.565 1.00 87.25 530 GLY A O 1
ATOM 4198 N N . LEU A 1 531 ? 20.055 3.078 15.488 1.00 88.12 531 LEU A N 1
ATOM 4199 C CA . LEU A 1 531 ? 21.150 2.121 15.307 1.00 88.12 531 LEU A CA 1
ATOM 4200 C C . LEU A 1 531 ? 21.242 1.122 16.474 1.00 88.12 531 LEU A C 1
ATOM 4202 O O . LEU A 1 531 ? 21.341 -0.080 16.243 1.00 88.12 531 LEU A O 1
ATOM 4206 N N . GLN A 1 532 ? 21.158 1.595 17.723 1.00 88.81 532 GLN A N 1
ATOM 4207 C CA . GLN A 1 532 ? 21.184 0.731 18.915 1.00 88.81 532 GLN A CA 1
ATOM 4208 C C . GLN A 1 532 ? 20.011 -0.254 18.966 1.00 88.81 532 GLN A C 1
ATOM 4210 O O . GLN A 1 532 ? 20.183 -1.384 19.417 1.00 88.81 532 GLN A O 1
ATOM 4215 N N . LYS A 1 533 ? 18.834 0.146 18.471 1.00 87.94 533 LYS A N 1
ATOM 4216 C CA . LYS A 1 533 ? 17.663 -0.731 18.338 1.00 87.94 533 LYS A CA 1
ATOM 4217 C C . LYS A 1 533 ? 17.806 -1.794 17.243 1.00 87.94 533 LYS A C 1
ATOM 4219 O O . LYS A 1 533 ? 16.964 -2.685 17.167 1.00 87.94 533 LYS A O 1
ATOM 4224 N N . GLY A 1 534 ? 18.833 -1.708 16.397 1.00 90.44 534 GLY A N 1
ATOM 4225 C CA . GLY A 1 534 ? 19.017 -2.598 15.252 1.00 90.44 534 GLY A CA 1
ATOM 4226 C C . GLY A 1 534 ? 18.272 -2.149 13.995 1.00 90.44 534 GLY A C 1
ATOM 4227 O O . GLY A 1 534 ? 17.952 -2.985 13.153 1.00 90.44 534 GLY A O 1
ATOM 4228 N N . GLN A 1 535 ? 17.977 -0.851 13.854 1.00 92.06 535 GLN A N 1
ATOM 4229 C CA . GLN A 1 535 ? 17.449 -0.312 12.603 1.00 92.06 535 GLN A CA 1
ATOM 4230 C C . GLN A 1 535 ? 18.460 -0.509 11.469 1.00 92.06 535 GLN A C 1
ATOM 4232 O O . GLN A 1 535 ? 19.633 -0.145 11.588 1.00 92.06 535 GLN A O 1
ATOM 4237 N N . VAL A 1 536 ? 17.974 -0.984 10.328 1.00 93.81 536 VAL A N 1
ATOM 4238 C CA . VAL A 1 536 ? 18.733 -1.078 9.084 1.00 93.81 536 VAL A CA 1
ATOM 4239 C C . VAL A 1 536 ? 18.337 0.081 8.177 1.00 93.81 536 VAL A C 1
ATOM 4241 O O . VAL A 1 536 ? 17.169 0.223 7.815 1.00 93.81 536 VAL A O 1
ATOM 4244 N N . LEU A 1 537 ? 19.317 0.902 7.798 1.00 93.69 537 LEU A N 1
ATOM 4245 C CA . LEU A 1 537 ? 19.153 1.974 6.821 1.00 93.69 537 LEU A CA 1
ATOM 4246 C C . LEU A 1 537 ? 20.091 1.751 5.630 1.00 93.69 537 LEU A C 1
ATOM 4248 O O . LEU A 1 537 ? 21.298 1.601 5.808 1.00 93.69 537 LEU A O 1
ATOM 4252 N N . SER A 1 538 ? 19.542 1.773 4.416 1.00 94.12 538 SER A N 1
ATOM 4253 C CA . SER A 1 538 ? 20.314 1.714 3.174 1.00 94.12 538 SER A CA 1
ATOM 4254 C C . SER A 1 538 ? 19.773 2.698 2.143 1.00 94.12 538 SER A C 1
ATOM 4256 O O . SER A 1 538 ? 18.579 2.713 1.831 1.00 94.12 538 SER A O 1
ATOM 4258 N N . GLN A 1 539 ? 20.658 3.526 1.591 1.00 94.31 539 GLN A N 1
ATOM 4259 C CA . GLN A 1 539 ? 20.323 4.421 0.488 1.00 94.31 539 GLN A CA 1
ATOM 4260 C C . GLN A 1 539 ? 21.256 4.141 -0.683 1.00 94.31 539 GLN A C 1
ATOM 4262 O O . GLN A 1 539 ? 22.475 4.201 -0.532 1.00 94.31 539 GLN A O 1
ATOM 4267 N N . CYS A 1 540 ? 20.703 3.810 -1.843 1.00 96.00 540 CYS A N 1
ATOM 4268 C CA . CYS A 1 540 ? 21.489 3.369 -2.988 1.00 96.00 540 CYS A CA 1
ATOM 4269 C C . CYS A 1 540 ? 21.257 4.280 -4.191 1.00 96.00 540 CYS A C 1
ATOM 4271 O O . CYS A 1 540 ? 20.118 4.519 -4.589 1.00 96.00 540 CYS A O 1
ATOM 4273 N N . TRP A 1 541 ? 22.345 4.794 -4.760 1.00 95.25 541 TRP A N 1
ATOM 4274 C CA . TRP A 1 541 ? 22.344 5.646 -5.941 1.00 95.25 541 TRP A CA 1
ATOM 4275 C C . TRP A 1 541 ? 22.365 4.802 -7.219 1.00 95.25 541 TRP A C 1
ATOM 4277 O O . TRP A 1 541 ? 23.259 3.978 -7.422 1.00 95.25 541 TRP A O 1
ATOM 4287 N N . PHE A 1 542 ? 21.403 5.058 -8.102 1.00 95.44 542 PHE A N 1
ATOM 4288 C CA . PHE A 1 542 ? 21.230 4.425 -9.405 1.00 95.44 542 PHE A CA 1
ATOM 4289 C C . PHE A 1 542 ? 21.473 5.421 -10.536 1.00 95.44 542 PHE A C 1
ATOM 4291 O O . PHE A 1 542 ? 21.352 6.635 -10.374 1.00 95.44 542 PHE A O 1
ATOM 4298 N N . SER A 1 543 ? 21.801 4.884 -11.711 1.00 92.88 543 SER A N 1
ATOM 4299 C CA . SER A 1 543 ? 21.862 5.679 -12.938 1.00 92.88 543 SER A CA 1
ATOM 4300 C C . SER A 1 543 ? 20.461 6.077 -13.366 1.00 92.88 543 SER A C 1
ATOM 4302 O O . SER A 1 543 ? 19.549 5.257 -13.290 1.00 92.88 543 SER A O 1
ATOM 4304 N N . GLY A 1 544 ? 20.323 7.287 -13.886 1.00 92.00 544 GLY A N 1
ATOM 4305 C CA . GLY A 1 544 ? 19.076 7.816 -14.399 1.00 92.00 544 GLY A CA 1
ATOM 4306 C C . GLY A 1 544 ? 18.580 9.060 -13.666 1.00 92.00 544 GLY A C 1
ATOM 4307 O O . GLY A 1 544 ? 19.086 9.443 -12.609 1.00 92.00 544 GLY A O 1
ATOM 4308 N N . SER A 1 545 ? 17.578 9.686 -14.273 1.00 90.56 545 SER A N 1
ATOM 4309 C CA . SER A 1 545 ? 16.750 10.753 -13.712 1.00 90.56 545 SER A CA 1
ATOM 4310 C C . SER A 1 545 ? 15.640 10.198 -12.799 1.00 90.56 545 SER A C 1
ATOM 4312 O O . SER A 1 545 ? 15.538 8.994 -12.567 1.00 90.56 545 SER A O 1
ATOM 4314 N N . HIS A 1 546 ? 14.768 11.061 -12.275 1.00 89.75 546 HIS A N 1
ATOM 4315 C CA . HIS A 1 546 ? 13.717 10.683 -11.324 1.00 89.75 546 HIS A CA 1
ATOM 4316 C C . HIS A 1 546 ? 12.857 9.470 -11.750 1.00 89.75 546 HIS A C 1
ATOM 4318 O O . HIS A 1 546 ? 12.691 8.519 -10.985 1.00 89.75 546 HIS A O 1
ATOM 4324 N N . ALA A 1 547 ? 12.344 9.472 -12.985 1.00 89.38 547 ALA A N 1
ATOM 4325 C CA . ALA A 1 547 ? 11.510 8.388 -13.518 1.00 89.38 547 ALA A CA 1
ATOM 4326 C C . ALA A 1 547 ? 12.327 7.190 -14.041 1.00 89.38 547 ALA A C 1
ATOM 4328 O O . ALA A 1 547 ? 11.785 6.102 -14.208 1.00 89.38 547 ALA A O 1
ATOM 4329 N N . ASP A 1 548 ? 13.640 7.343 -14.234 1.00 93.00 548 ASP A N 1
ATOM 4330 C CA . ASP A 1 548 ? 14.526 6.204 -14.505 1.00 93.00 548 ASP A CA 1
ATOM 4331 C C . ASP A 1 548 ? 14.737 5.331 -13.267 1.00 93.00 548 ASP A C 1
ATOM 4333 O O . ASP A 1 548 ? 15.070 4.163 -13.400 1.00 93.00 548 ASP A O 1
ATOM 4337 N N . VAL A 1 549 ? 14.540 5.874 -12.061 1.00 94.75 549 VAL A N 1
ATOM 4338 C CA . VAL A 1 549 ? 14.609 5.105 -10.809 1.00 94.75 549 VAL A CA 1
ATOM 4339 C C . VAL A 1 549 ? 13.225 4.675 -10.336 1.00 94.75 549 VAL A C 1
ATOM 4341 O O . VAL A 1 549 ? 13.080 3.576 -9.801 1.00 94.75 549 VAL A O 1
ATOM 4344 N N . GLY A 1 550 ? 12.205 5.513 -10.514 1.00 91.88 550 GLY A N 1
ATOM 4345 C CA . GLY A 1 550 ? 10.839 5.208 -10.083 1.00 91.88 550 GLY A CA 1
ATOM 4346 C C . GLY A 1 550 ? 9.945 4.514 -11.108 1.00 91.88 550 GLY A C 1
ATOM 4347 O O . GLY A 1 550 ? 8.896 4.002 -10.725 1.00 91.88 550 GLY A O 1
ATOM 4348 N N . GLY A 1 551 ? 10.338 4.469 -12.381 1.00 90.75 551 GLY A N 1
ATOM 4349 C CA . GLY A 1 551 ? 9.491 4.037 -13.496 1.00 90.75 551 GLY A CA 1
ATOM 4350 C C . GLY A 1 551 ? 8.612 5.164 -14.063 1.00 90.75 551 GLY A C 1
ATOM 4351 O O . GLY A 1 551 ? 8.541 6.256 -13.501 1.00 90.75 551 GLY A O 1
ATOM 4352 N N . GLY A 1 552 ? 7.959 4.886 -15.197 1.00 86.81 552 GLY A N 1
ATOM 4353 C CA . GLY A 1 552 ? 7.134 5.841 -15.963 1.00 86.81 552 GLY A CA 1
ATOM 4354 C C . GLY A 1 552 ? 7.524 5.927 -17.445 1.00 86.81 552 GLY A C 1
ATOM 4355 O O . GLY A 1 552 ? 6.685 6.142 -18.320 1.00 86.81 552 GLY A O 1
ATOM 4356 N N . TRP A 1 553 ? 8.792 5.657 -17.767 1.00 86.69 553 TRP A N 1
ATOM 4357 C CA . TRP A 1 553 ? 9.261 5.581 -19.153 1.00 86.69 553 TRP A CA 1
ATOM 4358 C C . TRP A 1 553 ? 8.889 4.264 -19.827 1.00 86.69 553 TRP A C 1
ATOM 4360 O O . TRP A 1 553 ? 8.769 3.229 -19.180 1.00 86.69 553 TRP A O 1
ATOM 4370 N N . LYS A 1 554 ? 8.737 4.301 -21.155 1.00 86.81 554 LYS A N 1
ATOM 4371 C CA . LYS A 1 554 ? 8.517 3.098 -21.965 1.00 86.81 554 LYS A CA 1
ATOM 4372 C C . LYS A 1 554 ? 9.783 2.241 -22.031 1.00 86.81 554 LYS A C 1
ATOM 4374 O O . LYS A 1 554 ? 9.705 1.024 -21.892 1.00 86.81 554 LYS A O 1
ATOM 4379 N N . GLU A 1 555 ? 10.936 2.863 -22.254 1.00 89.81 555 GLU A N 1
ATOM 4380 C CA . GLU A 1 555 ? 12.243 2.237 -22.085 1.00 89.81 555 GLU A CA 1
ATOM 4381 C C . GLU A 1 555 ? 12.603 2.248 -20.592 1.00 89.81 555 GLU A C 1
ATOM 4383 O O . GLU A 1 555 ? 13.126 3.224 -20.063 1.00 89.81 555 GLU A O 1
ATOM 4388 N N . HIS A 1 556 ? 12.270 1.175 -19.878 1.00 91.69 556 HIS A N 1
ATOM 4389 C CA . HIS A 1 556 ? 12.350 1.125 -18.414 1.00 91.69 556 HIS A CA 1
ATOM 4390 C C . HIS A 1 556 ? 13.551 0.325 -17.879 1.00 91.69 556 HIS A C 1
ATOM 4392 O O . HIS A 1 556 ? 13.553 -0.050 -16.710 1.00 91.69 556 HIS A O 1
ATOM 4398 N N . ASP A 1 557 ? 14.592 0.090 -18.689 1.00 93.75 557 ASP A N 1
ATOM 4399 C CA . ASP A 1 557 ? 15.769 -0.704 -18.306 1.00 93.75 557 ASP A CA 1
ATOM 4400 C C . ASP A 1 557 ? 16.404 -0.247 -16.978 1.00 93.75 557 ASP A C 1
ATOM 4402 O O . ASP A 1 557 ? 16.771 -1.070 -16.143 1.00 93.75 557 ASP A O 1
ATOM 4406 N N . LEU A 1 558 ? 16.549 1.069 -16.770 1.00 94.62 558 LEU A N 1
ATOM 4407 C CA . LEU A 1 558 ? 17.129 1.621 -15.537 1.00 94.62 558 LEU A CA 1
ATOM 4408 C C . LEU A 1 558 ? 16.197 1.429 -14.332 1.00 94.62 558 LEU A C 1
ATOM 4410 O O . LEU A 1 558 ? 16.670 1.112 -13.238 1.00 94.62 558 LEU A O 1
ATOM 4414 N N . ALA A 1 559 ? 14.885 1.534 -14.555 1.00 95.06 559 ALA A N 1
ATOM 4415 C CA . ALA A 1 559 ? 13.877 1.359 -13.517 1.00 95.06 559 ALA A CA 1
ATOM 4416 C C . ALA A 1 559 ? 13.746 -0.114 -13.111 1.00 95.06 559 ALA A C 1
ATOM 4418 O O . ALA A 1 559 ? 13.459 -0.411 -11.954 1.00 95.06 559 ALA A O 1
ATOM 4419 N N . ASP A 1 560 ? 14.006 -1.052 -14.024 1.00 95.88 560 ASP A N 1
ATOM 4420 C CA . ASP A 1 560 ? 14.053 -2.482 -13.705 1.00 95.88 560 ASP A CA 1
ATOM 4421 C C . ASP A 1 560 ? 15.133 -2.775 -12.668 1.00 95.88 560 ASP A C 1
ATOM 4423 O O . ASP A 1 560 ? 14.895 -3.517 -11.720 1.00 95.88 560 ASP A O 1
ATOM 4427 N N . ILE A 1 561 ? 16.304 -2.147 -12.805 1.00 96.88 561 ILE A N 1
ATOM 4428 C CA . ILE A 1 561 ? 17.434 -2.364 -11.899 1.00 96.88 561 ILE A CA 1
ATOM 4429 C C . ILE A 1 561 ? 17.095 -1.889 -10.481 1.00 96.88 561 ILE A C 1
ATOM 4431 O O . ILE A 1 561 ? 17.311 -2.627 -9.521 1.00 96.88 561 ILE A O 1
ATOM 4435 N N . SER A 1 562 ? 16.523 -0.691 -10.329 1.00 97.56 562 SER A N 1
ATOM 4436 C CA . SER A 1 562 ? 16.109 -0.197 -9.008 1.00 97.56 562 SER A CA 1
ATOM 4437 C C . SER A 1 562 ? 14.948 -1.010 -8.417 1.00 97.56 562 SER A C 1
ATOM 4439 O O . SER A 1 562 ? 14.909 -1.231 -7.204 1.00 97.56 562 SER A O 1
ATOM 4441 N N . LEU A 1 563 ? 14.019 -1.502 -9.250 1.00 97.69 563 LEU A N 1
ATOM 4442 C CA . LEU A 1 563 ? 12.949 -2.412 -8.827 1.00 97.69 563 LEU A CA 1
ATOM 4443 C C . LEU A 1 563 ? 13.518 -3.732 -8.302 1.00 97.69 563 LEU A C 1
ATOM 4445 O O . LEU A 1 563 ? 13.074 -4.216 -7.263 1.00 97.69 563 LEU A O 1
ATOM 4449 N N . PHE A 1 564 ? 14.499 -4.305 -8.998 1.00 97.50 564 PHE A N 1
ATOM 4450 C CA . PHE A 1 564 ? 15.149 -5.555 -8.611 1.00 97.50 564 PHE A CA 1
ATOM 4451 C C . PHE A 1 564 ? 15.909 -5.423 -7.306 1.00 97.50 564 PHE A C 1
ATOM 4453 O O . PHE A 1 564 ? 15.770 -6.288 -6.444 1.00 97.50 564 PHE A O 1
ATOM 4460 N N . TRP A 1 565 ? 16.617 -4.313 -7.120 1.00 98.19 565 TRP A N 1
ATOM 4461 C CA . TRP A 1 565 ? 17.253 -3.997 -5.852 1.00 98.19 565 TRP A CA 1
ATOM 4462 C C . TRP A 1 565 ? 16.236 -3.917 -4.707 1.00 98.19 565 TRP A C 1
ATOM 4464 O O . TRP A 1 565 ? 16.416 -4.549 -3.665 1.00 98.19 565 TRP A O 1
ATOM 4474 N N . MET A 1 566 ? 15.119 -3.203 -4.890 1.00 98.50 566 MET A N 1
ATOM 4475 C CA . MET A 1 566 ? 14.080 -3.113 -3.856 1.00 98.50 566 MET A CA 1
ATOM 4476 C C . MET A 1 566 ? 13.442 -4.483 -3.569 1.00 98.50 566 MET A C 1
ATOM 4478 O O . MET A 1 566 ? 13.270 -4.857 -2.410 1.00 98.50 566 MET A O 1
ATOM 4482 N N . ALA A 1 567 ? 13.135 -5.255 -4.617 1.00 98.00 567 ALA A N 1
ATOM 4483 C CA . ALA A 1 567 ? 12.574 -6.601 -4.507 1.00 98.00 567 ALA A CA 1
ATOM 4484 C C . ALA A 1 567 ? 13.532 -7.575 -3.801 1.00 98.00 567 ALA A C 1
ATOM 4486 O O . ALA A 1 567 ? 13.087 -8.423 -3.029 1.00 98.00 567 ALA A O 1
ATOM 4487 N N . ALA A 1 568 ? 14.838 -7.440 -4.033 1.00 96.94 568 ALA A N 1
ATOM 4488 C CA . ALA A 1 568 ? 15.861 -8.246 -3.384 1.00 96.94 568 ALA A CA 1
ATOM 4489 C C . ALA A 1 568 ? 15.952 -7.936 -1.884 1.00 96.94 568 ALA A C 1
ATOM 4491 O O . ALA A 1 568 ? 15.972 -8.860 -1.081 1.00 96.94 568 ALA A O 1
ATOM 4492 N N . ASN A 1 569 ? 15.920 -6.655 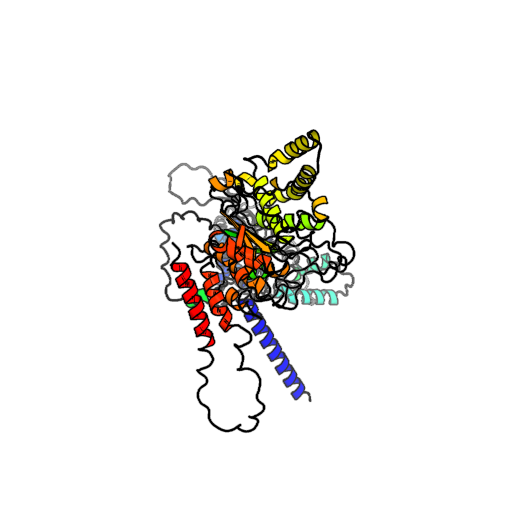-1.500 1.00 97.31 569 ASN A N 1
ATOM 4493 C CA . ASN A 1 569 ? 15.974 -6.251 -0.091 1.00 97.31 569 ASN A CA 1
ATOM 4494 C C . ASN A 1 569 ? 14.701 -6.606 0.694 1.00 97.31 569 ASN A C 1
ATOM 4496 O O . ASN A 1 569 ? 14.770 -6.890 1.885 1.00 97.31 569 ASN A O 1
ATOM 4500 N N . VAL A 1 570 ? 13.529 -6.593 0.052 1.00 97.44 570 VAL A N 1
ATOM 4501 C CA . VAL A 1 570 ? 12.264 -6.943 0.722 1.00 97.44 570 VAL A CA 1
ATOM 4502 C C . VAL A 1 570 ? 11.936 -8.442 0.657 1.00 97.44 570 VAL A C 1
ATOM 4504 O O . VAL A 1 570 ? 11.078 -8.908 1.406 1.00 97.44 570 VAL A O 1
ATOM 4507 N N . GLY A 1 571 ? 12.586 -9.213 -0.220 1.00 95.06 571 GLY A N 1
ATOM 4508 C CA . GLY A 1 571 ? 12.240 -10.612 -0.511 1.00 95.06 571 GLY A CA 1
ATOM 4509 C C . GLY A 1 571 ? 12.294 -11.551 0.700 1.00 95.06 571 GLY A C 1
ATOM 4510 O O . GLY A 1 571 ? 11.513 -12.500 0.793 1.00 95.06 571 GLY A O 1
ATOM 4511 N N . ASP A 1 572 ? 13.130 -11.249 1.691 1.00 91.50 572 ASP A N 1
ATOM 4512 C CA . ASP A 1 572 ? 13.193 -12.021 2.940 1.00 91.50 572 ASP A CA 1
ATOM 4513 C C . ASP A 1 572 ? 12.002 -11.736 3.867 1.00 91.50 572 ASP A C 1
ATOM 4515 O O . ASP A 1 572 ? 11.635 -12.555 4.709 1.00 91.50 572 ASP A O 1
ATOM 4519 N N . HIS A 1 573 ? 11.325 -10.606 3.666 1.00 94.94 573 HIS A N 1
ATOM 4520 C CA . HIS A 1 573 ? 10.220 -10.143 4.502 1.00 94.94 573 HIS A CA 1
ATOM 4521 C C . HIS A 1 573 ? 8.850 -10.270 3.834 1.00 94.94 573 HIS A C 1
ATOM 4523 O O . HIS A 1 573 ? 7.856 -10.413 4.539 1.00 94.94 573 HIS A O 1
ATOM 4529 N N . LEU A 1 574 ? 8.775 -10.243 2.501 1.00 97.19 574 LEU A N 1
ATOM 4530 C CA . LEU A 1 574 ? 7.540 -10.418 1.732 1.00 97.19 574 LEU A CA 1
ATOM 4531 C C . LEU A 1 574 ? 7.655 -11.600 0.775 1.00 97.19 574 LEU A C 1
ATOM 4533 O O . LEU A 1 574 ? 8.691 -11.817 0.157 1.00 97.19 574 LEU A O 1
ATOM 4537 N N . SER A 1 575 ? 6.568 -12.355 0.621 1.00 97.44 575 SER A N 1
ATOM 4538 C CA . SER A 1 575 ? 6.480 -13.359 -0.437 1.00 97.44 575 SER A CA 1
ATOM 4539 C C . SER A 1 575 ? 6.171 -12.675 -1.765 1.00 97.44 575 SER A C 1
ATOM 4541 O O . SER A 1 575 ? 5.149 -11.993 -1.887 1.00 97.44 575 SER A O 1
ATOM 4543 N N . LEU A 1 576 ? 7.054 -12.870 -2.744 1.00 97.31 576 LEU A N 1
ATOM 4544 C CA . LEU A 1 576 ? 7.002 -12.257 -4.069 1.00 97.31 576 LEU A CA 1
ATOM 4545 C C . LEU A 1 576 ? 6.794 -13.316 -5.168 1.00 97.31 576 LEU A C 1
ATOM 4547 O O . LEU A 1 576 ? 7.316 -14.430 -5.090 1.00 97.31 576 LEU A O 1
ATOM 4551 N N . ASP A 1 577 ? 6.048 -12.968 -6.212 1.00 96.62 577 ASP A N 1
ATOM 4552 C CA . ASP A 1 577 ? 5.945 -13.713 -7.464 1.00 96.62 577 ASP A CA 1
ATOM 4553 C C . ASP A 1 577 ? 7.162 -13.395 -8.344 1.00 96.62 577 ASP A C 1
ATOM 4555 O O . ASP A 1 577 ? 7.149 -12.511 -9.204 1.00 96.62 577 ASP A O 1
ATOM 4559 N N . TYR A 1 578 ? 8.248 -14.135 -8.120 1.00 93.06 578 TYR A N 1
ATOM 4560 C CA . TYR A 1 578 ? 9.473 -13.987 -8.905 1.00 93.06 578 TYR A CA 1
ATOM 4561 C C . TYR A 1 578 ? 9.292 -14.329 -10.391 1.00 93.06 578 TYR A C 1
ATOM 4563 O O . TYR A 1 578 ? 10.069 -13.848 -11.217 1.00 93.06 578 TYR A O 1
ATOM 4571 N N . ALA A 1 579 ? 8.282 -15.132 -10.752 1.00 90.50 579 ALA A N 1
ATOM 4572 C CA . ALA A 1 579 ? 7.999 -15.438 -12.151 1.00 90.50 579 ALA A CA 1
ATOM 4573 C C . ALA A 1 579 ? 7.397 -14.217 -12.853 1.00 90.50 579 ALA A C 1
ATOM 4575 O O . ALA A 1 579 ? 7.835 -13.859 -13.948 1.00 90.50 579 ALA A O 1
ATOM 4576 N N . TYR A 1 580 ? 6.453 -13.537 -12.198 1.00 93.38 580 TYR A N 1
ATOM 4577 C CA . TYR A 1 580 ? 5.954 -12.253 -12.675 1.00 93.38 580 TYR A CA 1
ATOM 4578 C C . TYR A 1 580 ? 7.078 -11.212 -12.723 1.00 93.38 580 TYR A C 1
ATOM 4580 O O . TYR A 1 580 ? 7.285 -10.624 -13.783 1.00 93.38 580 TYR A O 1
ATOM 4588 N N . LEU A 1 581 ? 7.862 -11.048 -11.648 1.00 92.94 581 LEU A N 1
ATOM 4589 C CA . LEU A 1 581 ? 8.972 -10.084 -11.591 1.00 92.94 581 LEU A CA 1
ATOM 4590 C C . LEU A 1 581 ? 9.967 -10.268 -12.748 1.00 92.94 581 LEU A C 1
ATOM 4592 O O . LEU A 1 581 ? 10.326 -9.298 -13.411 1.00 92.94 581 LEU A O 1
ATOM 4596 N N . GLY A 1 582 ? 10.366 -11.513 -13.027 1.00 90.50 582 GLY A N 1
ATOM 4597 C CA . GLY A 1 582 ? 11.282 -11.850 -14.120 1.00 90.50 582 GLY A CA 1
ATOM 4598 C C . GLY A 1 582 ? 10.684 -11.698 -15.522 1.00 90.50 582 GLY A C 1
ATOM 4599 O O . GLY A 1 582 ? 11.435 -11.644 -16.490 1.00 90.50 582 GLY A O 1
ATOM 4600 N N . SER A 1 583 ? 9.356 -11.608 -15.648 1.00 90.25 583 SER A N 1
ATOM 4601 C CA . SER A 1 583 ? 8.670 -11.372 -16.929 1.00 90.25 583 SER A CA 1
ATOM 4602 C C . SER A 1 583 ? 8.538 -9.893 -17.299 1.00 90.25 583 SER A C 1
ATOM 4604 O O . SER A 1 583 ? 8.173 -9.574 -18.429 1.00 90.25 583 SER A O 1
ATOM 4606 N N . LEU A 1 584 ? 8.784 -8.991 -16.344 1.00 90.12 584 LEU A N 1
ATOM 4607 C CA . LEU A 1 584 ? 8.584 -7.558 -16.530 1.00 90.12 584 LEU A CA 1
ATOM 4608 C C . LEU A 1 584 ? 9.635 -6.856 -17.409 1.00 90.12 584 LEU A C 1
ATOM 4610 O O . LEU A 1 584 ? 9.241 -5.902 -18.080 1.00 90.12 584 LEU A O 1
ATOM 4614 N N . PRO A 1 585 ? 10.935 -7.215 -17.386 1.00 91.31 585 PRO A N 1
ATOM 4615 C CA . PRO A 1 585 ? 11.935 -6.521 -18.190 1.00 91.31 585 PRO A CA 1
ATOM 4616 C C . PRO A 1 585 ? 11.699 -6.677 -19.683 1.00 91.31 585 PRO A C 1
ATOM 4618 O O . PRO A 1 585 ? 11.358 -7.753 -20.172 1.00 91.31 585 PRO A O 1
ATOM 4621 N N . ASN A 1 586 ? 11.979 -5.605 -20.414 1.00 89.19 586 ASN A N 1
ATOM 4622 C CA . ASN A 1 586 ? 12.011 -5.598 -21.870 1.00 89.19 586 ASN A CA 1
ATOM 4623 C C . ASN A 1 586 ? 13.220 -4.768 -22.331 1.00 89.19 586 ASN A C 1
ATOM 4625 O O . ASN A 1 586 ? 13.047 -3.630 -22.775 1.00 89.19 586 ASN A O 1
ATOM 4629 N N . PRO A 1 587 ? 14.441 -5.298 -22.143 1.00 89.75 587 PRO A N 1
ATOM 4630 C CA . PRO A 1 587 ? 15.655 -4.504 -22.203 1.00 89.75 587 PRO A CA 1
ATOM 4631 C C . PRO A 1 587 ? 15.948 -3.990 -23.610 1.00 89.75 587 PRO A C 1
ATOM 4633 O O . PRO A 1 587 ? 16.054 -4.745 -24.579 1.00 89.75 587 PRO A O 1
ATOM 4636 N N . SER A 1 588 ? 16.139 -2.681 -23.698 1.00 89.12 588 SER A N 1
ATOM 4637 C CA . SER A 1 588 ? 16.568 -1.964 -24.898 1.00 89.12 588 SER A CA 1
ATOM 4638 C C . SER A 1 588 ? 18.094 -1.814 -24.979 1.00 89.12 588 SER A C 1
ATOM 4640 O O . SER A 1 588 ? 18.649 -1.603 -26.062 1.00 89.12 588 SER A O 1
ATOM 4642 N N . ALA A 1 589 ? 18.795 -1.975 -23.854 1.00 89.25 589 ALA A N 1
ATOM 4643 C CA . ALA A 1 589 ? 20.243 -1.903 -23.734 1.00 89.25 589 ALA A CA 1
ATOM 4644 C C . ALA A 1 589 ? 20.811 -3.047 -22.871 1.00 89.25 589 ALA A C 1
ATOM 4646 O O . ALA A 1 589 ? 20.098 -3.821 -22.236 1.00 89.25 589 ALA A O 1
ATOM 4647 N N . ALA A 1 590 ? 22.143 -3.163 -22.842 1.00 90.44 590 ALA A N 1
ATOM 4648 C CA . ALA A 1 590 ? 22.813 -4.024 -21.868 1.00 90.44 590 ALA A CA 1
ATOM 4649 C C . ALA A 1 590 ? 22.572 -3.515 -20.433 1.00 90.44 590 ALA A C 1
ATOM 4651 O O . ALA A 1 590 ? 22.272 -2.338 -20.230 1.00 90.44 590 ALA A O 1
ATOM 4652 N N . TRP A 1 591 ? 22.738 -4.393 -19.442 1.00 90.19 591 TRP A N 1
ATOM 4653 C CA . TRP A 1 591 ? 22.495 -4.081 -18.032 1.00 90.19 591 TRP A CA 1
ATOM 4654 C C . TRP A 1 591 ? 23.232 -2.810 -17.581 1.00 90.19 591 TRP A C 1
ATOM 4656 O O . TRP A 1 591 ? 24.458 -2.736 -17.655 1.00 90.19 591 TRP A O 1
ATOM 4666 N N . GLY A 1 592 ? 22.485 -1.805 -17.115 1.00 88.62 592 GLY A N 1
ATOM 4667 C CA . GLY A 1 592 ? 23.030 -0.519 -16.654 1.00 88.62 592 GLY A CA 1
ATOM 4668 C C . GLY A 1 592 ? 23.584 0.395 -17.756 1.00 88.62 592 GLY A C 1
ATOM 4669 O O . GLY A 1 592 ? 24.127 1.455 -17.453 1.00 88.62 592 GLY A O 1
ATOM 4670 N N . ALA A 1 593 ? 23.459 0.009 -19.029 1.00 90.56 593 ALA A N 1
ATOM 4671 C CA . ALA A 1 593 ? 24.055 0.725 -20.154 1.00 90.56 593 ALA A CA 1
ATOM 4672 C C . ALA A 1 593 ? 23.089 1.681 -20.872 1.00 90.56 593 ALA A C 1
ATOM 4674 O O . ALA A 1 593 ? 23.537 2.407 -21.768 1.00 90.56 593 ALA A O 1
ATOM 4675 N N . LEU A 1 594 ? 21.796 1.677 -20.522 1.00 90.12 594 LEU A N 1
ATOM 4676 C CA . LEU A 1 594 ? 20.824 2.619 -21.076 1.00 90.12 594 LEU A CA 1
ATOM 4677 C C . LEU A 1 594 ? 21.213 4.055 -20.663 1.00 90.12 594 LEU A C 1
ATOM 4679 O O . LEU A 1 594 ? 21.464 4.301 -19.480 1.00 90.12 594 LEU A O 1
ATOM 4683 N N . PRO A 1 595 ? 21.310 5.011 -21.604 1.00 89.56 595 PRO A N 1
ATOM 4684 C CA . PRO A 1 595 ? 21.499 6.415 -21.257 1.00 89.56 595 PRO A CA 1
ATOM 4685 C C . PRO A 1 595 ? 20.308 6.946 -20.439 1.00 89.56 595 PRO A C 1
ATOM 4687 O O . PRO A 1 595 ? 19.176 6.584 -20.754 1.00 89.56 595 PRO A O 1
ATOM 4690 N N . PRO A 1 596 ? 20.527 7.817 -19.435 1.00 89.56 596 PRO A N 1
ATOM 4691 C CA . PRO A 1 596 ? 19.436 8.469 -18.713 1.00 89.56 596 PRO A CA 1
ATOM 4692 C C . PRO A 1 596 ? 18.470 9.181 -19.653 1.00 89.56 596 PRO A C 1
ATOM 4694 O O . PRO A 1 596 ? 18.898 9.836 -20.612 1.00 89.56 596 PRO A O 1
ATOM 4697 N N . HIS A 1 597 ? 17.180 9.118 -19.340 1.00 88.81 597 HIS A N 1
ATOM 4698 C CA . HIS A 1 597 ? 16.201 9.939 -20.032 1.00 88.81 597 HIS A CA 1
ATOM 4699 C C . HIS A 1 597 ? 16.380 11.405 -19.641 1.00 88.81 597 HIS A C 1
ATOM 4701 O O . HIS A 1 597 ? 16.751 11.724 -18.514 1.00 88.81 597 HIS A O 1
ATOM 4707 N N . ASN A 1 598 ? 16.103 12.311 -20.582 1.00 82.88 598 ASN A N 1
ATOM 4708 C CA . ASN A 1 598 ? 16.116 13.743 -20.301 1.00 82.88 598 ASN A CA 1
ATOM 4709 C C . ASN A 1 598 ? 14.834 14.132 -19.532 1.00 82.88 598 ASN A C 1
ATOM 4711 O O . ASN A 1 598 ? 13.748 14.033 -20.122 1.00 82.88 598 ASN A O 1
ATOM 4715 N N . PRO A 1 599 ? 14.942 14.590 -18.267 1.00 73.94 599 PRO A N 1
ATOM 4716 C CA . PRO A 1 599 ? 13.790 14.961 -17.451 1.00 73.94 599 PRO A CA 1
ATOM 4717 C C . PRO A 1 599 ? 13.197 16.344 -17.796 1.00 73.94 599 PRO A C 1
ATOM 4719 O O . PRO A 1 599 ? 12.100 16.665 -17.335 1.00 73.94 599 PRO A O 1
ATOM 4722 N N . ASP A 1 600 ? 13.866 17.148 -18.633 1.00 67.81 600 ASP A N 1
ATOM 4723 C CA . ASP A 1 600 ? 13.552 18.563 -18.905 1.00 67.81 600 ASP A CA 1
ATOM 4724 C C . ASP A 1 600 ? 12.477 18.764 -19.995 1.00 67.81 600 ASP A C 1
ATOM 4726 O O . ASP A 1 600 ? 12.552 19.669 -20.833 1.00 67.81 600 ASP A O 1
ATOM 4730 N N . LYS A 1 601 ? 11.450 17.907 -20.021 1.00 60.16 601 LYS A N 1
ATOM 4731 C CA . LYS A 1 601 ? 10.354 17.973 -21.004 1.00 60.16 601 LYS A CA 1
ATOM 4732 C C . LYS A 1 601 ? 9.065 18.538 -20.386 1.00 60.16 601 LYS A C 1
ATOM 4734 O O . LYS A 1 601 ? 8.727 18.249 -19.241 1.00 60.16 601 LYS A O 1
ATOM 4739 N N . GLY A 1 602 ? 8.302 19.307 -21.170 1.00 58.38 602 GLY A N 1
ATOM 4740 C CA . GLY A 1 602 ? 6.961 19.788 -20.802 1.00 58.38 602 GLY A CA 1
ATOM 4741 C C . GLY A 1 602 ? 6.960 20.989 -19.847 1.00 58.38 602 GLY A C 1
ATOM 4742 O O . GLY A 1 602 ? 7.697 21.949 -20.044 1.00 58.38 602 GLY A O 1
ATOM 4743 N N . LEU A 1 603 ? 6.122 20.951 -18.804 1.00 46.97 603 LEU A N 1
ATOM 4744 C CA . LEU A 1 603 ? 5.990 22.029 -17.802 1.00 46.97 603 LEU A CA 1
ATOM 4745 C C . LEU A 1 603 ? 7.293 22.324 -17.028 1.00 46.97 603 LEU A C 1
ATOM 4747 O O . LEU A 1 603 ? 7.406 23.375 -16.404 1.00 46.97 603 LEU A O 1
ATOM 4751 N N . TYR A 1 604 ? 8.277 21.420 -17.079 1.00 56.56 604 TYR A N 1
ATOM 4752 C CA . TYR A 1 604 ? 9.529 21.503 -16.319 1.00 56.56 604 TYR A CA 1
ATOM 4753 C C . TYR A 1 604 ? 10.705 22.109 -17.098 1.00 56.56 604 TYR A C 1
ATOM 4755 O O . TYR A 1 604 ? 11.801 22.206 -16.558 1.00 56.56 604 TYR A O 1
ATOM 4763 N N . THR A 1 605 ? 10.499 22.572 -18.335 1.00 58.47 605 THR A N 1
ATOM 4764 C CA . THR A 1 605 ? 11.564 23.169 -19.167 1.00 58.47 605 THR A CA 1
ATOM 4765 C C . THR A 1 605 ? 12.134 24.480 -18.590 1.00 58.47 605 THR A C 1
ATOM 4767 O O . THR A 1 605 ? 13.209 24.913 -18.992 1.00 58.47 605 THR A O 1
ATOM 4770 N N . LEU A 1 606 ? 11.450 25.105 -17.621 1.00 58.53 606 LEU A N 1
ATOM 4771 C CA . LEU A 1 606 ? 11.907 26.308 -16.907 1.00 58.53 606 LEU A CA 1
ATOM 4772 C C . LEU A 1 606 ? 12.541 26.011 -15.533 1.00 58.53 606 LEU A C 1
ATOM 4774 O O . LEU A 1 606 ? 12.845 26.945 -14.788 1.00 58.53 606 LEU A O 1
ATOM 4778 N N . ALA A 1 607 ? 12.714 24.737 -15.164 1.00 64.12 607 ALA A N 1
ATOM 4779 C CA . ALA A 1 607 ? 13.274 24.367 -13.869 1.00 64.12 607 ALA A CA 1
ATOM 4780 C C . ALA A 1 607 ? 14.745 24.794 -13.753 1.00 64.12 607 ALA A C 1
ATOM 4782 O O . ALA A 1 607 ? 15.535 24.670 -14.689 1.00 64.12 607 ALA A O 1
ATOM 4783 N N . LYS A 1 608 ? 15.139 25.269 -12.567 1.00 73.75 608 LYS A N 1
ATOM 4784 C CA . LYS A 1 608 ? 16.553 25.508 -12.267 1.00 73.75 608 LYS A CA 1
ATOM 4785 C C . LYS A 1 608 ? 17.277 24.163 -12.208 1.00 73.75 608 LYS A C 1
ATOM 4787 O O . LYS A 1 608 ? 16.851 23.270 -11.473 1.00 73.75 608 LYS A O 1
ATOM 4792 N N . LEU A 1 609 ? 18.378 24.049 -12.948 1.00 81.12 609 LEU A N 1
ATOM 4793 C CA . LEU A 1 609 ? 19.181 22.831 -13.015 1.00 81.12 609 LEU A CA 1
ATOM 4794 C C . LEU A 1 609 ? 20.430 22.940 -12.131 1.00 81.12 609 LEU A C 1
ATOM 4796 O O . LEU A 1 609 ? 21.140 23.946 -12.151 1.00 81.12 609 LEU A O 1
ATOM 4800 N N . GLN A 1 610 ? 20.698 21.889 -11.369 1.00 80.25 610 GLN A N 1
ATOM 4801 C CA . GLN A 1 610 ? 21.873 21.684 -10.538 1.00 80.25 610 GLN A CA 1
ATOM 4802 C C . GLN A 1 610 ? 22.230 20.185 -10.545 1.00 80.25 610 GLN A C 1
ATOM 4804 O O . GLN A 1 610 ? 21.495 19.383 -9.970 1.00 80.25 610 GLN A O 1
ATOM 4809 N N . PRO A 1 611 ? 23.346 19.786 -11.182 1.00 81.06 611 PRO A N 1
ATOM 4810 C CA . PRO A 1 611 ? 23.811 18.402 -11.153 1.00 81.06 611 PRO A CA 1
ATOM 4811 C C . PRO A 1 611 ? 24.065 17.912 -9.722 1.00 81.06 611 PRO A C 1
ATOM 4813 O O . PRO A 1 611 ? 24.589 18.657 -8.889 1.00 81.06 611 PRO A O 1
ATOM 4816 N N . ARG A 1 612 ? 23.720 16.650 -9.445 1.00 84.06 612 ARG A N 1
ATOM 4817 C CA . ARG A 1 612 ? 24.021 15.994 -8.166 1.00 84.06 612 ARG A CA 1
ATOM 4818 C C . ARG A 1 612 ? 25.452 15.455 -8.177 1.00 84.06 612 ARG A C 1
ATOM 4820 O O . ARG A 1 612 ? 25.943 15.000 -9.208 1.00 84.06 612 ARG A O 1
ATOM 4827 N N . ALA A 1 613 ? 26.103 15.487 -7.017 1.00 78.19 613 ALA A N 1
ATOM 4828 C CA . ALA A 1 613 ? 27.391 14.833 -6.809 1.00 78.19 613 ALA A CA 1
ATOM 4829 C C . ALA A 1 613 ? 27.170 13.435 -6.198 1.00 78.19 613 ALA A C 1
ATOM 4831 O O . ALA A 1 613 ? 26.367 13.320 -5.264 1.00 78.19 613 ALA A O 1
ATOM 4832 N N . PRO A 1 614 ? 27.847 12.383 -6.696 1.00 76.75 614 PRO A N 1
ATOM 4833 C CA . PRO A 1 614 ? 27.825 11.071 -6.056 1.00 76.75 614 PRO A CA 1
ATOM 4834 C C . PRO A 1 614 ? 28.480 11.131 -4.662 1.00 76.75 614 PRO A C 1
ATOM 4836 O O . PRO A 1 614 ? 29.310 12.008 -4.409 1.00 76.75 614 PRO A O 1
ATOM 4839 N N . PRO A 1 615 ? 28.149 10.203 -3.748 1.00 83.62 615 PRO A N 1
ATOM 4840 C CA . PRO A 1 615 ? 28.866 10.088 -2.483 1.00 83.62 615 PRO A CA 1
ATOM 4841 C C . PRO A 1 615 ? 30.321 9.657 -2.727 1.00 83.62 615 PRO A C 1
ATOM 4843 O O . PRO A 1 615 ? 30.576 8.698 -3.456 1.00 83.62 615 PRO A O 1
ATOM 4846 N N . THR A 1 616 ? 31.265 10.352 -2.092 1.00 78.62 616 THR A N 1
ATOM 4847 C CA . THR A 1 616 ? 32.716 10.090 -2.181 1.00 78.62 616 THR A CA 1
ATOM 4848 C C . THR A 1 616 ? 33.256 9.276 -1.006 1.00 78.62 616 THR A C 1
ATOM 4850 O O . THR A 1 616 ? 34.329 8.684 -1.100 1.00 78.62 616 THR A O 1
ATOM 4853 N N . GLU A 1 617 ? 32.508 9.190 0.095 1.00 80.00 617 GLU A N 1
ATOM 4854 C CA . GLU A 1 617 ? 32.823 8.359 1.258 1.00 80.00 617 GLU A CA 1
ATOM 4855 C C . GLU A 1 617 ? 31.556 7.765 1.886 1.00 80.00 617 GLU A C 1
ATOM 4857 O O . GLU A 1 617 ? 30.440 8.240 1.659 1.00 80.00 617 GLU A O 1
ATOM 4862 N N . LYS A 1 618 ? 31.722 6.707 2.691 1.00 82.31 618 LYS A N 1
ATOM 4863 C CA . LYS A 1 618 ? 30.612 6.167 3.481 1.00 82.31 618 LYS A CA 1
ATOM 4864 C C . LYS A 1 618 ? 30.251 7.147 4.585 1.00 82.31 618 LYS A C 1
ATOM 4866 O O . LYS A 1 618 ? 31.057 7.430 5.465 1.00 82.31 618 LYS A O 1
ATOM 4871 N N . ASN A 1 619 ? 29.003 7.585 4.579 1.00 87.44 619 ASN A N 1
ATOM 4872 C CA . ASN A 1 619 ? 28.445 8.387 5.651 1.00 87.44 619 ASN A CA 1
ATOM 4873 C C . ASN A 1 619 ? 27.715 7.475 6.652 1.00 87.44 619 ASN A C 1
ATOM 4875 O O . ASN A 1 619 ? 26.774 6.774 6.285 1.00 87.44 619 ASN A O 1
ATOM 4879 N N . ASN A 1 620 ? 28.138 7.499 7.919 1.00 85.56 620 ASN A N 1
ATOM 4880 C CA . ASN A 1 620 ? 27.583 6.663 8.996 1.00 85.56 620 ASN A CA 1
ATOM 4881 C C . ASN A 1 620 ? 26.195 7.104 9.488 1.00 85.56 620 ASN A C 1
ATOM 4883 O O . ASN A 1 620 ? 25.640 6.475 10.378 1.00 85.56 620 ASN A O 1
ATOM 4887 N N . VAL A 1 621 ? 25.669 8.212 8.967 1.00 87.44 621 VAL A N 1
ATOM 4888 C CA . VAL A 1 621 ? 24.326 8.717 9.260 1.00 87.44 621 VAL A CA 1
ATOM 4889 C C . VAL A 1 621 ? 23.394 8.407 8.095 1.00 87.44 621 VAL A C 1
ATOM 4891 O O . VAL A 1 621 ? 22.269 7.968 8.308 1.00 87.44 621 VAL A O 1
ATOM 4894 N N . THR A 1 622 ? 23.833 8.616 6.852 1.00 87.62 622 THR A N 1
ATOM 4895 C CA . THR A 1 622 ? 22.970 8.429 5.675 1.00 87.62 622 THR A CA 1
ATOM 4896 C C . THR A 1 622 ? 23.110 7.059 5.010 1.00 87.62 622 THR A C 1
ATOM 4898 O O . THR A 1 622 ? 22.205 6.656 4.283 1.00 87.62 622 THR A O 1
ATOM 4901 N N . HIS A 1 623 ? 24.183 6.308 5.271 1.00 91.00 623 HIS A N 1
ATOM 4902 C CA . HIS A 1 623 ? 24.424 4.959 4.732 1.00 91.00 623 HIS A CA 1
ATOM 4903 C C . HIS A 1 623 ? 24.281 4.873 3.204 1.00 91.00 623 HIS A C 1
ATOM 4905 O O . HIS A 1 623 ? 23.687 3.942 2.655 1.00 91.00 623 HIS A O 1
ATOM 4911 N N . GLU A 1 624 ? 24.808 5.883 2.515 1.00 92.56 624 GLU A N 1
ATOM 4912 C CA . GLU A 1 624 ? 24.745 5.983 1.060 1.00 92.56 624 GLU A CA 1
ATOM 4913 C C . GLU A 1 624 ? 25.740 5.033 0.379 1.00 92.56 624 GLU A C 1
ATOM 4915 O O . GLU A 1 624 ? 26.895 4.910 0.787 1.00 92.56 624 GLU A O 1
ATOM 4920 N N . THR A 1 625 ? 25.287 4.382 -0.690 1.00 93.81 625 THR A N 1
ATOM 4921 C CA . THR A 1 625 ? 26.070 3.484 -1.551 1.00 93.81 625 THR A CA 1
ATOM 4922 C C . THR A 1 625 ? 25.759 3.755 -3.018 1.00 93.81 625 THR A C 1
ATOM 4924 O O . THR A 1 625 ? 24.733 4.354 -3.337 1.00 93.81 625 THR A O 1
ATOM 4927 N N . ILE A 1 626 ? 26.622 3.313 -3.926 1.00 93.12 626 ILE A N 1
ATOM 4928 C CA . ILE A 1 626 ? 26.396 3.401 -5.373 1.00 93.12 626 ILE A CA 1
ATOM 4929 C C . ILE A 1 626 ? 26.133 1.996 -5.906 1.00 93.12 626 ILE A C 1
ATOM 4931 O O . ILE A 1 626 ? 26.901 1.074 -5.637 1.00 93.12 626 ILE A O 1
ATOM 4935 N N . HIS A 1 627 ? 25.063 1.817 -6.673 1.00 94.44 627 HIS A N 1
ATOM 4936 C CA . HIS A 1 627 ? 24.740 0.519 -7.246 1.00 94.44 627 HIS A CA 1
ATOM 4937 C C . HIS A 1 627 ? 25.764 0.111 -8.320 1.00 94.44 627 HIS A C 1
ATOM 4939 O O . HIS A 1 627 ? 26.176 0.936 -9.141 1.00 94.44 627 HIS A O 1
ATOM 4945 N N . LEU A 1 628 ? 26.137 -1.175 -8.391 1.00 91.56 628 LEU A N 1
ATOM 4946 C CA . LEU A 1 628 ? 27.145 -1.663 -9.344 1.00 91.56 628 LEU A CA 1
ATOM 4947 C C . LEU A 1 628 ? 26.807 -1.331 -10.810 1.00 91.56 628 LEU A C 1
ATOM 4949 O O . LEU A 1 628 ? 27.715 -1.101 -11.611 1.00 91.56 628 LEU A O 1
ATOM 4953 N N . SER A 1 629 ? 25.521 -1.246 -11.174 1.00 91.38 629 SER A N 1
ATOM 4954 C CA . SER A 1 629 ? 25.100 -0.872 -12.537 1.00 91.38 629 SER A CA 1
ATOM 4955 C C . SER A 1 629 ? 25.591 0.512 -12.977 1.00 91.38 629 SER A C 1
ATOM 4957 O O . SER A 1 629 ? 25.778 0.729 -14.170 1.00 91.38 629 SER A O 1
ATOM 4959 N N . VAL A 1 630 ? 25.881 1.424 -12.041 1.00 90.12 630 VAL A N 1
ATOM 4960 C CA . VAL A 1 630 ? 26.415 2.766 -12.333 1.00 90.12 630 VAL A CA 1
ATOM 4961 C C . VAL A 1 630 ? 27.810 2.697 -12.966 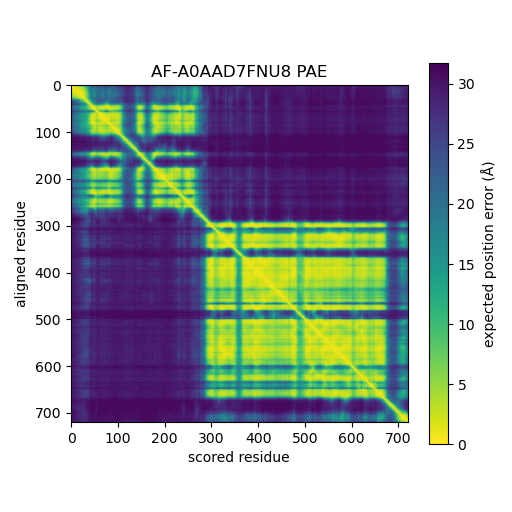1.00 90.12 630 VAL A C 1
ATOM 4963 O O . VAL A 1 630 ? 28.187 3.573 -13.741 1.00 90.12 630 VAL A O 1
ATOM 4966 N N . THR A 1 631 ? 28.560 1.619 -12.723 1.00 86.44 631 THR A N 1
ATOM 4967 C CA . THR A 1 631 ? 29.863 1.393 -13.370 1.00 86.44 631 THR A CA 1
ATOM 4968 C C . THR A 1 631 ? 29.744 0.958 -14.834 1.00 86.44 631 THR A C 1
ATOM 4970 O O . THR A 1 631 ? 30.701 1.088 -15.591 1.00 86.44 631 THR A O 1
ATOM 4973 N N . GLN A 1 632 ? 28.570 0.475 -15.257 1.00 83.81 632 GLN A N 1
ATOM 4974 C CA . GLN A 1 632 ? 28.324 -0.086 -16.594 1.00 83.81 632 GLN A CA 1
ATOM 4975 C C . GLN A 1 632 ? 27.829 0.958 -17.609 1.00 83.81 632 GLN A C 1
ATOM 4977 O O . GLN A 1 632 ? 27.488 0.638 -18.751 1.00 83.81 632 GLN A O 1
ATOM 4982 N N . ARG A 1 633 ? 27.792 2.232 -17.209 1.00 81.25 633 ARG A N 1
ATOM 4983 C CA . ARG A 1 633 ? 27.288 3.333 -18.031 1.00 81.25 633 ARG A CA 1
ATOM 4984 C C . ARG A 1 633 ? 28.209 3.599 -19.216 1.00 81.25 633 ARG A C 1
ATOM 4986 O O . ARG A 1 633 ? 29.400 3.860 -19.054 1.00 81.25 633 ARG A O 1
ATOM 4993 N N . LYS A 1 634 ? 27.631 3.667 -20.417 1.00 71.50 634 LYS A N 1
ATOM 4994 C CA . LYS A 1 634 ? 28.371 4.055 -21.632 1.00 71.50 634 LYS A CA 1
ATOM 4995 C C . LYS A 1 634 ? 28.796 5.529 -21.612 1.00 71.50 634 LYS A C 1
ATOM 4997 O O . LYS A 1 634 ? 29.920 5.849 -21.991 1.00 71.50 634 LYS A O 1
ATOM 5002 N N . SER A 1 635 ? 27.925 6.407 -21.113 1.00 65.75 635 SER A N 1
ATOM 5003 C CA . SER A 1 635 ? 28.077 7.870 -21.183 1.00 65.75 635 SER A CA 1
ATOM 5004 C C . SER A 1 635 ? 28.338 8.525 -19.819 1.00 65.75 635 SER A C 1
ATOM 5006 O O . SER A 1 635 ? 27.710 9.525 -19.488 1.00 65.75 635 SER A O 1
ATOM 5008 N N . ALA A 1 636 ? 29.236 7.967 -19.001 1.00 67.88 636 ALA A N 1
ATOM 5009 C CA . ALA A 1 636 ? 29.651 8.616 -17.751 1.00 67.88 636 ALA A CA 1
ATOM 5010 C C . ALA A 1 636 ? 30.609 9.794 -18.018 1.00 67.88 636 ALA A C 1
ATOM 5012 O O . ALA A 1 636 ? 31.511 9.685 -18.858 1.00 67.88 636 ALA A O 1
ATOM 5013 N N . THR A 1 637 ? 30.427 10.902 -17.291 1.00 68.94 637 THR A N 1
ATOM 5014 C CA . THR A 1 637 ? 31.340 12.055 -17.339 1.00 68.94 637 THR A CA 1
ATOM 5015 C C . THR A 1 637 ? 32.744 11.642 -16.876 1.00 68.94 637 THR A C 1
ATOM 5017 O O . THR A 1 637 ? 32.866 10.732 -16.054 1.00 68.94 637 THR A O 1
ATOM 5020 N N . PRO A 1 638 ? 33.821 12.282 -17.376 1.00 67.56 638 PRO A N 1
ATOM 5021 C CA . PRO A 1 638 ? 35.188 11.968 -16.951 1.00 67.56 638 PRO A CA 1
ATOM 5022 C C . PRO A 1 638 ? 35.366 12.028 -15.430 1.00 67.56 638 PRO A C 1
ATOM 5024 O O . PRO A 1 638 ? 35.957 11.121 -14.861 1.00 67.56 638 PRO A O 1
ATOM 5027 N N . VAL A 1 639 ? 34.746 13.025 -14.788 1.00 68.62 639 VAL A N 1
ATOM 5028 C CA . VAL A 1 639 ? 34.739 13.203 -13.328 1.00 68.62 639 VAL A CA 1
ATOM 5029 C C . VAL A 1 639 ? 34.089 12.011 -12.624 1.00 68.62 639 VAL A C 1
ATOM 5031 O O . VAL A 1 639 ? 34.705 11.404 -11.761 1.00 68.62 639 VAL A O 1
ATOM 5034 N N . LEU A 1 640 ? 32.897 11.581 -13.059 1.00 73.81 640 LEU A N 1
ATOM 5035 C CA . LEU A 1 640 ? 32.230 10.417 -12.465 1.00 73.81 640 LEU A CA 1
ATOM 5036 C C . LEU A 1 640 ? 33.044 9.127 -12.659 1.00 73.81 640 LEU A C 1
ATOM 5038 O O . LEU A 1 640 ? 33.040 8.261 -11.790 1.00 73.81 640 LEU A O 1
ATOM 5042 N N . LYS A 1 641 ? 33.740 8.971 -13.793 1.00 73.88 641 LYS A N 1
ATOM 5043 C CA . LYS A 1 641 ? 34.613 7.809 -14.031 1.00 73.88 641 LYS A CA 1
ATOM 5044 C C . LYS A 1 641 ? 35.823 7.805 -13.101 1.00 73.88 641 LYS A C 1
ATOM 5046 O O . LYS A 1 641 ? 36.184 6.739 -12.614 1.00 73.88 641 LYS A O 1
ATOM 5051 N N . GLU A 1 642 ? 36.425 8.965 -12.870 1.00 71.62 642 GLU A N 1
ATOM 5052 C CA . GLU A 1 642 ? 37.544 9.132 -11.942 1.00 71.62 642 GLU A CA 1
ATOM 5053 C C . GLU A 1 642 ? 37.096 8.871 -10.497 1.00 71.62 642 GLU A C 1
ATOM 5055 O O . GLU A 1 642 ? 37.676 8.016 -9.830 1.00 71.62 642 GLU A O 1
ATOM 5060 N N . ASP A 1 643 ? 35.981 9.468 -10.067 1.00 70.19 643 ASP A N 1
ATOM 5061 C CA . ASP A 1 643 ? 35.398 9.256 -8.736 1.00 70.19 643 ASP A CA 1
ATOM 5062 C C . ASP A 1 643 ? 35.068 7.775 -8.485 1.00 70.19 643 ASP A C 1
ATOM 5064 O O . ASP A 1 643 ? 35.405 7.214 -7.440 1.00 70.19 643 ASP A O 1
ATOM 5068 N N . LEU A 1 644 ? 34.456 7.100 -9.466 1.00 73.06 644 LEU A N 1
ATOM 5069 C CA . LEU A 1 644 ? 34.142 5.673 -9.363 1.00 73.06 644 LEU A CA 1
ATOM 5070 C C . LEU A 1 644 ? 35.398 4.802 -9.306 1.00 73.06 644 LEU A C 1
ATOM 5072 O O . LEU A 1 644 ? 35.366 3.770 -8.645 1.00 73.06 644 LEU A O 1
ATOM 5076 N N . GLN A 1 645 ? 36.488 5.178 -9.982 1.00 71.06 645 GLN A N 1
ATOM 5077 C CA . GLN A 1 645 ? 37.751 4.438 -9.928 1.00 71.06 645 GLN A CA 1
ATOM 5078 C C . GLN A 1 645 ? 38.453 4.623 -8.578 1.00 71.06 645 GLN A C 1
ATOM 5080 O O . GLN A 1 645 ? 38.881 3.633 -7.977 1.00 71.06 645 GLN A O 1
ATOM 5085 N N . VAL A 1 646 ? 38.511 5.860 -8.078 1.00 68.12 646 VAL A N 1
ATOM 5086 C CA . VAL A 1 646 ? 39.187 6.229 -6.825 1.00 68.12 646 VAL A CA 1
ATOM 5087 C C . VAL A 1 646 ? 38.465 5.664 -5.596 1.00 68.12 646 VAL A C 1
ATOM 5089 O O . VAL A 1 646 ? 39.117 5.170 -4.678 1.00 68.12 646 VAL A O 1
ATOM 5092 N N . HIS A 1 647 ? 37.129 5.664 -5.589 1.00 65.50 647 HIS A N 1
ATOM 5093 C CA . HIS A 1 647 ? 36.313 5.281 -4.425 1.00 65.50 647 HIS A CA 1
ATOM 5094 C C . HIS A 1 647 ? 35.658 3.884 -4.548 1.00 65.50 647 HIS A C 1
ATOM 5096 O O . HIS A 1 647 ? 34.767 3.527 -3.769 1.00 65.50 647 HIS A O 1
ATOM 5102 N N . SER A 1 648 ? 36.113 3.074 -5.514 1.00 64.56 648 SER A N 1
ATOM 5103 C CA . SER A 1 648 ? 35.461 1.832 -5.971 1.00 64.56 648 SER A CA 1
ATOM 5104 C C . SER A 1 648 ? 35.222 0.757 -4.904 1.00 64.56 648 SER A C 1
ATOM 5106 O O . SER A 1 648 ? 34.204 0.072 -4.958 1.00 64.56 648 SER A O 1
ATOM 5108 N N . SER A 1 649 ? 36.130 0.562 -3.946 1.00 65.12 649 SER A N 1
ATOM 5109 C CA . SER A 1 649 ? 36.101 -0.634 -3.086 1.00 65.12 649 SER A CA 1
ATOM 5110 C C . SER A 1 649 ? 35.207 -0.522 -1.849 1.00 65.12 649 SER A C 1
ATOM 5112 O O . SER A 1 649 ? 34.856 -1.550 -1.269 1.00 65.12 649 SER A O 1
ATOM 5114 N N . SER A 1 650 ? 34.820 0.688 -1.430 1.00 73.94 650 SER A N 1
ATOM 5115 C CA . SER A 1 650 ? 34.017 0.880 -0.215 1.00 73.94 650 SER A CA 1
ATOM 5116 C C . SER A 1 650 ? 32.567 1.277 -0.503 1.00 73.94 650 SER A C 1
ATOM 5118 O O . SER A 1 650 ? 31.675 0.775 0.176 1.00 73.94 650 SER A O 1
ATOM 5120 N N . ILE A 1 651 ? 32.297 2.128 -1.495 1.00 84.56 651 ILE A N 1
ATOM 5121 C CA . ILE A 1 651 ? 30.965 2.737 -1.700 1.00 84.56 651 ILE A CA 1
ATOM 5122 C C . ILE A 1 651 ? 30.095 1.956 -2.683 1.00 84.56 651 ILE A C 1
ATOM 5124 O O . ILE A 1 651 ? 28.866 2.040 -2.615 1.00 84.56 651 ILE A O 1
ATOM 5128 N N . ILE A 1 652 ? 30.706 1.189 -3.588 1.00 88.62 652 ILE A N 1
ATOM 5129 C CA . ILE A 1 652 ? 29.965 0.406 -4.575 1.00 88.62 652 ILE A CA 1
ATOM 5130 C C . ILE A 1 652 ? 29.352 -0.813 -3.884 1.00 88.62 652 ILE A C 1
ATOM 5132 O O . ILE A 1 652 ? 30.062 -1.675 -3.365 1.00 88.62 652 ILE A O 1
ATOM 5136 N N . ALA A 1 653 ? 28.023 -0.885 -3.880 1.00 88.69 653 ALA A N 1
ATOM 5137 C CA . ALA A 1 653 ? 27.299 -2.023 -3.340 1.00 88.69 653 ALA A CA 1
ATOM 5138 C C . ALA A 1 653 ? 27.405 -3.220 -4.305 1.00 88.69 653 ALA A C 1
ATOM 5140 O O . ALA A 1 653 ? 27.161 -3.055 -5.507 1.00 88.69 653 ALA A O 1
ATOM 5141 N N . PRO A 1 654 ? 27.758 -4.424 -3.813 1.00 90.00 654 PRO A N 1
ATOM 5142 C CA . PRO A 1 654 ? 27.680 -5.634 -4.621 1.00 90.00 654 PRO A CA 1
ATOM 5143 C C . PRO A 1 654 ? 26.218 -5.958 -4.951 1.00 90.00 654 PRO A C 1
ATOM 5145 O O . PRO A 1 654 ? 25.307 -5.544 -4.236 1.00 90.00 654 PRO A O 1
ATOM 5148 N N . LEU A 1 655 ? 26.001 -6.722 -6.024 1.00 91.50 655 LEU A N 1
ATOM 5149 C CA . LEU A 1 655 ? 24.659 -7.193 -6.370 1.00 91.50 655 LEU A CA 1
ATOM 5150 C C . LEU A 1 655 ? 24.169 -8.217 -5.351 1.00 91.50 655 LEU A C 1
ATOM 5152 O O . LEU A 1 655 ? 24.915 -9.120 -4.960 1.00 91.50 655 LEU A O 1
ATOM 5156 N N . LEU A 1 656 ? 22.897 -8.111 -4.979 1.00 93.44 656 LEU A N 1
ATOM 5157 C CA . LEU A 1 656 ? 22.216 -9.143 -4.209 1.00 93.44 656 LEU A CA 1
ATOM 5158 C C . LEU A 1 656 ? 21.946 -10.374 -5.087 1.00 93.44 656 LEU A C 1
ATOM 5160 O O . LEU A 1 656 ? 21.913 -10.291 -6.315 1.00 93.44 656 LEU A O 1
ATOM 5164 N N . ALA A 1 657 ? 21.713 -11.530 -4.464 1.00 90.88 657 ALA A N 1
ATOM 5165 C CA . ALA A 1 657 ? 21.557 -12.800 -5.180 1.00 90.88 657 ALA A CA 1
ATOM 5166 C C . ALA A 1 657 ? 20.431 -12.774 -6.236 1.00 90.88 657 ALA A C 1
ATOM 5168 O O . ALA A 1 657 ? 20.604 -13.276 -7.347 1.00 90.88 657 ALA A O 1
ATOM 5169 N N . LEU A 1 658 ? 19.294 -12.145 -5.914 1.00 91.00 658 LEU A N 1
ATOM 5170 C CA . LEU A 1 658 ? 18.191 -11.964 -6.863 1.00 91.00 658 LEU A CA 1
ATOM 5171 C C . LEU A 1 658 ? 18.599 -11.071 -8.046 1.00 91.00 658 LEU A C 1
ATOM 5173 O O . LEU A 1 658 ? 18.273 -11.379 -9.191 1.00 91.00 658 LEU A O 1
ATOM 5177 N N . GLU A 1 659 ? 19.323 -9.984 -7.777 1.00 93.88 659 GLU A N 1
ATOM 5178 C CA . GLU A 1 659 ? 19.792 -9.054 -8.807 1.00 93.88 659 GLU A CA 1
ATOM 5179 C C . GLU A 1 659 ? 20.798 -9.721 -9.744 1.00 93.88 659 GLU A C 1
ATOM 5181 O O . GLU A 1 659 ? 20.705 -9.566 -10.958 1.00 93.88 659 GLU A O 1
ATOM 5186 N N . ASP A 1 660 ? 21.727 -10.507 -9.197 1.00 92.31 660 ASP A N 1
ATOM 5187 C CA . ASP A 1 660 ? 22.721 -11.251 -9.970 1.00 92.31 660 ASP A CA 1
ATOM 5188 C C . ASP A 1 660 ? 22.068 -12.297 -10.891 1.00 92.31 660 ASP A C 1
ATOM 5190 O O . ASP A 1 660 ? 22.415 -12.410 -12.075 1.00 92.31 660 ASP A O 1
ATOM 5194 N N . GLY A 1 661 ? 21.048 -12.992 -10.374 1.00 89.38 661 GLY A N 1
ATOM 5195 C CA . GLY A 1 661 ? 20.212 -13.905 -11.146 1.00 89.38 661 GLY A CA 1
ATOM 5196 C C . GLY A 1 661 ? 19.500 -13.194 -12.298 1.00 89.38 661 GLY A C 1
ATOM 5197 O O . GLY A 1 661 ? 19.602 -13.626 -13.446 1.00 89.38 661 GLY A O 1
ATOM 5198 N N . LEU A 1 662 ? 18.826 -12.074 -12.031 1.00 89.62 662 LEU A N 1
ATOM 5199 C CA . LEU A 1 662 ? 18.098 -11.312 -13.053 1.00 89.62 662 LEU A CA 1
ATOM 5200 C C . LEU A 1 662 ? 19.038 -10.662 -14.080 1.00 89.62 662 LEU A C 1
ATOM 5202 O O . LEU A 1 662 ? 18.754 -10.697 -15.278 1.00 89.62 662 LEU A O 1
ATOM 5206 N N . ARG A 1 663 ? 20.202 -10.160 -13.650 1.00 90.00 663 ARG A N 1
ATOM 5207 C CA . ARG A 1 663 ? 21.254 -9.647 -14.538 1.00 90.00 663 ARG A CA 1
ATOM 5208 C C . ARG A 1 663 ? 21.754 -10.720 -15.499 1.00 90.00 663 ARG A C 1
ATOM 5210 O O . ARG A 1 663 ? 21.927 -10.442 -16.682 1.00 90.00 663 ARG A O 1
ATOM 5217 N N . SER A 1 664 ? 21.981 -11.939 -15.017 1.00 87.38 664 SER A N 1
ATOM 5218 C CA . SER A 1 664 ? 22.452 -13.043 -15.865 1.00 87.38 664 SER A CA 1
ATOM 5219 C C . SER A 1 664 ? 21.460 -13.375 -16.988 1.00 87.38 664 SER A C 1
ATOM 5221 O O . SER A 1 664 ? 21.869 -13.695 -18.102 1.00 87.38 664 SER A O 1
ATOM 5223 N N . HIS A 1 665 ? 20.160 -13.203 -16.731 1.00 82.75 665 HIS A N 1
ATOM 5224 C CA . HIS A 1 665 ? 19.089 -13.373 -17.719 1.00 82.75 665 HIS A CA 1
ATOM 5225 C C . HIS A 1 665 ? 18.857 -12.132 -18.594 1.00 82.75 665 HIS A C 1
ATOM 5227 O O . HIS A 1 665 ? 18.180 -12.207 -19.615 1.00 82.75 665 HIS A O 1
ATOM 5233 N N . TRP A 1 666 ? 19.449 -10.986 -18.260 1.00 86.31 666 TRP A N 1
ATOM 5234 C CA . TRP A 1 666 ? 19.288 -9.753 -19.030 1.00 86.31 666 TRP A CA 1
ATOM 5235 C C . TRP A 1 666 ? 19.758 -9.903 -20.482 1.00 86.31 666 TRP A C 1
ATOM 5237 O O . TRP A 1 666 ? 19.122 -9.417 -21.415 1.00 86.31 666 TRP A O 1
ATOM 5247 N N . HIS A 1 667 ? 20.859 -10.632 -20.694 1.00 72.56 667 HIS A N 1
ATOM 5248 C CA . HIS A 1 667 ? 21.413 -10.872 -22.027 1.00 72.56 667 HIS A CA 1
ATOM 5249 C C . HIS A 1 667 ? 20.510 -11.734 -22.915 1.00 72.56 667 HIS A C 1
ATOM 5251 O O . HIS A 1 667 ? 20.495 -11.528 -24.127 1.00 72.56 667 HIS A O 1
ATOM 5257 N N . SER A 1 668 ? 19.741 -12.665 -22.339 1.00 74.00 668 SER A N 1
ATOM 5258 C CA . SER A 1 668 ? 18.811 -13.505 -23.105 1.00 74.00 668 SER A CA 1
ATOM 5259 C C . SER A 1 668 ? 17.511 -12.790 -23.475 1.00 74.00 668 SER A C 1
ATOM 5261 O O . SER A 1 668 ? 16.755 -13.310 -24.290 1.00 74.00 668 SER A O 1
ATOM 5263 N N . LEU A 1 669 ? 17.259 -11.607 -22.909 1.00 72.50 669 LEU A N 1
ATOM 5264 C CA . LEU A 1 669 ? 16.075 -10.786 -23.167 1.00 72.50 669 LEU A CA 1
ATOM 5265 C C . LEU A 1 669 ? 16.336 -9.626 -24.150 1.00 72.50 669 LEU A C 1
ATOM 5267 O O . LEU A 1 669 ? 15.387 -8.997 -24.606 1.00 72.50 669 LEU A O 1
ATOM 5271 N N . GLY A 1 670 ? 17.603 -9.321 -24.460 1.00 60.19 670 GLY A N 1
ATOM 5272 C CA . GLY A 1 670 ? 17.995 -8.135 -25.232 1.00 60.19 670 GLY A CA 1
ATOM 5273 C C . GLY A 1 670 ? 17.592 -8.144 -26.718 1.00 60.19 670 GLY A C 1
ATOM 5274 O O . GLY A 1 670 ? 17.212 -9.182 -27.261 1.00 60.19 670 GLY A O 1
ATOM 5275 N N . PRO A 1 671 ? 17.775 -7.017 -27.438 1.00 50.19 671 PRO A N 1
ATOM 5276 C CA . PRO A 1 671 ? 17.283 -6.816 -28.811 1.00 50.19 671 PRO A CA 1
ATOM 5277 C C . PRO A 1 671 ? 17.858 -7.771 -29.876 1.00 50.19 671 PRO A C 1
ATOM 5279 O O . PRO A 1 671 ? 17.384 -7.782 -31.006 1.00 50.19 671 PRO A O 1
ATOM 5282 N N . GLY A 1 672 ? 18.883 -8.563 -29.538 1.00 44.59 672 GLY A N 1
ATOM 5283 C CA . GLY A 1 672 ? 19.466 -9.603 -30.397 1.00 44.59 672 GLY A CA 1
ATOM 5284 C C . GLY A 1 672 ? 18.949 -11.023 -30.128 1.00 44.59 672 GLY A C 1
ATOM 5285 O O . GLY A 1 672 ? 19.371 -11.954 -30.805 1.00 44.59 672 GLY A O 1
ATOM 5286 N N . ALA A 1 673 ? 18.054 -11.213 -29.153 1.00 44.44 673 ALA A N 1
ATOM 5287 C CA . ALA A 1 673 ? 17.472 -12.516 -28.821 1.00 44.44 673 ALA A CA 1
ATOM 5288 C C . ALA A 1 673 ? 16.267 -12.893 -29.708 1.00 44.44 673 ALA A C 1
ATOM 5290 O O . ALA A 1 673 ? 15.726 -13.993 -29.587 1.00 44.44 673 ALA A O 1
ATOM 5291 N N . GLN A 1 674 ? 15.865 -12.014 -30.634 1.00 37.25 674 GLN A N 1
ATOM 5292 C CA . GLN A 1 674 ? 14.845 -12.293 -31.642 1.00 37.25 674 GLN A CA 1
ATOM 5293 C C . GLN A 1 674 ? 15.382 -12.080 -33.061 1.00 37.25 674 GLN A C 1
ATOM 5295 O O . GLN A 1 674 ? 15.179 -11.033 -33.661 1.00 37.25 674 GLN A O 1
ATOM 5300 N N . ASP A 1 675 ? 15.982 -13.129 -33.625 1.00 32.12 675 ASP A N 1
ATOM 5301 C CA . ASP A 1 675 ? 15.992 -13.347 -35.080 1.00 32.12 675 ASP A CA 1
ATOM 5302 C C . ASP A 1 675 ? 15.246 -14.642 -35.446 1.00 32.12 675 ASP A C 1
ATOM 5304 O O . ASP A 1 675 ? 15.698 -15.480 -36.223 1.00 32.12 675 ASP A O 1
ATOM 5308 N N . HIS A 1 676 ? 14.076 -14.844 -34.828 1.00 37.81 676 HIS A N 1
ATOM 5309 C CA . HIS A 1 676 ? 13.133 -15.915 -35.180 1.00 37.81 676 HIS A CA 1
ATOM 5310 C C . HIS A 1 676 ? 11.685 -15.422 -35.329 1.00 37.81 676 HIS A C 1
ATOM 5312 O O . HIS A 1 676 ? 10.740 -16.202 -35.202 1.00 37.81 676 HIS A O 1
ATOM 5318 N N . SER A 1 677 ? 11.484 -14.139 -35.643 1.00 33.84 677 SER A N 1
ATOM 5319 C CA . SER A 1 677 ? 10.151 -13.617 -35.962 1.00 33.84 677 SER A CA 1
ATOM 5320 C C . SER A 1 677 ? 10.185 -12.380 -36.862 1.00 33.84 677 SER A C 1
ATOM 5322 O O . SER A 1 677 ? 9.816 -11.285 -36.452 1.00 33.84 677 SER A O 1
ATOM 5324 N N . ALA A 1 678 ? 10.542 -12.581 -38.131 1.00 26.55 678 ALA A N 1
ATOM 5325 C CA . ALA A 1 678 ? 9.976 -11.817 -39.241 1.00 26.55 678 ALA A CA 1
ATOM 5326 C C . ALA A 1 678 ? 9.732 -12.776 -40.427 1.00 26.55 678 ALA A C 1
ATOM 5328 O O . ALA A 1 678 ? 10.571 -13.639 -40.699 1.00 26.55 678 ALA A O 1
ATOM 5329 N N . PRO A 1 679 ? 8.574 -12.702 -41.107 1.00 33.62 679 PRO A N 1
ATOM 5330 C CA . PRO A 1 679 ? 8.168 -13.702 -42.085 1.00 33.62 679 PRO A CA 1
ATOM 5331 C C . PRO A 1 679 ? 8.944 -13.506 -43.391 1.00 33.62 679 PRO A C 1
ATOM 5333 O O . PRO A 1 679 ? 8.650 -12.604 -44.173 1.00 33.62 679 PRO A O 1
ATOM 5336 N N . SER A 1 680 ? 9.929 -14.367 -43.654 1.00 27.94 680 SER A N 1
ATOM 5337 C CA . SER A 1 680 ? 10.514 -14.466 -44.991 1.00 27.94 680 SER A CA 1
ATOM 5338 C C . SER A 1 680 ? 9.452 -14.996 -45.952 1.00 27.94 680 SER A C 1
ATOM 5340 O O . SER A 1 680 ? 8.933 -16.105 -45.805 1.00 27.94 680 SER A O 1
ATOM 5342 N N . ALA A 1 681 ? 9.107 -14.161 -46.927 1.00 32.72 681 ALA A N 1
ATOM 5343 C CA . ALA A 1 681 ? 8.152 -14.403 -47.992 1.00 32.72 681 ALA A CA 1
ATOM 5344 C C . ALA A 1 681 ? 8.638 -15.491 -48.966 1.00 32.72 681 ALA A C 1
ATOM 5346 O O . ALA A 1 681 ? 8.947 -15.208 -50.116 1.00 32.72 681 ALA A O 1
ATOM 5347 N N . LYS A 1 682 ? 8.712 -16.744 -48.517 1.00 29.28 682 LYS A N 1
ATOM 5348 C CA . LYS A 1 682 ? 8.905 -17.936 -49.354 1.00 29.28 682 LYS A CA 1
ATOM 5349 C C . LYS A 1 682 ? 8.346 -19.155 -48.626 1.00 29.28 682 LYS A C 1
ATOM 5351 O O . LYS A 1 682 ? 9.119 -19.931 -48.106 1.00 29.28 682 LYS A O 1
ATOM 5356 N N . HIS A 1 683 ? 7.023 -19.300 -48.564 1.00 30.33 683 HIS A N 1
ATOM 5357 C CA . HIS A 1 683 ? 6.328 -20.600 -48.486 1.00 30.33 683 HIS A CA 1
ATOM 5358 C C . HIS A 1 683 ? 4.816 -20.379 -48.663 1.00 30.33 683 HIS A C 1
ATOM 5360 O O . HIS A 1 683 ? 4.010 -20.608 -47.770 1.00 30.33 683 HIS A O 1
ATOM 5366 N N . ALA A 1 684 ? 4.434 -19.905 -49.852 1.00 27.61 684 ALA A N 1
ATOM 5367 C CA . ALA A 1 684 ? 3.053 -19.950 -50.343 1.00 27.61 684 ALA A CA 1
ATOM 5368 C C . ALA A 1 684 ? 2.788 -21.188 -51.228 1.00 27.61 684 ALA A C 1
ATOM 5370 O O . ALA A 1 684 ? 1.772 -21.259 -51.908 1.00 27.61 684 ALA A O 1
ATOM 5371 N N . ALA A 1 685 ? 3.684 -22.177 -51.230 1.00 32.78 685 ALA A N 1
ATOM 5372 C CA . ALA A 1 685 ? 3.528 -23.403 -52.005 1.00 32.78 685 ALA A CA 1
ATOM 5373 C C . ALA A 1 685 ? 4.150 -24.578 -51.244 1.00 32.78 685 ALA A C 1
ATOM 5375 O O . ALA A 1 685 ? 5.345 -24.824 -51.363 1.00 32.78 685 ALA A O 1
ATOM 5376 N N . ALA A 1 686 ? 3.348 -25.211 -50.389 1.00 26.36 686 ALA A N 1
ATOM 5377 C CA . ALA A 1 686 ? 3.490 -26.593 -49.909 1.00 26.36 686 ALA A CA 1
ATOM 5378 C C . ALA A 1 686 ? 2.369 -26.852 -48.888 1.00 26.36 686 ALA A C 1
ATOM 5380 O O . ALA A 1 686 ? 2.591 -27.023 -47.692 1.00 26.36 686 ALA A O 1
ATOM 5381 N N . LYS A 1 687 ? 1.124 -26.776 -49.364 1.00 33.56 687 LYS A N 1
ATOM 5382 C CA . LYS A 1 687 ? -0.039 -27.343 -48.685 1.00 33.56 687 LYS A CA 1
ATOM 5383 C C . LYS A 1 687 ? -0.275 -28.681 -49.377 1.00 33.56 687 LYS A C 1
ATOM 5385 O O . LYS A 1 687 ? -0.905 -28.679 -50.419 1.00 33.56 687 LYS A O 1
ATOM 5390 N N . GLU A 1 688 ? 0.339 -29.734 -48.849 1.00 34.22 688 GLU A N 1
ATOM 5391 C CA . GLU A 1 688 ? 0.048 -31.166 -49.051 1.00 34.22 688 GLU A CA 1
ATOM 5392 C C . GLU A 1 688 ? 1.322 -31.945 -48.730 1.00 34.22 688 GLU A C 1
ATOM 5394 O O . GLU A 1 688 ? 2.196 -32.078 -49.572 1.00 34.22 688 GLU A O 1
ATOM 5399 N N . GLU A 1 689 ? 1.468 -32.347 -47.466 1.00 26.39 689 GLU A N 1
ATOM 5400 C CA . GLU A 1 689 ? 1.826 -33.709 -47.049 1.00 26.39 689 GLU A CA 1
ATOM 5401 C C . GLU A 1 689 ? 2.245 -33.737 -45.569 1.00 26.39 689 GLU A C 1
ATOM 5403 O O . GLU A 1 689 ? 2.953 -32.868 -45.070 1.00 26.39 689 GLU A O 1
ATOM 5408 N N . LEU A 1 690 ? 1.774 -34.788 -44.897 1.00 24.98 690 LEU A N 1
ATOM 5409 C CA . LEU A 1 690 ? 2.152 -35.290 -43.576 1.00 24.98 690 LEU A CA 1
ATOM 5410 C C . LEU A 1 690 ? 1.728 -34.503 -42.320 1.00 24.98 690 LEU A C 1
ATOM 5412 O O . LEU A 1 690 ? 2.429 -33.674 -41.744 1.00 24.98 690 LEU A O 1
ATOM 5416 N N . GLN A 1 691 ? 0.586 -34.960 -41.798 1.00 34.47 691 GLN A N 1
ATOM 5417 C CA . GLN A 1 691 ? 0.419 -35.282 -40.381 1.00 34.47 691 GLN A CA 1
ATOM 5418 C C . GLN A 1 691 ? 1.659 -36.012 -39.833 1.00 34.47 691 GLN A C 1
ATOM 5420 O O . GLN A 1 691 ? 1.931 -37.113 -40.291 1.00 34.47 691 GLN A O 1
ATOM 5425 N N . THR A 1 692 ? 2.357 -35.421 -38.858 1.00 33.69 692 THR A N 1
ATOM 5426 C CA . THR A 1 692 ? 2.835 -36.025 -37.590 1.00 33.69 692 THR A CA 1
ATOM 5427 C C . THR A 1 692 ? 3.691 -34.999 -36.827 1.00 33.69 692 THR A C 1
ATOM 5429 O O . THR A 1 692 ? 4.392 -34.203 -37.438 1.00 33.69 692 THR A O 1
ATOM 5432 N N . ASP A 1 693 ? 3.629 -35.041 -35.493 1.00 30.30 693 ASP A N 1
ATOM 5433 C CA . ASP A 1 693 ? 4.473 -34.333 -34.509 1.00 30.30 693 ASP A CA 1
ATOM 5434 C C . ASP A 1 693 ? 4.157 -32.872 -34.135 1.00 30.30 693 ASP A C 1
ATOM 5436 O O . ASP A 1 693 ? 4.900 -31.927 -34.395 1.00 30.30 693 ASP A O 1
ATOM 5440 N N . SER A 1 694 ? 3.098 -32.704 -33.330 1.00 28.28 694 SER A N 1
ATOM 5441 C CA . SER A 1 694 ? 2.809 -31.479 -32.566 1.00 28.28 694 SER A CA 1
ATOM 5442 C C . SER A 1 694 ? 3.056 -31.617 -31.050 1.00 28.28 694 SER A C 1
ATOM 5444 O O . SER A 1 694 ? 2.233 -31.175 -30.248 1.00 28.28 694 SER A O 1
ATOM 5446 N N . VAL A 1 695 ? 4.181 -32.209 -30.625 1.00 35.09 695 VAL A N 1
ATOM 5447 C CA . VAL A 1 695 ? 4.544 -32.333 -29.187 1.00 35.09 695 VAL A CA 1
ATOM 5448 C C . VAL A 1 695 ? 5.714 -31.413 -28.763 1.00 35.09 695 VAL A C 1
ATOM 5450 O O . VAL A 1 695 ? 5.961 -31.215 -27.579 1.00 35.09 695 VAL A O 1
ATOM 5453 N N . GLY A 1 696 ? 6.393 -30.727 -29.688 1.00 31.00 696 GLY A N 1
ATOM 5454 C CA . GLY A 1 696 ? 7.644 -30.009 -29.373 1.00 31.00 696 GLY A CA 1
ATOM 5455 C C . GLY A 1 696 ? 7.552 -28.564 -28.852 1.00 31.00 696 GLY A C 1
ATOM 5456 O O . GLY A 1 696 ? 8.540 -28.058 -28.322 1.00 31.00 696 GLY A O 1
ATOM 5457 N N . LYS A 1 697 ? 6.419 -27.855 -28.985 1.00 31.45 697 LYS A N 1
ATOM 5458 C CA . LYS A 1 697 ? 6.379 -26.393 -28.724 1.00 31.45 697 LYS A CA 1
ATOM 5459 C C . LYS A 1 697 ? 5.963 -25.974 -27.307 1.00 31.45 697 LYS A C 1
ATOM 5461 O O . LYS A 1 697 ? 6.373 -24.909 -26.871 1.00 31.45 697 LYS A O 1
ATOM 5466 N N . HIS A 1 698 ? 5.249 -26.810 -26.549 1.00 30.41 698 HIS A N 1
ATOM 5467 C CA . HIS A 1 698 ? 4.851 -26.499 -25.159 1.00 30.41 698 HIS A CA 1
ATOM 5468 C C . HIS A 1 698 ? 5.884 -26.914 -24.090 1.00 30.41 698 HIS A C 1
ATOM 5470 O O . HIS A 1 698 ? 5.731 -26.578 -22.916 1.00 30.41 698 HIS A O 1
ATOM 5476 N N . ALA A 1 699 ? 6.943 -27.633 -24.476 1.00 32.12 699 ALA A N 1
ATOM 5477 C CA . ALA A 1 699 ? 7.999 -28.056 -23.556 1.00 32.12 699 ALA A CA 1
ATOM 5478 C C . ALA A 1 699 ? 9.083 -26.978 -23.353 1.00 32.12 699 ALA A C 1
ATOM 5480 O O . ALA A 1 699 ? 9.654 -26.890 -22.270 1.00 32.12 699 ALA A O 1
ATOM 5481 N N . ARG A 1 700 ? 9.339 -26.120 -24.354 1.00 32.97 700 ARG A N 1
ATOM 5482 C CA . ARG A 1 700 ? 10.411 -25.106 -24.296 1.00 32.97 700 ARG A CA 1
ATOM 5483 C C . ARG A 1 700 ? 10.077 -23.892 -23.425 1.00 32.97 700 ARG A C 1
ATOM 5485 O O . ARG A 1 700 ? 10.958 -23.433 -22.708 1.00 32.97 700 ARG A O 1
ATOM 5492 N N . GLU A 1 701 ? 8.825 -23.431 -23.393 1.00 35.66 701 GLU A N 1
ATOM 5493 C CA . GLU A 1 701 ? 8.410 -22.322 -22.509 1.00 35.66 701 GLU A CA 1
ATOM 5494 C C . GLU A 1 701 ? 8.362 -22.717 -21.026 1.00 35.66 701 GLU A C 1
ATOM 5496 O O . GLU A 1 701 ? 8.631 -21.895 -20.158 1.00 35.66 701 GLU A O 1
ATOM 5501 N N . LYS A 1 702 ? 8.100 -23.992 -20.709 1.00 36.06 702 LYS A N 1
ATOM 5502 C CA . LYS A 1 702 ? 8.134 -24.484 -19.320 1.00 36.06 702 LYS A CA 1
ATOM 5503 C C . LYS A 1 702 ? 9.552 -24.744 -18.806 1.00 36.06 702 LYS A C 1
ATOM 5505 O O . LYS A 1 702 ? 9.771 -24.717 -17.598 1.00 36.06 702 LYS A O 1
ATOM 5510 N N . HIS A 1 703 ? 10.512 -24.977 -19.702 1.00 37.19 703 HIS A N 1
ATOM 5511 C CA . HIS A 1 703 ? 11.869 -25.361 -19.319 1.00 37.19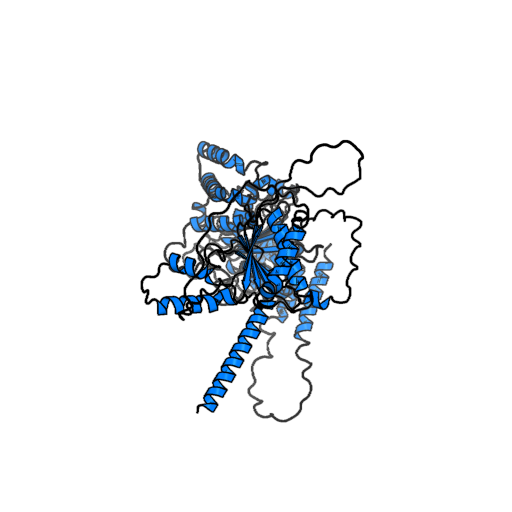 703 HIS A CA 1
ATOM 5512 C C . HIS A 1 703 ? 12.665 -24.183 -18.732 1.00 37.19 703 HIS A C 1
ATOM 5514 O O . HIS A 1 703 ? 13.286 -24.341 -17.686 1.00 37.19 703 HIS A O 1
ATOM 5520 N N . TRP A 1 704 ? 12.610 -22.985 -19.324 1.00 43.06 704 TRP A N 1
ATOM 5521 C CA . TRP A 1 704 ? 13.397 -21.837 -18.839 1.00 43.06 704 TRP A CA 1
ATOM 5522 C C . TRP A 1 704 ? 12.856 -21.250 -17.522 1.00 43.06 704 TRP A C 1
ATOM 5524 O O . TRP A 1 704 ? 13.637 -20.984 -16.611 1.00 43.06 704 TRP A O 1
ATOM 5534 N N . LEU A 1 705 ? 11.526 -21.170 -17.363 1.00 41.25 705 LEU A N 1
ATOM 5535 C CA . LEU A 1 705 ? 10.875 -20.789 -16.099 1.00 41.25 705 LEU A CA 1
ATOM 5536 C C . LEU A 1 705 ? 11.260 -21.737 -14.958 1.00 41.25 705 LEU A C 1
ATOM 5538 O O . LEU A 1 705 ? 11.479 -21.300 -13.831 1.00 41.25 705 LEU A O 1
ATOM 5542 N N . SER A 1 706 ? 11.392 -23.036 -15.250 1.00 44.09 706 SER A N 1
ATOM 5543 C CA . SER A 1 706 ? 11.820 -24.014 -14.248 1.00 44.09 706 SER A CA 1
ATOM 5544 C C . SER A 1 706 ? 13.276 -23.829 -13.816 1.00 44.09 706 SER A C 1
ATOM 5546 O O . SER A 1 706 ? 13.576 -24.075 -12.654 1.00 44.09 706 SER A O 1
ATOM 5548 N N . HIS A 1 707 ? 14.155 -23.350 -14.703 1.00 46.19 707 HIS A N 1
ATOM 5549 C CA . HIS A 1 707 ? 15.553 -23.061 -14.376 1.00 46.19 707 HIS A CA 1
ATOM 5550 C C . HIS A 1 707 ? 15.690 -21.783 -13.546 1.00 46.19 707 HIS A C 1
ATOM 5552 O O . HIS A 1 707 ? 16.302 -21.839 -12.491 1.00 46.19 707 HIS A O 1
ATOM 5558 N N . ILE A 1 708 ? 15.015 -20.688 -13.916 1.00 48.16 708 ILE A N 1
ATOM 5559 C CA . ILE A 1 708 ? 15.014 -19.445 -13.121 1.00 48.16 708 ILE A CA 1
ATOM 5560 C C . ILE A 1 708 ? 14.440 -19.681 -11.726 1.00 48.16 708 ILE A C 1
ATOM 5562 O O . ILE A 1 708 ? 15.048 -19.301 -10.732 1.00 48.16 708 ILE A O 1
ATOM 5566 N N . VAL A 1 709 ? 13.289 -20.352 -11.624 1.00 48.78 709 VAL A N 1
ATOM 5567 C CA . VAL A 1 709 ? 12.676 -20.647 -10.321 1.00 48.78 709 VAL A CA 1
ATOM 5568 C C . VAL A 1 709 ? 13.562 -21.580 -9.495 1.00 48.78 709 VAL A C 1
ATOM 5570 O O . VAL A 1 709 ? 13.598 -21.449 -8.275 1.00 48.78 709 VAL A O 1
ATOM 5573 N N . LYS A 1 710 ? 14.290 -22.507 -10.127 1.00 48.06 710 LYS A N 1
ATOM 5574 C CA . LYS A 1 710 ? 15.211 -23.417 -9.437 1.00 48.06 710 LYS A CA 1
ATOM 5575 C C . LYS A 1 710 ? 16.489 -22.711 -8.989 1.00 48.06 710 LYS A C 1
ATOM 5577 O O . LYS A 1 710 ? 16.901 -22.937 -7.860 1.00 48.06 710 LYS A O 1
ATOM 5582 N N . ASP A 1 711 ? 17.056 -21.833 -9.807 1.00 46.19 711 ASP A N 1
ATOM 5583 C CA . ASP A 1 711 ? 18.265 -21.073 -9.485 1.00 46.19 711 ASP A CA 1
ATOM 5584 C C . ASP A 1 711 ? 17.972 -19.996 -8.427 1.00 46.19 711 ASP A C 1
ATOM 5586 O O . ASP A 1 711 ? 18.742 -19.851 -7.481 1.00 46.19 711 ASP A O 1
ATOM 5590 N N . ILE A 1 712 ? 16.805 -19.337 -8.493 1.00 49.97 712 ILE A N 1
ATOM 5591 C CA . ILE A 1 712 ? 16.324 -18.413 -7.451 1.00 49.97 712 ILE A CA 1
ATOM 5592 C C . ILE A 1 712 ? 16.030 -19.169 -6.152 1.00 49.97 712 ILE A C 1
ATOM 5594 O O . ILE A 1 712 ? 16.490 -18.744 -5.097 1.00 49.97 712 ILE A O 1
ATOM 5598 N N . LYS A 1 713 ? 15.328 -20.313 -6.193 1.00 45.25 713 LYS A N 1
ATOM 5599 C CA . LYS A 1 713 ? 15.107 -21.132 -4.986 1.00 45.25 713 LYS A CA 1
ATOM 5600 C C . LYS A 1 713 ? 16.420 -21.606 -4.373 1.00 45.25 713 LYS A C 1
ATOM 5602 O O . LYS A 1 713 ? 16.577 -21.524 -3.165 1.00 45.25 713 LYS A O 1
ATOM 5607 N N . HIS A 1 714 ? 17.373 -22.038 -5.194 1.00 42.34 714 HIS A N 1
ATOM 5608 C CA . HIS A 1 714 ? 18.666 -22.515 -4.717 1.00 42.34 714 HIS A CA 1
ATOM 5609 C C . HIS A 1 714 ? 19.562 -21.389 -4.175 1.00 42.34 714 HIS A C 1
ATOM 5611 O O . HIS A 1 714 ? 20.386 -21.638 -3.298 1.00 42.34 714 HIS A O 1
ATOM 5617 N N . ALA A 1 715 ? 19.405 -20.159 -4.673 1.00 41.81 715 ALA A N 1
ATOM 5618 C CA . ALA A 1 715 ? 20.068 -18.976 -4.132 1.00 41.81 715 ALA A CA 1
ATOM 5619 C C . ALA A 1 715 ? 19.438 -18.516 -2.805 1.00 41.81 715 ALA A C 1
ATOM 5621 O O . ALA A 1 715 ? 20.167 -18.176 -1.879 1.00 41.81 715 ALA A O 1
ATOM 5622 N N . VAL A 1 716 ? 18.105 -18.574 -2.688 1.00 41.66 716 VAL A N 1
ATOM 5623 C CA . VAL A 1 716 ? 17.362 -18.240 -1.458 1.00 41.66 716 VAL A CA 1
ATOM 5624 C C . VAL A 1 716 ? 17.596 -19.281 -0.355 1.00 41.66 716 VAL A C 1
ATOM 5626 O O . VAL A 1 716 ? 17.780 -18.916 0.797 1.00 41.66 716 VAL A O 1
ATOM 5629 N N . GLU A 1 717 ? 17.680 -20.572 -0.692 1.00 39.34 717 GLU A N 1
ATOM 5630 C CA . GLU A 1 717 ? 17.978 -21.661 0.260 1.00 39.34 717 GLU A CA 1
ATOM 5631 C C . GLU A 1 717 ? 19.429 -21.653 0.788 1.00 39.34 717 GLU A C 1
ATOM 5633 O O . GLU A 1 717 ? 19.749 -22.410 1.702 1.00 39.34 717 GLU A O 1
ATOM 5638 N N . LYS A 1 718 ? 20.320 -20.830 0.216 1.00 33.50 718 LYS A N 1
ATOM 5639 C CA . LYS A 1 718 ? 21.730 -20.692 0.634 1.00 33.50 718 LYS A CA 1
ATOM 5640 C C . LYS A 1 718 ? 22.018 -19.436 1.463 1.00 33.50 718 LYS A C 1
ATOM 5642 O O . LYS A 1 718 ? 23.178 -19.213 1.813 1.00 33.50 718 LYS A O 1
ATOM 5647 N N . LEU A 1 719 ? 21.006 -18.626 1.767 1.00 31.72 719 LEU A N 1
ATOM 5648 C CA . LEU A 1 719 ? 21.128 -17.528 2.726 1.00 31.72 719 LEU A CA 1
ATOM 5649 C C . LEU A 1 719 ? 21.014 -18.094 4.161 1.00 31.72 719 LEU A C 1
ATOM 5651 O O . LEU A 1 719 ? 20.214 -19.008 4.366 1.00 31.72 719 LEU A O 1
ATOM 5655 N N . PRO A 1 720 ? 21.858 -17.643 5.110 1.00 30.75 720 PRO A N 1
ATOM 5656 C CA . PRO A 1 720 ? 21.957 -18.213 6.458 1.00 30.75 720 PRO A CA 1
ATOM 5657 C C . PRO A 1 720 ? 20.721 -17.999 7.336 1.00 30.75 720 PRO A C 1
ATOM 5659 O O . PRO A 1 720 ? 20.052 -16.951 7.185 1.00 30.75 720 PRO A O 1
#

Foldseek 3Di:
DVVVVVVVVVVVVVVVVVVVVVVCVVCLQPDDDPDPPPPPDPDDWLEEEEEEDEPDLPLVVVLVVLLVVLLVCQVVQRAEYEYEYAVCSCVVCVVVSVVSNCVSVVNVVPPPDDPDDDDDDDDDDDDDDDDDDDDDPPPPPDQQKDKDKDQWDDDDDDPDDDDDDDDDDDDPPDTTHIYMYIYHYLCLAPVQVVVLVVVCVVVVDPDDDPVNVCCSSCPPHRQAATQEYEYDYPDDPPDADDPDDSSNDHPVSCPNYHYHYDDPDDHPVNVVPPPDDDDDPDPPDDDPPDPPDDAAAEEEEQFEAAPQWQPLDPDNLQHWLSVLQLVFFDQWQVVDVVTHGYHYDYHTHDPSDPDVPRPPPPRDDPVSLLVLLLVRLLSCQAPAFAPHAYAFEYAASSLVSSLVNQLLCVFQARHHNVCSVCSVVLQVLLQCLLVDPDPVSNVVSCVVCCCRRPCPHPRNCRQCVVVLQASHEYYAYEQYFQCDAPNCVRRRDDLCSSPPLNYQEYEYEAEQFAFFPNSPGSFAFDDPNSVVSNRHAAYEYFYAHRCQCGGRDSQNLSVLLNSQVRCLVCVVPTPTNVLSSLVSDQHADARLADHYDDPCDDPNVPTDTGGHDADLDQDPTRNYAYEPSPQVYPDDDPVRNVSCVVRVPHRYDDDHQSSVLSNVCRVCNYPPVDPPDDDDPPDPDDPDDDDDDPPPPPVVVVVVSVVSVVSVVVSVVPDD

Secondary structure (DSSP, 8-state):
-HHHHHHHHHHHHHHHHHHHHHHHHHHHHHSPPPPP------S--SEEEEEEEESS--HHHHHHHHHHHHHHHHHHT--EEEEEESSSHHHHTHHHHHHHHHHHTT-TTSSS-----PPP--PPP------------------SEEEEEE--BPPPPPPP-------------PPBPPEEEEEEEGGGTHHHHHHHHHHHHHHT-----HHHHHHHHHTTTTSPPPSEEEEEEE--TTSPPPP---TT--GGG-TT-EEEE------HHHHHTTT-PPPPPPTTS--------PPP-EEEEEEPPSS--TTT-SSGGG-BHHHHHHHHB-SEETTSSSPEEEEEEEEPPTT----TTSTTTSTT-THHHHHHHHHHHHHHHHH--TT-EEEEEEETHHHHHHHHHHHHHHHH----TTSGGGHHHHHHHHHHHHH---HHHHHHHHHHHHHHHSTTSHHHHHHTTT--S-SEEEEEEES-B-SSSTTTTT----GGGS--TTEEEEEEEEESS--BGGG-B-PPPPPHHHHHTT-EEEEEEESS-HHHHHB-SSS-HHHHHHHHHHHHHHTTTS-B-HHHHHHS---SSSTT-SPPP----GGGTTPPB-PPPPPSS--TTT-EEEEGGGGG-TT--HHHHHHHHHTHHHHEEPPPHHHHHHHHHHHHHSTTS--S-S--S--SS----------SSHHHHHHHHHHHHHHHHHHHTT--